Protein AF-A0A9J6D666-F1 (afdb_monomer_lite)

Foldseek 3Di:
DVVVVVVVVCVVPVDPPQFWLFDDDQLVFFQKDKDDQPHAFWAQLAPFHTDNTWIAGLAAGHTHHPVCRVVCRPPAGTDAQADQDLFDFFRKDFARQDPQAAAPQPRHGPRPDPTRAWIAGLQQRHIHGPVCPVVDDRTDCSHPCNQAAQDNHQWDWDWDDDVPDITITTPAGHDRPDPDHAHEAEEEACPADPSCRVVVLSNVSSYYNNSSRHHCVVGPLLSNCSVLLRPAPHHYHYHYYHDPVSVVSNVVVCVVLLLPLCVLCVVLQLLLQLLLVLLVVQVVCVVVVHDSDADPVNSVVSSVVSNVPCDPVNSVVSNVVSNRHDDPDDDPPPVPPPVVVSQVSVVVVCVVVVHDPPCGVVCVSCVCVVPDPDDPQDPVNVVPVVVDPPPDPDDDDPPPDPPDDPDPDQDLVNVVVVLVVQVVVLVPDPPRDPVSVVVSVVVVVVSVVVVVPPDPDDPVVVVVPVPDDDPPPDDDDDDDDDDD

Structure (mmCIF, N/CA/C/O backbone):
data_AF-A0A9J6D666-F1
#
_entry.id   AF-A0A9J6D666-F1
#
loop_
_atom_site.group_PDB
_atom_site.id
_atom_site.type_symbol
_atom_site.label_atom_id
_atom_site.label_alt_id
_atom_site.label_comp_id
_atom_site.label_asym_id
_atom_site.label_entity_id
_atom_site.label_seq_id
_atom_site.pdbx_PDB_ins_code
_atom_site.Cartn_x
_atom_site.Cartn_y
_atom_site.Cartn_z
_atom_site.occupancy
_atom_site.B_iso_or_equiv
_atom_site.auth_seq_id
_atom_site.auth_comp_id
_atom_site.auth_asym_id
_atom_site.auth_atom_id
_atom_site.pdbx_PDB_model_num
ATOM 1 N N . MET A 1 1 ? -20.880 33.549 20.322 1.00 52.31 1 MET A N 1
ATOM 2 C CA . MET A 1 1 ? -21.675 32.388 19.856 1.00 52.31 1 MET A CA 1
ATOM 3 C C . MET A 1 1 ? -21.554 32.138 18.355 1.00 52.31 1 MET A C 1
ATOM 5 O O . MET A 1 1 ? -21.081 31.073 17.996 1.00 52.31 1 MET A O 1
ATOM 9 N N . LEU A 1 2 ? -21.891 33.095 17.477 1.00 50.69 2 LEU A N 1
ATOM 10 C CA . LEU A 1 2 ? -21.861 32.882 16.018 1.00 50.69 2 LEU A CA 1
ATOM 11 C C . LEU A 1 2 ? -20.471 32.490 15.475 1.00 50.69 2 LEU A C 1
ATOM 13 O O . LEU A 1 2 ? -20.361 31.551 14.704 1.00 50.69 2 LEU A O 1
ATOM 17 N N . LEU A 1 3 ? -19.400 33.142 15.944 1.00 49.34 3 LEU A N 1
ATOM 18 C CA . LEU A 1 3 ? -18.016 32.809 15.567 1.00 49.34 3 LEU A CA 1
ATOM 19 C C . LEU A 1 3 ? -17.560 31.433 16.077 1.00 49.34 3 LEU A C 1
ATOM 21 O O . LEU A 1 3 ? -16.769 30.775 15.416 1.00 49.34 3 LEU A O 1
ATOM 25 N N . PHE A 1 4 ? -18.087 30.977 17.217 1.00 52.25 4 PHE A N 1
ATOM 26 C CA . PHE A 1 4 ? -17.795 29.652 17.773 1.00 52.25 4 PHE A CA 1
ATOM 27 C C . PHE A 1 4 ? -18.523 28.557 16.986 1.00 52.25 4 PHE A C 1
ATOM 29 O O . PHE A 1 4 ? -17.939 27.528 16.676 1.00 52.25 4 PHE A O 1
ATOM 36 N N . ILE A 1 5 ? -19.764 28.823 16.568 1.00 58.75 5 ILE A N 1
ATOM 37 C CA . ILE A 1 5 ? -20.536 27.948 15.678 1.00 58.75 5 ILE A CA 1
ATOM 38 C C . ILE A 1 5 ? -19.900 27.908 14.283 1.00 58.75 5 ILE A C 1
ATOM 40 O O . ILE A 1 5 ? -19.732 26.830 13.735 1.00 58.75 5 ILE A O 1
ATOM 44 N N . ILE A 1 6 ? -19.458 29.044 13.733 1.00 59.25 6 ILE A N 1
ATOM 45 C CA . ILE A 1 6 ? -18.719 29.098 12.460 1.00 59.25 6 ILE A CA 1
ATOM 46 C C . ILE A 1 6 ? -17.375 28.373 12.579 1.00 59.25 6 ILE A C 1
ATOM 48 O O . ILE A 1 6 ? -16.996 27.677 11.648 1.00 59.25 6 ILE A O 1
ATOM 52 N N . PHE A 1 7 ? -16.672 28.479 13.710 1.00 51.56 7 PHE A N 1
ATOM 53 C CA . PHE A 1 7 ? -15.434 27.740 13.966 1.00 51.56 7 PHE A CA 1
ATOM 54 C C . PHE A 1 7 ? -15.672 26.229 14.090 1.00 51.56 7 PHE A C 1
ATOM 56 O O . PHE A 1 7 ? -14.914 25.450 13.519 1.00 51.56 7 PHE A O 1
ATOM 63 N N . LEU A 1 8 ? -16.740 25.804 14.770 1.00 40.25 8 LEU A N 1
ATOM 64 C CA . LEU A 1 8 ? -17.144 24.398 14.870 1.00 40.25 8 LEU A CA 1
ATOM 65 C C . LEU A 1 8 ? -17.582 23.843 13.514 1.00 40.25 8 LEU A C 1
ATOM 67 O O . LEU A 1 8 ? -17.102 22.791 13.115 1.00 40.25 8 LEU A O 1
ATOM 71 N N . ILE A 1 9 ? -18.401 24.578 12.759 1.00 46.12 9 ILE A N 1
ATOM 72 C CA . ILE A 1 9 ? -18.782 24.252 11.378 1.00 46.12 9 ILE A CA 1
ATOM 73 C C . ILE A 1 9 ? -17.522 24.181 10.507 1.00 46.12 9 ILE A C 1
ATOM 75 O O . ILE A 1 9 ? -17.294 23.179 9.844 1.00 46.12 9 ILE A O 1
ATOM 79 N N . TRP A 1 10 ? -16.634 25.174 10.559 1.00 47.00 10 TRP A N 1
ATOM 80 C CA . TRP A 1 10 ? -15.374 25.170 9.812 1.00 47.00 10 TRP A CA 1
ATOM 81 C C . TRP A 1 10 ? -14.480 23.986 10.186 1.00 47.00 10 TRP A C 1
ATOM 83 O O . TRP A 1 10 ? -13.872 23.393 9.304 1.00 47.00 10 TRP A O 1
ATOM 93 N N . ARG A 1 11 ? -14.440 23.587 11.461 1.00 41.28 11 ARG A N 1
ATOM 94 C CA . ARG A 1 11 ? -13.701 22.415 11.944 1.00 41.28 11 ARG A CA 1
ATOM 95 C C . ARG A 1 11 ? -14.361 21.093 11.522 1.00 41.28 11 ARG A C 1
ATOM 97 O O . ARG A 1 11 ? -13.637 20.163 11.188 1.00 41.28 11 ARG A O 1
ATOM 104 N N . CYS A 1 12 ? -15.691 21.028 11.461 1.00 41.50 12 CYS A N 1
ATOM 105 C CA . CYS A 1 12 ? -16.450 19.884 10.941 1.00 41.50 12 CYS A CA 1
ATOM 106 C C . CYS A 1 12 ? -16.374 19.768 9.406 1.00 41.50 12 CYS A C 1
ATOM 108 O O . CYS A 1 12 ? -16.461 18.667 8.872 1.00 41.50 12 CYS A O 1
ATOM 110 N N . PHE A 1 13 ? -16.180 20.883 8.691 1.00 41.28 13 PHE A N 1
ATOM 111 C CA . PHE A 1 13 ? -16.066 20.940 7.226 1.00 41.28 13 PHE A CA 1
ATOM 112 C C . PHE A 1 13 ? -14.627 21.074 6.713 1.00 41.28 13 PHE A C 1
ATOM 114 O O . PHE A 1 13 ? -14.417 21.106 5.494 1.00 41.28 13 PHE A O 1
ATOM 121 N N . LYS A 1 14 ? -13.620 21.135 7.596 1.00 37.28 14 LYS A N 1
ATOM 122 C CA . LYS A 1 14 ? -12.214 21.096 7.194 1.00 37.28 14 LYS A CA 1
ATOM 123 C C . LYS A 1 14 ? -11.949 19.696 6.657 1.00 37.28 14 LYS A C 1
ATOM 125 O O . LYS A 1 14 ? -11.658 18.774 7.412 1.00 37.28 14 LYS A O 1
ATOM 130 N N . LYS A 1 15 ? -12.096 19.536 5.336 1.00 45.00 15 LYS A N 1
ATOM 131 C CA . LYS A 1 15 ? -11.643 18.333 4.637 1.00 45.00 15 LYS A CA 1
ATOM 132 C C . LYS A 1 15 ? -10.216 18.048 5.112 1.00 45.00 15 LYS A C 1
ATOM 134 O O . LYS A 1 15 ? -9.451 19.015 5.247 1.00 45.00 15 LYS A O 1
ATOM 139 N N . PRO A 1 16 ? -9.866 16.780 5.392 1.00 52.22 16 PRO A N 1
ATOM 140 C CA . PRO A 1 16 ? -8.489 16.444 5.715 1.00 52.22 16 PRO A CA 1
ATOM 141 C C . PRO A 1 16 ? -7.581 17.072 4.648 1.00 52.22 16 PRO A C 1
ATOM 143 O O . PRO A 1 16 ? -7.996 17.152 3.482 1.00 52.22 16 PRO A O 1
ATOM 146 N N . PRO A 1 17 ? -6.410 17.614 5.029 1.00 56.50 17 PRO A N 1
ATOM 147 C CA . PRO A 1 17 ? -5.466 18.131 4.050 1.00 56.50 17 PRO A CA 1
ATOM 148 C C . PRO A 1 17 ? -5.250 17.044 2.994 1.00 56.50 17 PRO A C 1
ATOM 150 O O . PRO A 1 17 ? -4.833 15.942 3.324 1.00 56.50 17 PRO A O 1
ATOM 153 N N . ILE A 1 18 ? -5.628 17.331 1.746 1.00 66.25 18 ILE A N 1
ATOM 154 C CA . ILE A 1 18 ? -5.439 16.389 0.644 1.00 66.25 18 ILE A CA 1
ATOM 155 C C . ILE A 1 18 ? -3.948 16.416 0.351 1.00 66.25 18 ILE A C 1
ATOM 157 O O . ILE A 1 18 ? -3.446 17.397 -0.208 1.00 66.25 18 ILE A O 1
ATOM 161 N N . TYR A 1 19 ? -3.242 15.379 0.783 1.00 81.94 19 TYR A N 1
ATOM 162 C CA . TYR A 1 19 ? -1.838 15.225 0.451 1.00 81.94 19 TYR A CA 1
ATOM 163 C C . TYR A 1 19 ? -1.728 14.818 -1.012 1.00 81.94 19 TYR A C 1
ATOM 165 O O . TYR A 1 19 ? -2.539 14.066 -1.543 1.00 81.94 19 TYR A O 1
ATOM 173 N N . GLU A 1 20 ? -0.750 15.373 -1.711 1.00 85.75 20 GLU A N 1
ATOM 174 C CA . GLU A 1 20 ? -0.543 15.031 -3.110 1.00 85.75 20 GLU A CA 1
ATOM 175 C C . GLU A 1 20 ? 0.386 13.825 -3.207 1.00 85.75 20 GLU A C 1
ATOM 177 O O . GLU A 1 20 ? 1.371 13.745 -2.473 1.00 85.75 20 GLU A O 1
ATOM 182 N N . ILE A 1 21 ? 0.100 12.919 -4.145 1.00 89.06 21 ILE A N 1
ATOM 183 C CA . ILE A 1 21 ? 0.998 11.823 -4.526 1.00 89.06 21 ILE A CA 1
ATOM 184 C C . ILE A 1 21 ? 1.607 12.181 -5.879 1.00 89.06 21 ILE A C 1
ATOM 186 O O . ILE A 1 21 ? 0.925 12.035 -6.903 1.00 89.06 21 ILE A O 1
ATOM 190 N N . PRO A 1 22 ? 2.847 12.693 -5.930 1.00 86.56 22 PRO A N 1
ATOM 191 C CA . PRO A 1 22 ? 3.463 13.066 -7.190 1.00 86.56 22 PRO A CA 1
ATOM 192 C C . PRO A 1 22 ? 3.653 11.849 -8.085 1.00 86.56 22 PRO A C 1
ATOM 194 O O . PRO A 1 22 ? 4.186 10.818 -7.680 1.00 86.56 22 PRO A O 1
ATOM 197 N N . ALA A 1 23 ? 3.224 11.987 -9.330 1.00 88.19 23 ALA A N 1
ATOM 198 C CA . ALA A 1 23 ? 3.489 11.026 -10.379 1.00 88.19 23 ALA A CA 1
ATOM 199 C C . ALA A 1 23 ? 4.666 11.536 -11.210 1.00 88.19 23 ALA A C 1
ATOM 201 O O . ALA A 1 23 ? 4.681 12.690 -11.648 1.00 88.19 23 ALA A O 1
ATOM 202 N N . TRP A 1 24 ? 5.659 10.673 -11.432 1.00 85.12 24 TRP A N 1
ATOM 203 C CA . TRP A 1 24 ? 6.778 11.009 -12.306 1.00 85.12 24 TRP A CA 1
ATOM 204 C C . TRP A 1 24 ? 6.275 11.323 -13.716 1.00 85.12 24 TRP A C 1
ATOM 206 O O . TRP A 1 24 ? 5.463 10.596 -14.278 1.00 85.12 24 TRP A O 1
ATOM 216 N N . ASP A 1 25 ? 6.760 12.402 -14.311 1.00 83.44 25 ASP A N 1
ATOM 217 C CA . ASP A 1 25 ? 6.386 12.733 -15.677 1.00 83.44 25 ASP A CA 1
ATOM 218 C C . ASP A 1 25 ? 7.272 11.954 -16.651 1.00 83.44 25 ASP A C 1
ATOM 220 O O . ASP A 1 25 ? 8.414 12.332 -16.902 1.00 83.44 25 ASP A O 1
ATOM 224 N N . ILE A 1 26 ? 6.736 10.861 -17.200 1.00 83.94 26 ILE A N 1
ATOM 225 C CA . ILE A 1 26 ? 7.448 10.002 -18.160 1.00 83.94 26 ILE A CA 1
ATOM 226 C C . ILE A 1 26 ? 7.877 10.746 -19.431 1.00 83.94 26 ILE A C 1
ATOM 228 O O . ILE A 1 26 ? 8.772 10.276 -20.125 1.00 83.94 26 ILE A O 1
ATOM 232 N N . THR A 1 27 ? 7.280 11.904 -19.741 1.00 82.31 27 THR A N 1
ATOM 233 C CA . THR A 1 27 ? 7.698 12.724 -20.891 1.00 82.31 27 THR A CA 1
ATOM 234 C C . THR A 1 27 ? 9.042 13.412 -20.658 1.00 82.31 27 THR A C 1
ATOM 236 O O . THR A 1 27 ? 9.685 13.840 -21.613 1.00 82.31 27 THR A O 1
ATOM 239 N N . LYS A 1 28 ? 9.497 13.483 -19.400 1.00 84.81 28 LYS A N 1
ATOM 240 C CA . LYS A 1 28 ? 10.817 14.003 -19.023 1.00 84.81 28 LYS A CA 1
ATOM 241 C C . LYS A 1 28 ? 11.936 12.968 -19.164 1.00 84.81 28 LYS A C 1
ATOM 243 O O . LYS A 1 28 ? 13.079 13.303 -18.876 1.00 84.81 28 LYS A O 1
ATOM 248 N N . GLY A 1 29 ? 11.615 11.747 -19.595 1.00 90.31 29 GLY A N 1
ATOM 249 C CA . GLY A 1 29 ? 12.569 10.658 -19.785 1.00 90.31 29 GLY A CA 1
ATOM 250 C C . GLY A 1 29 ? 12.469 9.557 -18.731 1.00 90.31 29 GLY A C 1
ATOM 251 O O . GLY A 1 29 ? 11.551 9.509 -17.895 1.00 90.31 29 GLY A O 1
ATOM 252 N N . HIS A 1 30 ? 13.425 8.638 -18.804 1.00 93.31 30 HIS A N 1
ATOM 253 C CA . HIS A 1 30 ? 13.561 7.495 -17.910 1.00 93.31 30 HIS A CA 1
ATOM 254 C C . HIS A 1 30 ? 14.158 7.910 -16.562 1.00 93.31 30 HIS A C 1
ATOM 256 O O . HIS A 1 30 ? 14.872 8.903 -16.431 1.00 93.31 30 HIS A O 1
ATOM 262 N N . ARG A 1 31 ? 13.868 7.117 -15.526 1.00 91.38 31 ARG A N 1
ATOM 263 C CA . ARG A 1 31 ? 14.510 7.250 -14.212 1.00 91.38 31 ARG A CA 1
ATOM 264 C C . ARG A 1 31 ? 15.797 6.433 -14.203 1.00 91.38 31 ARG A C 1
ATOM 266 O O . ARG A 1 31 ? 15.724 5.233 -13.956 1.00 91.38 31 ARG A O 1
ATOM 273 N N . TRP A 1 32 ? 16.912 7.073 -14.533 1.00 92.69 32 TRP A N 1
ATOM 274 C CA . TRP A 1 32 ? 18.229 6.445 -14.624 1.00 92.69 32 TRP A CA 1
ATOM 275 C C . TRP A 1 32 ? 18.885 6.261 -13.253 1.00 92.69 32 TRP A C 1
ATOM 277 O O . TRP A 1 32 ? 18.928 7.205 -12.467 1.00 92.69 32 TRP A O 1
ATOM 287 N N . SER A 1 33 ? 19.448 5.075 -13.038 1.00 88.50 33 SER A N 1
ATOM 288 C CA . SER A 1 33 ? 20.242 4.689 -11.869 1.00 88.50 33 SER A CA 1
ATOM 289 C C . SER A 1 33 ? 21.529 4.014 -12.333 1.00 88.50 33 SER A C 1
ATOM 291 O O . SER A 1 33 ? 21.555 3.390 -13.399 1.00 88.50 33 SER A O 1
ATOM 293 N N . VAL A 1 34 ? 22.606 4.156 -11.560 1.00 86.00 34 VAL A N 1
ATOM 294 C CA . VAL A 1 34 ? 23.906 3.558 -11.897 1.00 86.00 34 VAL A CA 1
ATOM 295 C C . VAL A 1 34 ? 23.845 2.050 -11.682 1.00 86.00 34 VAL A C 1
ATOM 297 O O . VAL A 1 34 ? 23.274 1.567 -10.704 1.00 86.00 34 VAL A O 1
ATOM 300 N N . THR A 1 35 ? 24.400 1.300 -12.626 1.00 68.88 35 THR A N 1
ATOM 301 C CA . THR A 1 35 ? 24.469 -0.158 -12.547 1.00 68.88 35 THR A CA 1
ATOM 302 C C . THR A 1 35 ? 25.682 -0.544 -11.711 1.00 68.88 35 THR A C 1
ATOM 304 O O . THR A 1 35 ? 26.790 -0.132 -12.030 1.00 68.88 35 THR A O 1
ATOM 307 N N . ASP A 1 36 ? 25.501 -1.344 -10.660 1.00 64.44 36 ASP A N 1
ATOM 308 C CA . ASP A 1 36 ? 26.650 -1.880 -9.930 1.00 64.44 36 ASP A CA 1
ATOM 309 C C . ASP A 1 36 ? 27.376 -2.919 -10.804 1.00 64.44 36 ASP A C 1
ATOM 311 O O . ASP A 1 36 ? 26.738 -3.845 -11.326 1.00 64.44 36 ASP A O 1
ATOM 315 N N . ILE A 1 37 ? 28.695 -2.758 -10.948 1.00 51.47 37 ILE A N 1
ATOM 316 C CA . ILE A 1 37 ? 29.603 -3.503 -11.841 1.00 51.47 37 ILE A CA 1
ATOM 317 C C . ILE A 1 37 ? 29.489 -5.021 -11.618 1.00 51.47 37 ILE A C 1
ATOM 319 O O . ILE A 1 37 ? 29.635 -5.811 -12.551 1.00 51.47 37 ILE A O 1
ATOM 323 N N . LEU A 1 38 ? 29.188 -5.447 -10.387 1.00 48.34 38 LEU A N 1
ATOM 324 C CA . LEU A 1 38 ? 29.068 -6.860 -10.004 1.00 48.34 38 LEU A CA 1
ATOM 325 C C . LEU A 1 38 ? 27.674 -7.456 -10.256 1.00 48.34 38 LEU A C 1
ATOM 327 O O . LEU A 1 38 ? 27.507 -8.675 -10.228 1.00 48.34 38 LEU A O 1
ATOM 331 N N . SER A 1 39 ? 26.661 -6.617 -10.482 1.00 56.41 39 SER A N 1
ATOM 332 C CA . SER A 1 39 ? 25.254 -7.029 -10.423 1.00 56.41 39 SER A CA 1
ATOM 333 C C . SER A 1 39 ? 24.632 -7.341 -11.787 1.00 56.41 39 SER A C 1
ATOM 335 O O . SER A 1 39 ? 23.682 -8.128 -11.857 1.00 56.41 39 SER A O 1
ATOM 337 N N . ARG A 1 40 ? 25.123 -6.728 -12.876 1.00 60.75 40 ARG A N 1
ATOM 338 C CA . ARG A 1 40 ? 24.534 -6.865 -14.219 1.00 60.75 40 ARG A CA 1
ATOM 339 C C . ARG A 1 40 ? 25.569 -6.677 -15.327 1.00 60.75 40 ARG A C 1
ATOM 341 O O . ARG A 1 40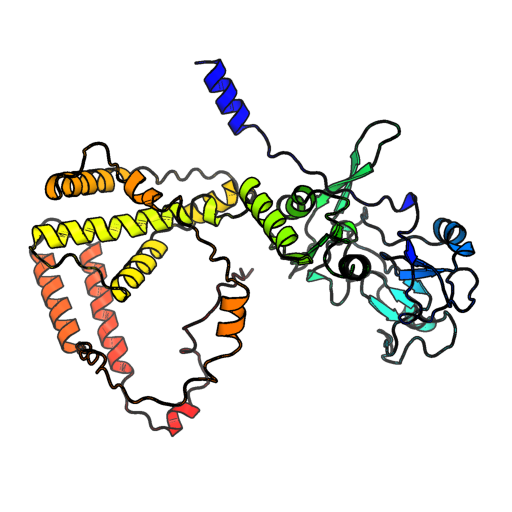 ? 25.882 -5.554 -15.700 1.00 60.75 40 ARG A O 1
ATOM 348 N N . THR A 1 41 ? 25.999 -7.775 -15.940 1.00 68.06 41 THR A N 1
ATOM 349 C CA . THR A 1 41 ? 26.523 -7.732 -17.308 1.00 68.06 41 THR A CA 1
ATOM 350 C C . THR A 1 41 ? 25.334 -7.691 -18.266 1.00 68.06 41 THR A C 1
ATOM 352 O O . THR A 1 41 ? 24.415 -8.509 -18.188 1.00 68.06 41 THR A O 1
ATOM 355 N N . GLY A 1 42 ? 25.289 -6.690 -19.135 1.00 81.38 42 GLY A N 1
ATOM 356 C CA . GLY A 1 42 ? 24.180 -6.499 -20.065 1.00 81.38 42 GLY A CA 1
ATOM 357 C C . GLY A 1 42 ? 24.618 -5.702 -21.278 1.00 81.38 42 GLY A C 1
ATOM 358 O O . GLY A 1 42 ? 25.730 -5.197 -21.318 1.00 81.38 42 GLY A O 1
ATOM 359 N N . TYR A 1 43 ? 23.753 -5.586 -22.273 1.00 89.31 43 TYR A N 1
ATOM 360 C CA . TYR A 1 43 ? 24.027 -4.830 -23.489 1.00 89.31 43 TYR A CA 1
ATOM 361 C C . TYR A 1 43 ? 23.250 -3.518 -23.495 1.00 89.31 43 TYR A C 1
ATOM 363 O O . TYR A 1 43 ? 22.114 -3.439 -23.013 1.00 89.31 43 TYR A O 1
ATOM 371 N N . CYS A 1 44 ? 23.853 -2.482 -24.061 1.00 91.81 44 CYS A N 1
ATOM 372 C CA . CYS A 1 44 ? 23.219 -1.192 -24.248 1.00 91.81 44 CYS A CA 1
ATOM 373 C C . CYS A 1 44 ? 22.054 -1.314 -25.228 1.00 91.81 44 CYS A C 1
ATOM 375 O O . CYS A 1 44 ? 22.212 -1.749 -26.362 1.00 91.81 44 CYS A O 1
ATOM 377 N N . SER A 1 45 ? 20.875 -0.860 -24.809 1.00 92.06 45 SER A N 1
ATOM 378 C CA . SER A 1 45 ? 19.636 -0.931 -25.595 1.00 92.06 45 SER A CA 1
ATOM 379 C C . SER A 1 45 ? 19.664 -0.023 -26.833 1.00 92.06 45 SER A C 1
ATOM 381 O O . SER A 1 45 ? 18.767 -0.100 -27.664 1.00 92.06 45 SER A O 1
ATOM 383 N N . VAL A 1 46 ? 20.666 0.860 -26.938 1.00 93.50 46 VAL A N 1
ATOM 384 C CA . VAL A 1 46 ? 20.849 1.803 -28.051 1.00 93.50 46 VAL A CA 1
ATOM 385 C C . VAL A 1 46 ? 21.931 1.324 -29.018 1.00 93.50 46 VAL A C 1
ATOM 387 O O . VAL A 1 46 ? 21.659 1.199 -30.205 1.00 93.50 46 VAL A O 1
ATOM 390 N N . CYS A 1 47 ? 23.158 1.104 -28.532 1.00 91.94 47 CYS A N 1
ATOM 391 C CA . CYS A 1 47 ? 24.313 0.781 -29.379 1.00 91.94 47 CYS A CA 1
ATOM 392 C C . CYS A 1 47 ? 24.647 -0.719 -29.425 1.00 91.94 47 CYS A C 1
ATOM 394 O O . CYS A 1 47 ? 25.561 -1.103 -30.142 1.00 91.94 47 CYS A O 1
ATOM 396 N N . GLU A 1 48 ? 23.937 -1.545 -28.650 1.00 90.62 48 GLU A N 1
ATOM 397 C CA . GLU A 1 48 ? 24.112 -3.001 -28.546 1.00 90.62 48 GLU A CA 1
ATOM 398 C C . GLU A 1 48 ? 25.510 -3.460 -28.085 1.00 90.62 48 GLU A C 1
ATOM 400 O O . GLU A 1 48 ? 25.821 -4.647 -28.140 1.00 90.62 48 GLU A O 1
ATOM 405 N N . ASN A 1 49 ? 26.337 -2.551 -27.557 1.00 89.50 49 ASN A N 1
ATOM 406 C CA . ASN A 1 49 ? 27.620 -2.889 -26.942 1.00 89.50 49 ASN A CA 1
ATOM 407 C C . ASN A 1 49 ? 27.439 -3.441 -25.525 1.00 89.50 49 ASN A C 1
ATOM 409 O O . ASN A 1 49 ? 26.475 -3.108 -24.835 1.00 89.50 49 ASN A O 1
ATOM 413 N N . LEU A 1 50 ? 28.388 -4.267 -25.083 1.00 88.19 50 LEU A N 1
ATOM 414 C CA . LEU A 1 50 ? 28.432 -4.773 -23.713 1.00 88.19 50 LEU A CA 1
ATOM 415 C C . LEU A 1 50 ? 28.694 -3.619 -22.730 1.00 88.19 50 LEU A C 1
ATOM 417 O O . LEU A 1 50 ? 29.700 -2.921 -22.842 1.00 88.19 50 LEU A O 1
ATOM 421 N N . ILE A 1 51 ? 27.806 -3.460 -21.753 1.00 86.00 51 ILE A N 1
ATOM 422 C CA . ILE A 1 51 ? 27.920 -2.509 -20.649 1.00 86.00 51 ILE A CA 1
ATOM 423 C C . ILE A 1 51 ? 28.789 -3.139 -19.562 1.00 86.00 51 ILE A C 1
ATOM 425 O O . ILE A 1 51 ? 28.456 -4.194 -19.019 1.00 86.00 51 ILE A O 1
ATOM 429 N N . VAL A 1 52 ? 29.884 -2.454 -19.237 1.00 79.31 52 VAL A N 1
ATOM 430 C CA . VAL A 1 52 ? 30.711 -2.728 -18.049 1.00 79.31 52 VAL A CA 1
ATOM 431 C C . VAL A 1 52 ? 30.342 -1.769 -16.917 1.00 79.31 52 VAL A C 1
ATOM 433 O O . VAL A 1 52 ? 30.218 -2.186 -15.772 1.00 79.31 52 VAL A O 1
ATOM 436 N N . ASP A 1 53 ? 30.123 -0.501 -17.263 1.00 85.25 53 ASP A N 1
ATOM 437 C CA . ASP A 1 53 ? 29.626 0.553 -16.382 1.00 85.25 53 ASP A CA 1
ATOM 438 C C . ASP A 1 53 ? 28.628 1.408 -17.170 1.00 85.25 53 ASP A C 1
ATOM 440 O O . ASP A 1 53 ? 28.880 1.792 -18.318 1.00 85.25 53 ASP A O 1
ATOM 444 N N . GLY A 1 54 ? 27.456 1.646 -16.594 1.00 88.81 54 GLY A N 1
ATOM 445 C CA . GLY A 1 54 ? 26.360 2.281 -17.307 1.00 88.81 54 GLY A CA 1
ATOM 446 C C . GLY A 1 54 ? 25.121 2.491 -16.458 1.00 88.81 54 GLY A C 1
ATOM 447 O O . GLY A 1 54 ? 25.094 2.282 -15.245 1.00 88.81 54 GLY A O 1
ATOM 448 N N . LEU A 1 55 ? 24.052 2.908 -17.121 1.00 91.69 55 LEU A N 1
ATOM 449 C CA . LEU A 1 55 ? 22.804 3.306 -16.490 1.00 91.69 55 LEU A CA 1
ATOM 450 C C . LEU A 1 55 ? 21.706 2.298 -16.809 1.00 91.69 55 LEU A C 1
ATOM 452 O O . LEU A 1 55 ? 21.604 1.802 -17.932 1.00 91.69 55 LEU A O 1
ATOM 456 N N . PHE A 1 56 ? 20.818 2.056 -15.856 1.00 91.94 56 PHE A N 1
ATOM 457 C CA . PHE A 1 56 ? 19.574 1.344 -16.111 1.00 91.94 56 PHE A CA 1
ATOM 458 C C . PHE A 1 56 ? 18.381 2.155 -15.626 1.00 91.94 56 PHE A C 1
ATOM 460 O O . PHE A 1 56 ? 18.493 2.976 -14.718 1.00 91.94 56 PHE A O 1
ATOM 467 N N . CYS A 1 57 ? 17.222 1.947 -16.245 1.00 93.38 57 CYS A N 1
ATOM 468 C CA . CYS A 1 57 ? 16.001 2.573 -15.769 1.00 93.38 57 CYS A CA 1
ATOM 469 C C . CYS A 1 57 ? 15.347 1.741 -14.659 1.00 93.38 57 CYS A C 1
ATOM 471 O O . CYS A 1 57 ? 14.948 0.604 -14.909 1.00 93.38 57 CYS A O 1
ATOM 473 N N . ASP A 1 58 ? 15.119 2.332 -13.485 1.00 91.62 58 ASP A N 1
ATOM 474 C CA . ASP A 1 58 ? 14.414 1.691 -12.358 1.00 91.62 58 ASP A CA 1
ATOM 475 C C . ASP A 1 58 ? 12.992 1.222 -12.704 1.00 91.62 58 ASP A C 1
ATOM 477 O O . ASP A 1 58 ? 12.460 0.299 -12.095 1.00 91.62 58 ASP A O 1
ATOM 481 N N . CYS A 1 59 ? 12.333 1.888 -13.654 1.00 93.62 59 CYS A N 1
ATOM 482 C CA . CYS A 1 59 ? 10.924 1.649 -13.950 1.00 93.62 59 CYS A CA 1
ATOM 483 C C . CYS A 1 59 ? 10.733 0.541 -14.996 1.00 93.62 59 CYS A C 1
ATOM 485 O O . CYS A 1 59 ? 9.988 -0.408 -14.767 1.00 93.62 59 CYS A O 1
ATOM 487 N N . CYS A 1 60 ? 11.359 0.663 -16.171 1.00 93.38 60 CYS A N 1
ATOM 488 C CA . CYS A 1 60 ? 11.192 -0.301 -17.269 1.00 93.38 60 CYS A CA 1
ATOM 489 C C . CYS A 1 60 ? 12.336 -1.327 -17.348 1.00 93.38 60 CYS A C 1
ATOM 491 O O . CYS A 1 60 ? 12.133 -2.435 -17.848 1.00 93.38 60 CYS A O 1
ATOM 493 N N . GLY A 1 61 ? 13.519 -0.996 -16.822 1.00 91.19 61 GLY A N 1
ATOM 494 C CA . GLY A 1 61 ? 14.685 -1.874 -16.820 1.00 91.19 61 GLY A CA 1
ATOM 495 C C . GLY A 1 61 ? 15.466 -1.921 -18.133 1.00 91.19 61 GLY A C 1
ATOM 496 O O . GLY A 1 61 ? 16.159 -2.913 -18.345 1.00 91.19 61 GLY A O 1
ATOM 497 N N . ILE A 1 62 ? 15.346 -0.910 -19.009 1.00 92.56 62 ILE A N 1
ATOM 498 C CA . ILE A 1 62 ? 16.297 -0.726 -20.120 1.00 92.56 62 ILE A CA 1
ATOM 499 C C . ILE A 1 62 ? 17.677 -0.376 -19.557 1.00 92.56 62 ILE A C 1
ATOM 501 O O . ILE A 1 62 ? 17.756 0.328 -18.550 1.00 92.56 62 ILE A O 1
ATOM 505 N N . CYS A 1 63 ? 18.741 -0.833 -20.214 1.00 92.06 63 CYS A N 1
ATOM 506 C CA . CYS A 1 63 ? 20.126 -0.531 -19.841 1.00 92.06 63 CYS A CA 1
ATOM 507 C C . CYS A 1 63 ? 20.816 0.217 -20.981 1.00 92.06 63 CYS A C 1
ATOM 509 O O . CYS A 1 63 ? 20.584 -0.112 -22.147 1.00 92.06 63 CYS A O 1
ATOM 511 N N . VAL A 1 64 ? 21.646 1.206 -20.665 1.00 93.06 64 VAL A N 1
ATOM 512 C CA . VAL A 1 64 ? 22.355 2.048 -21.635 1.00 93.06 64 VAL A CA 1
ATOM 513 C C . VAL A 1 64 ? 23.737 2.440 -21.125 1.00 93.06 64 VAL A C 1
ATOM 515 O O . VAL A 1 64 ? 23.939 2.608 -19.926 1.00 93.06 64 VAL A O 1
ATOM 518 N N . ASP A 1 65 ? 24.667 2.680 -22.043 1.00 92.06 65 ASP A N 1
ATOM 519 C CA . ASP A 1 65 ? 25.908 3.386 -21.713 1.00 92.06 65 ASP A CA 1
ATOM 520 C C . ASP A 1 65 ? 25.615 4.840 -21.317 1.00 92.06 65 ASP A C 1
ATOM 522 O O . ASP A 1 65 ? 24.637 5.438 -21.783 1.00 92.06 65 ASP A O 1
ATOM 526 N N . HIS A 1 66 ? 26.513 5.461 -20.546 1.00 90.69 66 HIS A N 1
ATOM 527 C CA . HIS A 1 66 ? 26.385 6.864 -20.126 1.00 90.69 66 HIS A CA 1
ATOM 528 C C . HIS A 1 66 ? 26.133 7.835 -21.292 1.00 90.69 66 HIS A C 1
ATOM 530 O O . HIS A 1 66 ? 25.307 8.737 -21.174 1.00 90.69 66 HIS A O 1
ATOM 536 N N . GLY A 1 67 ? 26.791 7.635 -22.440 1.00 92.56 67 GLY A N 1
ATOM 537 C CA . GLY A 1 67 ? 26.601 8.475 -23.630 1.00 92.56 67 GLY A CA 1
ATOM 538 C C . GLY A 1 67 ? 25.279 8.244 -24.377 1.00 92.56 67 GLY A C 1
ATOM 539 O O . GLY A 1 67 ? 24.892 9.059 -25.213 1.00 92.56 67 GLY A O 1
ATOM 540 N N . CYS A 1 68 ? 24.569 7.152 -24.085 1.00 94.56 68 CYS A N 1
ATOM 541 C CA . CYS A 1 68 ? 23.361 6.741 -24.799 1.00 94.56 68 CYS A CA 1
ATOM 542 C C . CYS A 1 68 ? 22.054 7.137 -24.089 1.00 94.56 68 CYS A C 1
ATOM 544 O O . CYS A 1 68 ? 20.988 7.014 -24.696 1.00 94.56 68 CYS A O 1
ATOM 546 N N . CYS A 1 69 ? 22.098 7.646 -22.850 1.00 93.50 69 CYS A N 1
ATOM 547 C CA . CYS A 1 69 ? 20.898 7.953 -22.054 1.00 93.50 69 CYS A CA 1
ATOM 548 C C . CYS A 1 69 ? 19.940 8.930 -22.752 1.00 93.50 69 CYS A C 1
ATOM 550 O O . CYS A 1 69 ? 18.760 8.629 -22.918 1.00 93.50 69 CYS A O 1
ATOM 552 N N . GLY A 1 70 ? 20.458 10.039 -23.287 1.00 94.25 70 GLY A N 1
ATOM 553 C CA . GLY A 1 70 ? 19.632 11.029 -23.978 1.00 94.25 70 GLY A CA 1
ATOM 554 C C . GLY A 1 70 ? 19.033 10.510 -25.289 1.00 94.25 70 GLY A C 1
ATOM 555 O O . GLY A 1 70 ? 17.961 10.954 -25.693 1.00 94.25 70 GLY A O 1
ATOM 556 N N . VAL A 1 71 ? 19.703 9.569 -25.968 1.00 95.19 71 VAL A N 1
ATOM 557 C CA . VAL A 1 71 ? 19.140 8.891 -27.151 1.00 95.19 71 VAL A CA 1
ATOM 558 C C . VAL A 1 71 ? 18.008 7.963 -26.723 1.00 95.19 71 VAL A C 1
ATOM 560 O O . VAL A 1 71 ? 16.955 7.943 -27.362 1.00 95.19 71 VAL A O 1
ATOM 563 N N . ALA A 1 72 ? 18.191 7.245 -25.616 1.00 94.25 72 ALA A N 1
ATOM 564 C CA . ALA A 1 72 ? 17.180 6.342 -25.100 1.00 94.25 72 ALA A CA 1
ATOM 565 C C . ALA A 1 72 ? 15.918 7.062 -24.608 1.00 94.25 72 ALA A C 1
ATOM 567 O O . ALA A 1 72 ? 14.819 6.598 -24.907 1.00 94.25 72 ALA A O 1
ATOM 568 N N . ASP A 1 73 ? 16.056 8.223 -23.959 1.00 94.75 73 ASP A N 1
ATOM 569 C CA . ASP A 1 73 ? 14.925 9.066 -23.539 1.00 94.75 73 ASP A CA 1
ATOM 570 C C . ASP A 1 73 ? 14.033 9.513 -24.708 1.00 94.75 73 ASP A C 1
ATOM 572 O O . ASP A 1 73 ? 12.838 9.735 -24.520 1.00 94.75 73 ASP A O 1
ATOM 576 N N . ARG A 1 74 ? 14.587 9.623 -25.923 1.00 93.69 74 ARG A N 1
ATOM 577 C CA . ARG A 1 74 ? 13.832 10.000 -27.131 1.00 93.69 74 ARG A CA 1
ATOM 578 C C . ARG A 1 74 ? 13.233 8.809 -27.872 1.00 93.69 74 ARG A C 1
ATOM 580 O O . ARG A 1 74 ? 12.161 8.941 -28.455 1.00 93.69 74 ARG A O 1
ATOM 587 N N . ASN A 1 75 ? 13.934 7.677 -27.880 1.00 93.62 75 ASN A N 1
ATOM 588 C CA . ASN A 1 75 ? 13.610 6.553 -28.760 1.00 93.62 75 ASN A CA 1
ATOM 589 C C . ASN A 1 75 ? 12.838 5.426 -28.063 1.00 93.62 75 ASN A C 1
ATOM 591 O O . ASN A 1 75 ? 12.153 4.658 -28.736 1.00 93.62 75 ASN A O 1
ATOM 595 N N . PHE A 1 76 ? 12.923 5.318 -26.735 1.00 93.19 76 PHE A N 1
ATOM 596 C CA . PHE A 1 76 ? 12.238 4.283 -25.965 1.00 93.19 76 PHE A CA 1
ATOM 597 C C . PHE A 1 76 ? 11.238 4.906 -24.999 1.00 93.19 76 PHE A C 1
ATOM 599 O O . PHE A 1 76 ? 11.582 5.774 -24.201 1.00 93.19 76 PHE A O 1
ATOM 606 N N . ALA A 1 77 ? 10.000 4.417 -25.017 1.00 92.50 77 ALA A N 1
ATOM 607 C CA . ALA A 1 77 ? 9.012 4.788 -24.013 1.00 92.50 77 ALA A CA 1
ATOM 608 C C . ALA A 1 77 ? 9.334 4.121 -22.665 1.00 92.50 77 ALA A C 1
ATOM 610 O O . ALA A 1 77 ? 9.771 2.973 -22.618 1.00 92.50 77 ALA A O 1
ATOM 611 N N . CYS A 1 78 ? 9.083 4.823 -21.559 1.00 94.19 78 CYS A N 1
ATOM 612 C CA . CYS A 1 78 ? 9.191 4.253 -20.215 1.00 94.19 78 CYS A CA 1
ATOM 613 C C . CYS A 1 78 ? 7.874 3.589 -19.763 1.00 94.19 78 CYS A C 1
ATOM 615 O O . CYS A 1 78 ? 6.832 3.692 -20.417 1.00 94.19 78 CYS A O 1
ATOM 617 N N . LYS A 1 79 ? 7.914 2.931 -18.599 1.00 93.31 79 LYS A N 1
ATOM 618 C CA . LYS A 1 79 ? 6.770 2.292 -17.937 1.00 93.31 79 LYS A CA 1
ATOM 619 C C . LYS A 1 79 ? 5.712 3.337 -17.554 1.00 93.31 79 LYS A C 1
ATOM 621 O O . LYS A 1 79 ? 5.956 4.220 -16.736 1.00 93.31 79 LYS A O 1
ATOM 626 N N . THR A 1 80 ? 4.530 3.235 -18.156 1.00 92.12 80 THR A N 1
ATOM 627 C CA . THR A 1 80 ? 3.455 4.233 -18.046 1.00 92.12 80 THR A CA 1
ATOM 628 C C . THR A 1 80 ? 2.746 4.219 -16.686 1.00 92.12 80 THR A C 1
ATOM 630 O O . THR A 1 80 ? 2.349 3.169 -16.205 1.00 92.12 80 THR A O 1
ATOM 633 N N . LEU A 1 81 ? 2.489 5.379 -16.075 1.00 92.50 81 LEU A N 1
ATOM 634 C CA . LEU A 1 81 ? 1.791 5.426 -14.776 1.00 92.50 81 LEU A CA 1
ATOM 635 C C . LEU A 1 81 ? 0.261 5.395 -14.880 1.00 92.50 81 LEU A C 1
ATOM 637 O O . LEU A 1 81 ? -0.400 4.938 -13.951 1.00 92.50 81 LEU A O 1
ATOM 641 N N . SER A 1 82 ? -0.298 5.914 -15.976 1.00 93.81 82 SER A N 1
ATOM 642 C CA . SER A 1 82 ? -1.739 6.079 -16.184 1.00 93.81 82 SER A CA 1
ATOM 643 C C . SER A 1 82 ? -2.120 5.811 -17.641 1.00 93.81 82 SER A C 1
ATOM 645 O O . SER A 1 82 ? -1.394 6.213 -18.548 1.00 93.81 82 SER A O 1
ATOM 647 N N . SER A 1 83 ? -3.245 5.132 -17.864 1.00 92.31 83 SER A N 1
ATOM 648 C CA . SER A 1 83 ? -3.808 4.848 -19.191 1.00 92.31 83 SER A CA 1
ATOM 649 C C . SER A 1 83 ? -5.290 5.228 -19.222 1.00 92.31 83 SER A C 1
ATOM 651 O O . SER A 1 83 ? -5.973 5.149 -18.201 1.00 92.31 83 SER A O 1
ATOM 653 N N . SER A 1 84 ? -5.784 5.652 -20.387 1.00 85.62 84 SER A N 1
ATOM 654 C CA . SER A 1 84 ? -7.179 6.074 -20.574 1.00 85.62 84 SER A CA 1
ATOM 655 C C . SER A 1 84 ? -8.148 4.925 -20.881 1.00 85.62 84 SER A C 1
ATOM 657 O O . SER A 1 84 ? -9.348 5.127 -20.731 1.00 85.62 84 SER A O 1
ATOM 659 N N . GLY A 1 85 ? -7.655 3.761 -21.319 1.00 86.44 85 GLY A N 1
ATOM 660 C CA . GLY A 1 85 ? -8.485 2.577 -21.600 1.00 86.44 85 GLY A CA 1
ATOM 661 C C . GLY A 1 85 ? -8.752 1.720 -20.360 1.00 86.44 85 GLY A C 1
ATOM 662 O O . GLY A 1 85 ? -8.292 2.068 -19.280 1.00 86.44 85 GLY A O 1
ATOM 663 N N . ASP A 1 86 ? -9.432 0.581 -20.535 1.00 87.06 86 ASP A N 1
ATOM 664 C CA . ASP A 1 86 ? -9.741 -0.389 -19.460 1.00 87.06 86 ASP A CA 1
ATOM 665 C C . ASP A 1 86 ? -8.736 -1.553 -19.374 1.00 87.06 86 ASP A C 1
ATOM 667 O O . ASP A 1 86 ? -8.828 -2.426 -18.511 1.00 87.06 86 ASP A O 1
ATOM 671 N N . SER A 1 87 ? -7.760 -1.579 -20.281 1.00 91.19 87 SER A N 1
ATOM 672 C CA . SER A 1 87 ? -6.706 -2.587 -20.345 1.00 91.19 87 SER A CA 1
ATOM 673 C C . SER A 1 87 ? -5.358 -1.950 -20.685 1.00 91.19 87 SER A C 1
ATOM 675 O O . SER A 1 87 ? -5.261 -0.759 -21.002 1.00 91.19 87 SER A O 1
ATOM 677 N N . ILE A 1 88 ? -4.292 -2.745 -20.592 1.00 94.44 88 ILE A N 1
ATOM 678 C CA . ILE A 1 88 ? -2.961 -2.368 -21.071 1.00 94.44 88 ILE A CA 1
ATOM 679 C C . ILE A 1 88 ? -2.380 -3.469 -21.953 1.00 94.44 88 ILE A C 1
ATOM 681 O O . ILE A 1 88 ? -2.595 -4.658 -21.711 1.00 94.44 88 ILE A O 1
ATOM 685 N N . SER A 1 89 ? -1.596 -3.072 -22.949 1.00 94.75 89 SER A N 1
ATOM 686 C CA . SER A 1 89 ? -0.756 -3.994 -23.704 1.00 94.75 89 SER A CA 1
ATOM 687 C C . SER A 1 89 ? 0.507 -4.349 -22.919 1.00 94.75 89 SER A C 1
ATOM 689 O O . SER A 1 89 ? 0.895 -3.686 -21.949 1.00 94.75 89 SER A O 1
ATOM 691 N N . HIS A 1 90 ? 1.182 -5.411 -23.348 1.00 95.81 90 HIS A N 1
ATOM 692 C CA . HIS A 1 90 ? 2.525 -5.700 -22.861 1.00 95.81 90 HIS A CA 1
ATOM 693 C C . HIS A 1 90 ? 3.493 -4.562 -23.224 1.00 95.81 90 HIS A C 1
ATOM 695 O O . HIS A 1 90 ? 3.515 -4.087 -24.358 1.00 95.81 90 HIS A O 1
ATOM 701 N N . HIS A 1 91 ? 4.321 -4.148 -22.262 1.00 95.31 91 HIS A N 1
ATOM 702 C CA . HIS A 1 91 ? 5.403 -3.190 -22.487 1.00 95.31 91 HIS A CA 1
ATOM 703 C C . HIS A 1 91 ? 6.726 -3.952 -22.535 1.00 95.31 91 HIS A C 1
ATOM 705 O O . HIS A 1 91 ? 7.305 -4.279 -21.495 1.00 95.31 91 HIS A O 1
ATOM 711 N N . TRP A 1 92 ? 7.146 -4.301 -23.749 1.00 94.94 92 TRP A N 1
ATOM 712 C CA . TRP A 1 92 ? 8.304 -5.149 -24.002 1.00 94.94 92 TRP A CA 1
ATOM 713 C C . TRP A 1 92 ? 9.615 -4.366 -23.957 1.00 94.94 92 TRP A C 1
ATOM 715 O O . TRP A 1 92 ? 9.769 -3.349 -24.625 1.00 94.94 92 TRP A O 1
ATOM 725 N N . VAL A 1 93 ? 10.576 -4.898 -23.210 1.00 92.88 93 VAL A N 1
ATOM 726 C CA . VAL A 1 93 ? 11.973 -4.465 -23.182 1.00 92.88 93 VAL A CA 1
ATOM 727 C C . VAL A 1 93 ? 12.826 -5.570 -23.792 1.00 92.88 93 VAL A C 1
ATOM 729 O O . VAL A 1 93 ? 12.678 -6.734 -23.419 1.00 92.88 93 VAL A O 1
ATOM 732 N N . LYS A 1 94 ? 13.675 -5.210 -24.756 1.00 91.00 94 LYS A N 1
ATOM 733 C CA . LYS A 1 94 ? 14.534 -6.142 -25.496 1.00 91.00 94 LYS A CA 1
ATOM 734 C C . LYS A 1 94 ? 15.804 -6.455 -24.694 1.00 91.00 94 LYS A C 1
ATOM 736 O O . LYS A 1 94 ? 16.454 -5.549 -24.182 1.00 91.00 94 LYS A O 1
ATOM 741 N N . GLY A 1 95 ? 16.152 -7.733 -24.641 1.00 85.69 95 GLY A N 1
ATOM 742 C CA . GLY A 1 95 ? 17.323 -8.329 -24.012 1.00 85.69 95 GLY A CA 1
ATOM 743 C C . GLY A 1 95 ? 17.449 -8.087 -22.509 1.00 85.69 95 GLY A C 1
ATOM 744 O O . GLY A 1 95 ? 16.471 -7.783 -21.823 1.00 85.69 95 GLY A O 1
ATOM 745 N N . ASN A 1 96 ? 18.668 -8.290 -21.993 1.00 84.12 96 ASN A N 1
ATOM 746 C CA . ASN A 1 96 ? 19.020 -8.158 -20.571 1.00 84.12 96 ASN A CA 1
ATOM 747 C C . ASN A 1 96 ? 18.035 -8.888 -19.637 1.00 84.12 96 ASN A C 1
ATOM 749 O O . ASN A 1 96 ? 17.660 -8.407 -18.560 1.00 84.12 96 ASN A O 1
ATOM 753 N N . THR A 1 97 ? 17.565 -10.052 -20.092 1.00 83.94 97 THR A N 1
ATOM 754 C CA . THR A 1 97 ? 16.702 -10.934 -19.314 1.00 83.94 97 THR A CA 1
ATOM 755 C C . THR A 1 97 ? 17.507 -11.549 -18.181 1.00 83.94 97 THR A C 1
ATOM 757 O O . THR A 1 97 ? 18.682 -11.863 -18.351 1.00 83.94 97 THR A O 1
ATOM 760 N N . SER A 1 98 ? 16.876 -11.753 -17.027 1.00 81.19 98 SER A N 1
ATOM 761 C CA . SER A 1 98 ? 17.551 -12.375 -15.889 1.00 81.19 98 SER A CA 1
ATOM 762 C C . SER A 1 98 ? 18.063 -13.776 -16.255 1.00 81.19 98 SER A C 1
ATOM 764 O O . SER A 1 98 ? 17.379 -14.482 -17.009 1.00 81.19 98 SER A O 1
ATOM 766 N N . PRO A 1 99 ? 19.209 -14.214 -15.706 1.00 78.31 99 PRO A N 1
ATOM 767 C CA . PRO A 1 99 ? 19.693 -15.577 -15.897 1.00 78.31 99 PRO A CA 1
ATOM 768 C C . PRO A 1 99 ? 18.607 -16.603 -15.556 1.00 78.31 99 PRO A C 1
ATOM 770 O O . PRO A 1 99 ? 17.813 -16.394 -14.637 1.00 78.31 99 PRO A O 1
ATOM 773 N N . ASN A 1 100 ? 18.557 -17.708 -16.300 1.00 83.31 100 ASN A N 1
ATOM 774 C CA . ASN A 1 100 ? 17.569 -18.785 -16.133 1.00 83.31 100 ASN A CA 1
ATOM 775 C C . ASN A 1 100 ? 16.096 -18.383 -16.355 1.00 83.31 100 ASN A C 1
ATOM 777 O O . ASN A 1 100 ? 15.189 -19.135 -15.983 1.00 83.31 100 ASN A O 1
ATOM 781 N N . SER A 1 101 ? 15.828 -17.233 -16.983 1.00 88.88 101 SER A N 1
ATOM 782 C CA . SER A 1 101 ? 14.466 -16.874 -17.396 1.00 88.88 101 SER A CA 1
ATOM 783 C C . SER A 1 101 ? 13.935 -17.870 -18.429 1.00 88.88 101 SER A C 1
ATOM 785 O O . SER A 1 101 ? 14.664 -18.301 -19.320 1.00 88.88 101 SER A O 1
ATOM 787 N N . ARG A 1 102 ? 12.652 -18.235 -18.333 1.00 94.19 102 ARG A N 1
ATOM 788 C CA . ARG A 1 102 ? 11.993 -19.166 -19.262 1.00 94.19 102 ARG A CA 1
ATOM 789 C C . ARG A 1 102 ? 10.936 -18.454 -20.085 1.00 94.19 102 ARG A C 1
ATOM 791 O O . ARG A 1 102 ? 10.183 -17.627 -19.571 1.00 94.19 102 ARG A O 1
ATOM 798 N N . CYS A 1 103 ? 10.848 -18.806 -21.359 1.00 95.12 103 CYS A N 1
ATOM 799 C CA . CYS A 1 103 ? 9.824 -18.300 -22.250 1.00 95.12 103 CYS A CA 1
ATOM 800 C C . CYS A 1 103 ? 8.434 -18.705 -21.752 1.00 95.12 103 CYS A C 1
ATOM 802 O O . CYS A 1 103 ? 8.153 -19.890 -21.578 1.00 95.12 103 CYS A O 1
ATOM 804 N N . ALA A 1 104 ? 7.537 -17.734 -21.601 1.00 95.44 104 ALA A N 1
ATOM 805 C CA . ALA A 1 104 ? 6.161 -17.983 -21.182 1.00 95.44 104 ALA A CA 1
ATOM 806 C C . ALA A 1 104 ? 5.315 -18.762 -22.205 1.00 95.44 104 ALA A C 1
ATOM 808 O O . ALA A 1 104 ? 4.231 -19.220 -21.862 1.00 95.44 104 ALA A O 1
ATOM 809 N N . VAL A 1 105 ? 5.788 -18.891 -23.449 1.00 95.81 105 VAL A N 1
ATOM 810 C CA . VAL A 1 105 ? 5.073 -19.581 -24.532 1.00 95.81 105 VAL A CA 1
ATOM 811 C C . VAL A 1 105 ? 5.584 -21.010 -24.719 1.00 95.81 105 VAL A C 1
ATOM 813 O O . VAL A 1 105 ? 4.783 -21.935 -24.769 1.00 95.81 105 VAL A O 1
ATOM 816 N N . CYS A 1 106 ? 6.903 -21.214 -24.827 1.00 95.12 106 CYS A N 1
ATOM 817 C CA . CYS A 1 106 ? 7.486 -22.530 -25.131 1.00 95.12 106 CYS A CA 1
ATOM 818 C C . CYS A 1 106 ? 8.199 -23.207 -23.945 1.00 95.12 106 CYS A C 1
ATOM 820 O O . CYS A 1 106 ? 8.614 -24.357 -24.066 1.00 95.12 106 CYS A O 1
ATOM 822 N N . GLY A 1 107 ? 8.395 -22.506 -22.821 1.00 93.62 107 GLY A N 1
ATOM 823 C CA . GLY A 1 107 ? 9.058 -23.024 -21.614 1.00 93.62 107 GLY A CA 1
ATOM 824 C C . GLY A 1 107 ? 10.590 -23.145 -21.684 1.00 93.62 107 GLY A C 1
ATOM 825 O O . GLY A 1 107 ? 11.229 -23.437 -20.666 1.00 93.62 107 GLY A O 1
ATOM 826 N N . GLN A 1 108 ? 11.189 -22.904 -22.854 1.00 93.62 108 GLN A N 1
ATOM 827 C CA . GLN A 1 108 ? 12.641 -22.949 -23.059 1.00 93.62 108 GLN A CA 1
ATOM 828 C C . GLN A 1 108 ? 13.338 -21.711 -22.486 1.00 93.62 108 GLN A C 1
ATOM 830 O O . GLN A 1 108 ? 12.701 -20.680 -22.266 1.00 93.62 108 GLN A O 1
ATOM 835 N N . LEU A 1 109 ? 14.642 -21.815 -22.226 1.00 91.62 109 LEU A N 1
ATOM 836 C CA . LEU A 1 109 ? 15.434 -20.722 -21.660 1.00 91.62 109 LEU A CA 1
ATOM 837 C C . LEU A 1 109 ? 15.509 -19.522 -22.616 1.00 91.62 109 LEU A C 1
ATOM 839 O O . LEU A 1 109 ? 15.651 -19.688 -23.828 1.00 91.62 109 LEU A O 1
ATOM 843 N N . CYS A 1 110 ? 15.411 -18.324 -22.046 1.00 88.81 110 CYS A N 1
ATOM 844 C CA . CYS A 1 110 ? 15.638 -17.048 -22.715 1.00 88.81 110 CYS A CA 1
ATOM 845 C C . CYS A 1 110 ? 17.016 -16.479 -22.343 1.00 88.81 110 CYS A C 1
ATOM 847 O O . CYS A 1 110 ? 17.555 -16.804 -21.284 1.00 88.81 110 CYS A O 1
ATOM 849 N N . GLY A 1 111 ? 17.558 -15.604 -23.189 1.00 80.31 111 GLY A N 1
ATOM 850 C CA . GLY A 1 111 ? 18.807 -14.878 -22.943 1.00 80.31 111 GLY A CA 1
ATOM 851 C C . GLY A 1 111 ? 20.065 -15.742 -23.040 1.00 80.31 111 GLY A C 1
ATOM 852 O O . GLY A 1 111 ? 21.059 -15.437 -22.391 1.00 80.31 111 GLY A O 1
ATOM 853 N N . LEU A 1 112 ? 20.010 -16.841 -23.801 1.00 76.38 112 LEU A N 1
ATOM 854 C CA . LEU A 1 112 ? 21.172 -17.706 -24.052 1.00 76.38 112 LEU A CA 1
ATOM 855 C C . LEU A 1 112 ? 22.149 -17.098 -25.064 1.00 76.38 112 LEU A C 1
ATOM 857 O O . LEU A 1 112 ? 23.335 -17.417 -25.051 1.00 76.38 112 LEU A O 1
ATOM 861 N N . GLU A 1 113 ? 21.650 -16.250 -25.958 1.00 70.50 113 GLU A N 1
ATOM 862 C CA . GLU A 1 113 ? 22.481 -15.542 -26.921 1.00 70.50 113 GLU A CA 1
ATOM 863 C C . GLU A 1 113 ? 23.180 -14.368 -26.231 1.00 70.50 113 GLU A C 1
ATOM 865 O O . GLU A 1 113 ? 22.565 -13.627 -25.464 1.00 70.50 113 GLU A O 1
ATOM 870 N N . ALA A 1 114 ? 24.463 -14.171 -26.537 1.00 66.75 114 ALA A N 1
ATOM 871 C CA . ALA A 1 114 ? 25.258 -13.027 -26.091 1.00 66.75 114 ALA A CA 1
ATOM 872 C C . ALA A 1 114 ? 24.867 -11.747 -26.866 1.00 66.75 114 ALA A C 1
ATOM 874 O O . ALA A 1 114 ? 25.700 -11.114 -27.514 1.00 66.75 114 ALA A O 1
ATOM 875 N N . ALA A 1 115 ? 23.569 -11.432 -26.882 1.00 68.56 115 ALA A N 1
ATOM 876 C CA . ALA A 1 115 ? 22.962 -10.339 -27.630 1.00 68.56 115 ALA A CA 1
ATOM 877 C C . ALA A 1 115 ? 21.583 -9.956 -27.060 1.00 68.56 115 ALA A C 1
ATOM 879 O O . ALA A 1 115 ? 20.952 -10.693 -26.298 1.00 68.56 115 ALA A O 1
ATOM 880 N N . LEU A 1 116 ? 21.070 -8.796 -27.479 1.00 76.00 116 LEU A N 1
ATOM 881 C CA . LEU A 1 116 ? 19.690 -8.389 -27.215 1.00 76.00 116 LEU A CA 1
ATOM 882 C C . LEU A 1 116 ? 18.741 -9.104 -28.189 1.00 76.00 116 LEU A C 1
ATOM 884 O O . LEU A 1 116 ? 18.441 -8.557 -29.250 1.00 76.00 116 LEU A O 1
ATOM 888 N N . SER A 1 117 ? 18.254 -10.301 -27.856 1.00 81.12 117 SER A N 1
ATOM 889 C CA . SER A 1 117 ? 17.317 -11.043 -28.722 1.00 81.12 117 SER A CA 1
ATOM 890 C C . SER A 1 117 ? 15.948 -11.301 -28.095 1.00 81.12 117 SER A C 1
ATOM 892 O O . SER A 1 117 ? 14.930 -11.098 -28.752 1.00 81.12 117 SER A O 1
ATOM 894 N N . ASP A 1 118 ? 15.877 -11.688 -26.827 1.00 90.94 118 ASP A N 1
ATOM 895 C CA . ASP A 1 118 ? 14.597 -12.000 -26.177 1.00 90.94 118 ASP A CA 1
ATOM 896 C C . ASP A 1 118 ? 13.924 -10.776 -25.557 1.00 90.94 118 ASP A C 1
ATOM 898 O O . ASP A 1 118 ? 14.540 -9.733 -25.398 1.00 90.94 118 ASP A O 1
ATOM 902 N N . PHE A 1 119 ? 12.646 -10.874 -25.197 1.00 93.44 119 PHE A N 1
ATOM 903 C CA . PHE A 1 119 ? 11.881 -9.758 -24.639 1.00 93.44 119 PHE A CA 1
ATOM 904 C C . PHE A 1 119 ? 11.401 -10.052 -23.223 1.00 93.44 119 PHE A C 1
ATOM 906 O O . PHE A 1 119 ? 10.986 -11.169 -22.918 1.00 93.44 119 PHE A O 1
ATOM 913 N N . ARG A 1 120 ? 11.370 -9.025 -22.370 1.00 94.06 120 ARG A N 1
ATOM 914 C CA . ARG A 1 120 ? 10.749 -9.039 -21.037 1.00 94.06 120 ARG A CA 1
ATOM 915 C C . ARG A 1 120 ? 9.670 -7.968 -20.952 1.00 94.06 120 ARG A C 1
ATOM 917 O O . ARG A 1 120 ? 9.930 -6.809 -21.253 1.00 94.06 120 ARG A O 1
ATOM 924 N N . CYS A 1 121 ? 8.471 -8.317 -20.494 1.00 95.56 121 CYS A N 1
ATOM 925 C CA . CYS A 1 121 ? 7.441 -7.316 -20.212 1.00 95.56 121 CYS A CA 1
ATOM 926 C C . CYS A 1 121 ? 7.677 -6.681 -18.832 1.00 95.56 121 CYS A C 1
ATOM 928 O O . CYS A 1 121 ? 7.708 -7.402 -17.836 1.00 95.56 121 CYS A O 1
ATOM 930 N N . CYS A 1 122 ? 7.777 -5.350 -18.738 1.00 94.94 122 CYS A N 1
ATOM 931 C CA . CYS A 1 122 ? 8.019 -4.654 -17.458 1.00 94.94 122 CYS A CA 1
ATOM 932 C C . CYS A 1 122 ? 6.798 -4.602 -16.513 1.00 94.94 122 CYS A C 1
ATOM 934 O O . CYS A 1 122 ? 6.906 -4.135 -15.380 1.00 94.94 122 CYS A O 1
ATOM 936 N N . TRP A 1 123 ? 5.635 -5.084 -16.960 1.00 96.06 123 TRP A N 1
ATOM 937 C CA . TRP A 1 123 ? 4.440 -5.231 -16.126 1.00 96.06 123 TRP A CA 1
ATOM 938 C C . TRP A 1 123 ? 4.313 -6.649 -15.581 1.00 96.06 123 TRP A C 1
ATOM 940 O O . TRP A 1 123 ? 4.507 -6.872 -14.392 1.00 96.06 123 TRP A O 1
ATOM 950 N N . CYS A 1 124 ? 4.042 -7.628 -16.449 1.00 95.69 124 CYS A N 1
ATOM 951 C CA . CYS A 1 124 ? 3.818 -9.009 -16.017 1.00 95.69 124 CYS A CA 1
ATOM 952 C C . CYS A 1 124 ? 5.100 -9.796 -15.719 1.00 95.69 124 CYS A C 1
ATOM 954 O O . CYS A 1 124 ? 5.011 -10.933 -15.254 1.00 95.69 124 CYS A O 1
ATOM 956 N N . GLN A 1 125 ? 6.276 -9.218 -15.991 1.00 94.56 125 GLN A N 1
ATOM 957 C CA . GLN A 1 125 ? 7.599 -9.821 -15.786 1.00 94.56 125 GLN A CA 1
ATOM 958 C C . GLN A 1 125 ? 7.851 -11.103 -16.597 1.00 94.56 125 GLN A C 1
ATOM 960 O O . GLN A 1 125 ? 8.850 -11.784 -16.376 1.00 94.56 125 GLN A O 1
ATOM 965 N N . ARG A 1 126 ? 6.971 -11.449 -17.547 1.00 94.62 126 ARG A N 1
ATOM 966 C CA . ARG A 1 126 ? 7.171 -12.606 -18.426 1.00 94.62 126 ARG A CA 1
ATOM 967 C C . ARG A 1 126 ? 8.250 -12.314 -19.457 1.00 94.62 126 ARG A C 1
ATOM 969 O O . ARG A 1 126 ? 8.283 -11.224 -20.031 1.00 94.62 126 ARG A O 1
ATOM 976 N N . THR A 1 127 ? 9.072 -13.322 -19.715 1.00 95.31 127 THR A N 1
ATOM 977 C CA . THR A 1 127 ? 10.040 -13.345 -20.809 1.00 95.31 127 THR A CA 1
ATOM 978 C C . THR A 1 127 ? 9.509 -14.158 -21.981 1.00 95.31 127 THR A C 1
ATOM 980 O O . THR A 1 127 ? 8.824 -15.164 -21.779 1.00 95.31 127 THR A O 1
ATOM 983 N N . VAL A 1 128 ? 9.800 -13.732 -23.206 1.00 95.00 128 VAL A N 1
ATOM 984 C CA . VAL A 1 128 ? 9.401 -14.411 -24.444 1.00 95.00 128 VAL A CA 1
ATOM 985 C C . VAL A 1 128 ? 10.509 -14.297 -25.485 1.00 95.00 128 VAL A C 1
ATOM 987 O O . VAL A 1 128 ? 11.159 -13.259 -25.583 1.00 95.00 128 VAL A O 1
ATOM 990 N N . HIS A 1 129 ? 10.703 -15.339 -26.296 1.00 94.19 129 HIS A N 1
ATOM 991 C CA . HIS A 1 129 ? 11.580 -15.240 -27.463 1.00 94.19 129 HIS A CA 1
ATOM 992 C C . HIS A 1 129 ? 10.986 -14.306 -28.511 1.00 94.19 129 HIS A C 1
ATOM 994 O O . HIS A 1 129 ? 9.758 -14.194 -28.598 1.00 94.19 129 HIS A O 1
ATOM 1000 N N . THR A 1 130 ? 11.828 -13.728 -29.374 1.00 91.38 130 THR A N 1
ATOM 1001 C CA . THR A 1 130 ? 11.380 -12.886 -30.503 1.00 91.38 130 THR A CA 1
ATOM 1002 C C . THR A 1 130 ? 10.238 -13.541 -31.290 1.00 91.38 130 THR A C 1
ATOM 1004 O O . THR A 1 130 ? 9.169 -12.949 -31.431 1.00 91.38 130 THR A O 1
ATOM 1007 N N . GLY A 1 131 ? 10.404 -14.801 -31.712 1.00 91.56 131 GLY A N 1
ATOM 1008 C CA . GLY A 1 131 ? 9.386 -15.544 -32.470 1.00 91.56 131 GLY A CA 1
ATOM 1009 C C . GLY A 1 131 ? 8.176 -16.029 -31.655 1.00 91.56 131 GLY A C 1
ATOM 1010 O O . GLY A 1 131 ? 7.226 -16.572 -32.218 1.00 91.56 131 GLY A O 1
ATOM 1011 N N . CYS A 1 132 ? 8.197 -15.862 -30.332 1.00 94.06 132 CYS A N 1
ATOM 1012 C CA . CYS A 1 132 ? 7.096 -16.228 -29.441 1.00 94.06 132 CYS A CA 1
ATOM 1013 C C . CYS A 1 132 ? 6.226 -15.031 -29.033 1.00 94.06 132 CYS A C 1
ATOM 1015 O O . CYS A 1 132 ? 5.121 -15.247 -28.546 1.00 94.06 132 CYS A O 1
ATOM 1017 N N . THR A 1 133 ? 6.687 -13.793 -29.238 1.00 91.38 133 THR A N 1
ATOM 1018 C CA . THR A 1 133 ? 5.972 -12.562 -28.843 1.00 91.38 133 THR A CA 1
ATOM 1019 C C . THR A 1 133 ? 4.521 -12.529 -29.335 1.00 91.38 133 THR A C 1
ATOM 1021 O O . THR A 1 133 ? 3.614 -12.347 -28.528 1.00 91.38 133 THR A O 1
ATOM 1024 N N . GLY A 1 134 ? 4.286 -12.799 -30.624 1.00 91.38 134 GLY A N 1
ATOM 1025 C CA . GLY A 1 134 ? 2.948 -12.794 -31.235 1.00 91.38 134 GLY A CA 1
ATOM 1026 C C . GLY A 1 134 ? 2.046 -13.979 -30.868 1.00 91.38 134 GLY A C 1
ATOM 1027 O O . GLY A 1 134 ? 0.900 -14.021 -31.296 1.00 91.38 134 GLY A O 1
ATOM 1028 N N . LYS A 1 135 ? 2.546 -14.959 -30.102 1.00 94.06 135 LYS A N 1
ATOM 1029 C CA . LYS A 1 135 ? 1.750 -16.100 -29.610 1.00 94.06 135 LYS A CA 1
ATOM 1030 C C . LYS A 1 135 ? 1.172 -15.853 -28.215 1.00 94.06 135 LYS A C 1
ATOM 1032 O O . LYS A 1 135 ? 0.364 -16.651 -27.745 1.00 94.06 135 LYS A O 1
ATOM 1037 N N . LEU A 1 136 ? 1.619 -14.799 -27.532 1.00 93.38 136 LEU A N 1
ATOM 1038 C CA . LEU A 1 136 ? 1.072 -14.389 -26.245 1.00 93.38 136 LEU A CA 1
ATOM 1039 C C . LEU A 1 136 ? -0.163 -13.505 -26.464 1.00 93.38 136 LEU A C 1
ATOM 1041 O O . LEU A 1 136 ? -0.280 -12.844 -27.492 1.00 93.38 136 LEU A O 1
ATOM 1045 N N . ALA A 1 137 ? -1.072 -13.478 -25.489 1.00 93.12 137 ALA A N 1
ATOM 1046 C CA . ALA A 1 137 ? -2.199 -12.552 -25.505 1.00 93.12 137 ALA A CA 1
ATOM 1047 C C . ALA A 1 137 ? -1.720 -11.096 -25.663 1.00 93.12 137 ALA A C 1
ATOM 1049 O O . ALA A 1 137 ? -0.731 -10.691 -25.053 1.00 93.12 137 ALA A O 1
ATOM 1050 N N . GLU A 1 138 ? -2.436 -10.301 -26.460 1.00 91.75 138 GLU A N 1
ATOM 1051 C CA . GLU A 1 138 ? -2.082 -8.893 -26.693 1.00 91.75 138 GLU A CA 1
ATOM 1052 C C . GLU A 1 138 ? -2.247 -8.036 -25.427 1.00 91.75 138 GLU A C 1
ATOM 1054 O O . GLU A 1 138 ? -1.469 -7.110 -25.171 1.00 91.75 138 GLU A O 1
ATOM 1059 N N . VAL A 1 139 ? -3.250 -8.375 -24.611 1.00 95.25 139 VAL A N 1
ATOM 1060 C CA . VAL A 1 139 ? -3.551 -7.706 -23.345 1.00 95.25 139 VAL A CA 1
ATOM 1061 C C . VAL A 1 139 ? -2.720 -8.310 -22.217 1.00 95.25 139 VAL A C 1
ATOM 1063 O O . VAL A 1 139 ? -2.764 -9.512 -21.957 1.00 95.25 139 VAL A O 1
ATOM 1066 N N . CYS A 1 140 ? -2.006 -7.446 -21.499 1.00 95.94 140 CYS A N 1
ATOM 1067 C CA . CYS A 1 140 ? -1.206 -7.820 -20.345 1.00 95.94 140 CYS A CA 1
ATOM 1068 C C . CYS A 1 140 ? -2.091 -8.019 -19.109 1.00 95.94 140 CYS A C 1
ATOM 1070 O O . CYS A 1 140 ? -2.784 -7.109 -18.660 1.00 95.94 140 CYS A O 1
ATOM 1072 N N . ASP A 1 141 ? -1.992 -9.195 -18.499 1.00 95.25 141 ASP A N 1
ATOM 1073 C CA . ASP A 1 141 ? -2.697 -9.581 -17.270 1.00 95.25 141 ASP A CA 1
ATOM 1074 C C . ASP A 1 141 ? -1.949 -9.197 -15.975 1.00 95.25 141 ASP A C 1
ATOM 1076 O O . ASP A 1 141 ? -2.343 -9.628 -14.894 1.00 95.25 141 ASP A O 1
ATOM 1080 N N . LEU A 1 142 ? -0.845 -8.439 -16.071 1.00 95.69 142 LEU A N 1
ATOM 1081 C CA . LEU A 1 142 ? 0.051 -8.059 -14.960 1.00 95.69 142 LEU A CA 1
ATOM 1082 C C . LEU A 1 142 ? 0.764 -9.232 -14.255 1.00 95.69 142 LEU A C 1
ATOM 1084 O O . LEU A 1 142 ? 1.541 -9.017 -13.321 1.00 95.69 142 LEU A O 1
ATOM 1088 N N . GLY A 1 143 ? 0.587 -10.463 -14.737 1.00 94.69 143 GLY A N 1
ATOM 1089 C CA . GLY A 1 143 ? 1.306 -11.650 -14.286 1.00 94.69 143 GLY A CA 1
ATOM 1090 C C . GLY A 1 143 ? 1.159 -11.955 -12.793 1.00 94.69 143 GLY A C 1
ATOM 1091 O O . GLY A 1 143 ? 0.148 -11.663 -12.158 1.00 94.69 143 GLY A O 1
ATOM 1092 N N . ARG A 1 144 ? 2.204 -12.558 -12.213 1.00 93.69 144 ARG A N 1
ATOM 1093 C CA . ARG A 1 144 ? 2.203 -13.055 -10.821 1.00 93.69 144 ARG A CA 1
ATOM 1094 C C . ARG A 1 144 ? 1.971 -11.978 -9.755 1.00 93.69 144 ARG A C 1
ATOM 1096 O O . ARG A 1 144 ? 1.552 -12.295 -8.652 1.00 93.69 144 ARG A O 1
ATOM 1103 N N . HIS A 1 145 ? 2.245 -10.716 -10.086 1.00 94.56 145 HIS A N 1
ATOM 1104 C CA . HIS A 1 145 ? 2.155 -9.586 -9.157 1.00 94.56 145 HIS A CA 1
ATOM 1105 C C . HIS A 1 145 ? 0.847 -8.800 -9.302 1.00 94.56 145 HIS A C 1
ATOM 1107 O O . HIS A 1 145 ? 0.662 -7.793 -8.621 1.00 94.56 145 HIS A O 1
ATOM 1113 N N . ARG A 1 146 ? -0.082 -9.263 -10.152 1.00 95.25 146 ARG A N 1
ATOM 1114 C CA . ARG A 1 146 ? -1.361 -8.606 -10.477 1.00 95.25 146 ARG A CA 1
ATOM 1115 C C . ARG A 1 146 ? -2.154 -8.126 -9.258 1.00 95.25 146 ARG A C 1
ATOM 1117 O O . ARG A 1 146 ? -2.745 -7.051 -9.310 1.00 95.25 146 ARG A O 1
ATOM 1124 N N . ALA A 1 147 ? -2.175 -8.904 -8.176 1.00 94.31 147 ALA A N 1
ATOM 1125 C CA . ALA A 1 147 ? -2.914 -8.551 -6.965 1.00 94.31 147 ALA A CA 1
ATOM 1126 C C . ALA A 1 147 ? -2.330 -7.321 -6.244 1.00 94.31 147 ALA A C 1
ATOM 1128 O O . ALA A 1 147 ? -3.079 -6.590 -5.606 1.00 94.31 147 ALA A O 1
ATOM 1129 N N . CYS A 1 148 ? -1.018 -7.086 -6.357 1.00 95.75 148 CYS A N 1
ATOM 1130 C CA . CYS A 1 148 ? -0.293 -6.014 -5.667 1.00 95.75 148 CYS A CA 1
ATOM 1131 C C . CYS A 1 148 ? -0.176 -4.727 -6.498 1.00 95.75 148 CYS A C 1
ATOM 1133 O O . CYS A 1 148 ? 0.064 -3.652 -5.948 1.00 95.75 148 CYS A O 1
ATOM 1135 N N . VAL A 1 149 ? -0.281 -4.829 -7.823 1.00 96.38 149 VAL A N 1
ATOM 1136 C CA . VAL A 1 149 ? -0.105 -3.703 -8.749 1.00 96.38 149 VAL A CA 1
ATOM 1137 C C . VAL A 1 149 ? -1.386 -2.871 -8.804 1.00 96.38 149 VAL A C 1
ATOM 1139 O O . VAL A 1 149 ? -2.480 -3.419 -8.923 1.00 96.38 149 VAL A O 1
ATOM 1142 N N . VAL A 1 150 ? -1.252 -1.544 -8.769 1.00 96.44 150 VAL A N 1
ATOM 1143 C CA . VAL A 1 150 ? -2.298 -0.600 -9.185 1.00 96.44 150 VAL A CA 1
ATOM 1144 C C . VAL A 1 150 ? -2.144 -0.402 -10.697 1.00 96.44 150 VAL A C 1
ATOM 1146 O O . VAL A 1 150 ? -1.199 0.268 -11.131 1.00 96.44 150 VAL A O 1
ATOM 1149 N N . PRO A 1 151 ? -3.019 -0.993 -11.529 1.00 95.94 151 PRO A N 1
ATOM 1150 C CA . PRO A 1 151 ? -2.856 -0.942 -12.977 1.00 95.94 151 PRO A CA 1
ATOM 1151 C C . PRO A 1 151 ? -2.854 0.502 -13.506 1.00 95.94 151 PRO A C 1
ATOM 1153 O O . PRO A 1 151 ? -3.553 1.351 -12.949 1.00 95.94 151 PRO A O 1
ATOM 1156 N N . PRO A 1 152 ? -2.154 0.816 -14.611 1.00 95.50 152 PRO A N 1
ATOM 1157 C CA . PRO A 1 152 ? -2.172 2.166 -15.180 1.00 95.50 152 PRO A CA 1
ATOM 1158 C C . PRO A 1 152 ? -3.583 2.661 -15.523 1.00 95.50 152 PRO A C 1
ATOM 1160 O O . PRO A 1 152 ? -3.909 3.824 -15.300 1.00 95.50 152 PRO A O 1
ATOM 1163 N N . TYR A 1 153 ? -4.456 1.778 -16.009 1.00 95.12 153 TYR A N 1
ATOM 1164 C CA . TYR A 1 153 ? -5.851 2.122 -16.299 1.00 95.12 153 TYR A CA 1
ATOM 1165 C C . TYR A 1 153 ? -6.695 2.421 -15.050 1.00 95.12 153 TYR A C 1
ATOM 1167 O O . TYR A 1 153 ? -7.764 3.019 -15.163 1.00 95.12 153 TYR A O 1
ATOM 1175 N N . CYS A 1 154 ? -6.216 2.075 -13.854 1.00 95.12 154 CYS A N 1
ATOM 1176 C CA . CYS A 1 154 ? -6.852 2.423 -12.585 1.00 95.12 154 CYS A CA 1
ATOM 1177 C C . CYS A 1 154 ? -6.442 3.814 -12.086 1.00 95.12 154 CYS A C 1
ATOM 1179 O O . CYS A 1 154 ? -7.147 4.396 -11.269 1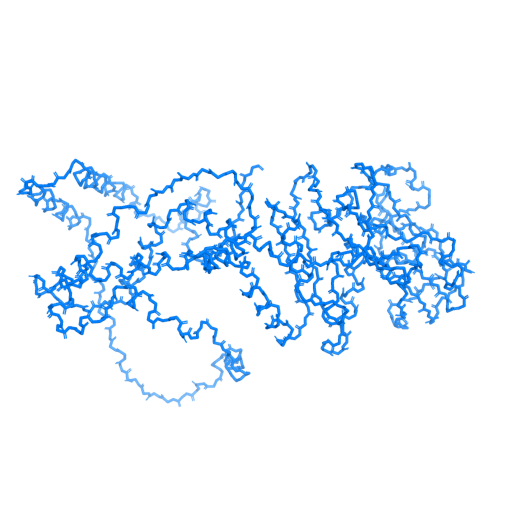.00 95.12 154 CYS A O 1
ATOM 1181 N N . VAL A 1 155 ? -5.333 4.380 -12.571 1.00 95.38 155 VAL A N 1
ATOM 1182 C CA . VAL A 1 155 ? -4.801 5.667 -12.102 1.00 95.38 155 VAL A CA 1
ATOM 1183 C C . VAL A 1 155 ? -5.331 6.800 -12.977 1.00 95.38 155 VAL A C 1
ATOM 1185 O O . VAL A 1 155 ? -5.270 6.730 -14.208 1.00 95.38 155 VAL A O 1
ATOM 1188 N N . ARG A 1 156 ? -5.821 7.885 -12.370 1.00 94.00 156 ARG A N 1
ATOM 1189 C CA . ARG A 1 156 ? -6.092 9.157 -13.062 1.00 94.00 156 ARG A CA 1
ATOM 1190 C C . ARG A 1 156 ? -5.141 10.227 -12.548 1.00 94.00 156 ARG A C 1
ATOM 1192 O O . ARG A 1 156 ? -5.054 10.446 -11.343 1.00 94.00 156 ARG A O 1
ATOM 1199 N N . LEU A 1 157 ? -4.445 10.904 -13.457 1.00 93.88 157 LEU A N 1
ATOM 1200 C CA . LEU A 1 157 ? -3.501 11.971 -13.119 1.00 93.88 157 LEU A CA 1
ATOM 1201 C C . LEU A 1 157 ? -4.131 13.356 -13.291 1.00 93.88 157 LEU A C 1
ATOM 1203 O O . LEU A 1 157 ? -5.058 13.549 -14.081 1.00 93.88 157 LEU A O 1
ATOM 1207 N N . ARG A 1 158 ? -3.604 14.339 -12.565 1.00 92.62 158 ARG A N 1
ATOM 1208 C CA . ARG A 1 158 ? -3.919 15.762 -12.728 1.00 92.62 158 ARG A CA 1
ATOM 1209 C C . ARG A 1 158 ? -2.629 16.570 -12.689 1.00 92.62 158 ARG A C 1
ATOM 1211 O O . ARG A 1 158 ? -1.766 16.310 -11.861 1.00 92.62 158 ARG A O 1
ATOM 1218 N N . MET A 1 159 ? -2.517 17.568 -13.560 1.00 91.12 159 MET A N 1
ATOM 1219 C CA . MET A 1 159 ? -1.436 18.549 -13.492 1.00 91.12 159 MET A CA 1
ATOM 1220 C C . MET A 1 159 ? -1.785 19.627 -12.466 1.00 91.12 159 MET A C 1
ATOM 1222 O O . MET A 1 159 ? -2.872 20.204 -12.517 1.00 91.12 159 MET A O 1
ATOM 1226 N N . VAL A 1 160 ? -0.868 19.887 -11.544 1.00 88.81 160 VAL A N 1
ATOM 1227 C CA . VAL A 1 160 ? -0.997 20.892 -10.480 1.00 88.81 160 VAL A CA 1
ATOM 1228 C C . VAL A 1 160 ? 0.217 21.821 -10.492 1.00 88.81 160 VAL A C 1
ATOM 1230 O O . VAL A 1 160 ? 1.181 21.581 -11.219 1.00 88.81 160 VAL A O 1
ATOM 1233 N N . GLY A 1 161 ? 0.159 22.902 -9.716 1.00 85.69 161 GLY A N 1
ATOM 1234 C CA . GLY A 1 161 ? 1.228 23.898 -9.629 1.00 85.69 161 GLY A CA 1
ATOM 1235 C C . GLY A 1 161 ? 1.120 25.026 -10.659 1.00 85.69 161 GLY A C 1
ATOM 1236 O O . GLY A 1 161 ? 0.268 25.032 -11.551 1.00 85.69 161 GLY A O 1
ATOM 1237 N N . TRP A 1 162 ? 1.987 26.028 -10.511 1.00 85.12 162 TRP A N 1
ATOM 1238 C CA . TRP A 1 162 ? 1.973 27.235 -11.343 1.00 85.12 162 TRP A CA 1
ATOM 1239 C C . TRP A 1 162 ? 2.986 27.157 -12.494 1.00 85.12 162 TRP A C 1
ATOM 1241 O O . TRP A 1 162 ? 3.767 26.210 -12.605 1.00 85.12 162 TRP A O 1
ATOM 1251 N N . LYS A 1 163 ? 2.965 28.134 -13.410 1.00 80.62 163 LYS A N 1
ATOM 1252 C CA . LYS A 1 163 ? 3.814 28.126 -14.616 1.00 80.62 163 LYS A CA 1
ATOM 1253 C C . LYS A 1 163 ? 5.303 28.048 -14.220 1.00 80.62 163 LYS A C 1
ATOM 1255 O O . LYS A 1 163 ? 5.783 28.892 -13.479 1.00 80.62 163 LYS A O 1
ATOM 1260 N N . GLY A 1 164 ? 6.006 27.014 -14.695 1.00 76.88 164 GLY A N 1
ATOM 1261 C CA . GLY A 1 164 ? 7.413 26.734 -14.360 1.00 76.88 164 GLY A CA 1
ATOM 1262 C C . GLY A 1 164 ? 7.634 25.749 -13.200 1.00 76.88 164 GLY A C 1
ATOM 1263 O O . GLY A 1 164 ? 8.720 25.195 -13.088 1.00 76.88 164 GLY A O 1
ATOM 1264 N N . ARG A 1 165 ? 6.611 25.464 -12.383 1.00 81.62 165 ARG A N 1
ATOM 1265 C CA . ARG A 1 165 ? 6.643 24.452 -11.307 1.00 81.62 165 ARG A CA 1
ATOM 1266 C C . ARG A 1 165 ? 5.404 23.559 -11.355 1.00 81.62 165 ARG A C 1
ATOM 1268 O O . ARG A 1 165 ? 4.738 23.355 -10.346 1.00 81.62 165 ARG A O 1
ATOM 1275 N N . ARG A 1 166 ? 5.049 23.093 -12.555 1.00 87.12 166 ARG A N 1
ATOM 1276 C CA . ARG A 1 166 ? 3.953 22.134 -12.712 1.00 87.12 166 ARG A CA 1
ATOM 1277 C C . ARG A 1 166 ? 4.466 20.716 -12.513 1.00 87.12 166 ARG A C 1
ATOM 1279 O O . ARG A 1 166 ? 5.512 20.360 -13.062 1.00 87.12 166 ARG A O 1
ATOM 1286 N N . HIS A 1 167 ? 3.696 19.905 -11.806 1.00 88.19 167 HIS A N 1
ATOM 1287 C CA . HIS A 1 167 ? 3.940 18.474 -11.643 1.00 88.19 167 HIS A CA 1
ATOM 1288 C C . HIS A 1 167 ? 2.637 17.688 -11.779 1.00 88.19 167 HIS A C 1
ATOM 1290 O O . HIS A 1 167 ? 1.539 18.237 -11.657 1.00 88.19 167 HIS A O 1
ATOM 1296 N N . LEU A 1 168 ? 2.763 16.405 -12.111 1.00 91.62 168 LEU A N 1
ATOM 1297 C CA . LEU A 1 168 ? 1.635 15.483 -12.157 1.00 91.62 168 LEU A CA 1
ATOM 1298 C C . LEU A 1 168 ? 1.415 14.901 -10.765 1.00 91.62 168 LEU A C 1
ATOM 1300 O O . LEU A 1 168 ? 2.373 14.580 -10.065 1.00 91.62 168 LEU A O 1
ATOM 1304 N N . VAL A 1 169 ? 0.154 14.739 -10.385 1.00 92.50 169 VAL A N 1
ATOM 1305 C CA . VAL A 1 169 ? -0.250 14.069 -9.146 1.00 92.50 169 VAL A CA 1
ATOM 1306 C C . VAL A 1 169 ? -1.342 13.053 -9.427 1.00 92.50 169 VAL A C 1
ATOM 1308 O O . VAL A 1 169 ? -2.136 13.226 -10.361 1.00 92.50 169 VAL A O 1
ATOM 1311 N N . VAL A 1 170 ? -1.404 12.002 -8.616 1.00 93.75 170 VAL A N 1
ATOM 1312 C CA . VAL A 1 170 ? -2.523 11.059 -8.632 1.00 93.75 170 VAL A CA 1
ATOM 1313 C C . VAL A 1 170 ? -3.767 11.774 -8.112 1.00 93.75 170 VAL A C 1
ATOM 1315 O O . VAL A 1 170 ? -3.791 12.284 -6.998 1.00 93.75 170 VAL A O 1
ATOM 1318 N N . ARG A 1 171 ? -4.803 11.847 -8.948 1.00 91.94 171 ARG A N 1
ATOM 1319 C CA . ARG A 1 171 ? -6.091 12.467 -8.619 1.00 91.94 171 ARG A CA 1
ATOM 1320 C C . ARG A 1 171 ? -7.051 11.468 -7.989 1.00 91.94 171 ARG A C 1
ATOM 1322 O O . ARG A 1 171 ? -7.778 11.821 -7.069 1.00 91.94 171 ARG A O 1
ATOM 1329 N N . SER A 1 172 ? -7.137 10.278 -8.570 1.00 91.19 172 SER A N 1
ATOM 1330 C CA . SER A 1 172 ? -8.052 9.227 -8.134 1.00 91.19 172 SER A CA 1
ATOM 1331 C C . SER A 1 172 ? -7.560 7.867 -8.606 1.00 91.19 172 SER A C 1
ATOM 1333 O O . SER A 1 172 ? -6.857 7.769 -9.620 1.00 91.19 172 SER A O 1
ATOM 1335 N N . VAL A 1 173 ? -7.963 6.829 -7.877 1.00 93.44 173 VAL A N 1
ATOM 1336 C CA . VAL A 1 173 ? -7.692 5.433 -8.209 1.00 93.44 173 VAL A CA 1
ATOM 1337 C C . VAL A 1 173 ? -9.024 4.700 -8.284 1.00 93.44 173 VAL A C 1
ATOM 1339 O O . VAL A 1 173 ? -9.768 4.667 -7.310 1.00 93.44 173 VAL A O 1
ATOM 1342 N N . ASN A 1 174 ? -9.331 4.135 -9.447 1.00 92.12 174 ASN A N 1
ATOM 1343 C CA . ASN A 1 174 ? -10.523 3.320 -9.646 1.00 92.12 174 ASN A CA 1
ATOM 1344 C C . ASN A 1 174 ? -10.125 1.845 -9.524 1.00 92.12 174 ASN A C 1
ATOM 1346 O O . ASN A 1 174 ? -9.276 1.413 -10.305 1.00 92.12 174 ASN A O 1
ATOM 1350 N N . PRO A 1 175 ? -10.694 1.074 -8.583 1.00 91.62 175 PRO A N 1
ATOM 1351 C CA . PRO A 1 175 ? -10.381 -0.343 -8.437 1.00 91.62 175 PRO A CA 1
ATOM 1352 C C . PRO A 1 175 ? -10.595 -1.126 -9.744 1.00 91.62 175 PRO A C 1
ATOM 1354 O O . PRO A 1 175 ? -11.522 -0.816 -10.498 1.00 91.62 175 PRO A O 1
ATOM 1357 N N . PRO A 1 176 ? -9.748 -2.124 -10.049 1.00 92.25 176 PRO A N 1
ATOM 1358 C CA . PRO A 1 176 ? -9.967 -3.005 -11.184 1.00 92.25 176 PRO A CA 1
ATOM 1359 C C . PRO A 1 176 ? -11.160 -3.940 -10.934 1.00 92.25 176 PRO A C 1
ATOM 1361 O O . PRO A 1 176 ? -11.537 -4.203 -9.798 1.00 92.25 176 PRO A O 1
ATOM 1364 N N . SER A 1 177 ? -11.713 -4.515 -12.002 1.00 90.12 177 SER A N 1
ATOM 1365 C CA . SER A 1 177 ? -12.858 -5.439 -11.935 1.00 90.12 177 SER A CA 1
ATOM 1366 C C . SER A 1 177 ? -12.524 -6.851 -11.436 1.00 90.12 177 SER A C 1
ATOM 1368 O O . SER A 1 177 ? -13.411 -7.695 -11.346 1.00 90.12 177 SER A O 1
ATOM 1370 N N . TYR A 1 178 ? -11.253 -7.146 -11.154 1.00 90.31 178 TYR A N 1
ATOM 1371 C CA . TYR A 1 178 ? -10.805 -8.484 -10.780 1.00 90.31 178 TYR A CA 1
ATOM 1372 C C . TYR A 1 178 ? -10.556 -8.624 -9.277 1.00 90.31 178 TYR A C 1
ATOM 1374 O O . TYR A 1 178 ? -10.132 -7.680 -8.617 1.00 90.31 178 TYR A O 1
ATOM 1382 N N . SER A 1 179 ? -10.727 -9.846 -8.771 1.00 88.19 179 SER A N 1
ATOM 1383 C CA . SER A 1 179 ? -10.451 -10.242 -7.387 1.00 88.19 179 SER A CA 1
ATOM 1384 C C . SER A 1 179 ? -9.578 -11.513 -7.370 1.00 88.19 179 SER A C 1
ATOM 1386 O O . SER A 1 179 ? -9.720 -12.337 -8.279 1.00 88.19 179 SER A O 1
ATOM 1388 N N . PRO A 1 180 ? -8.656 -11.691 -6.400 1.00 90.19 180 PRO A N 1
ATOM 1389 C CA . PRO A 1 180 ? -8.317 -10.759 -5.323 1.00 90.19 180 PRO A CA 1
ATOM 1390 C C . PRO A 1 180 ? -7.438 -9.592 -5.800 1.00 90.19 180 PRO A C 1
ATOM 1392 O O . PRO A 1 180 ? -6.511 -9.766 -6.597 1.00 90.19 180 PRO A O 1
ATOM 1395 N N . TRP A 1 181 ? -7.697 -8.398 -5.263 1.00 93.19 181 TRP A N 1
ATOM 1396 C CA . TRP A 1 181 ? -6.857 -7.212 -5.439 1.00 93.19 181 TRP A CA 1
ATOM 1397 C C . TRP A 1 181 ? -6.536 -6.602 -4.073 1.00 93.19 181 TRP A C 1
ATOM 1399 O O . TRP A 1 181 ? -7.428 -6.189 -3.338 1.00 93.19 181 TRP A O 1
ATOM 1409 N N . SER A 1 182 ? -5.249 -6.579 -3.728 1.00 92.19 182 SER A N 1
ATOM 1410 C CA . SER A 1 182 ? -4.729 -5.998 -2.489 1.00 92.19 182 SER A CA 1
ATOM 1411 C C . SER A 1 182 ? -3.432 -5.250 -2.808 1.00 92.19 182 SER A C 1
ATOM 1413 O O . SER A 1 182 ? -2.341 -5.842 -2.744 1.00 92.19 182 SER A O 1
ATOM 1415 N N . PRO A 1 183 ? -3.550 -3.970 -3.209 1.00 94.88 183 PRO A N 1
ATOM 1416 C CA . PRO A 1 183 ? -2.427 -3.124 -3.587 1.00 94.88 183 PRO A CA 1
ATOM 1417 C C . PRO A 1 183 ? -1.327 -3.097 -2.542 1.00 94.88 183 PRO A C 1
ATOM 1419 O O . PRO A 1 183 ? -1.596 -3.038 -1.344 1.00 94.88 183 PRO A O 1
ATOM 1422 N N . LEU A 1 184 ? -0.087 -3.105 -3.022 1.00 95.88 184 LEU A N 1
ATOM 1423 C CA . LEU A 1 184 ? 1.094 -2.909 -2.199 1.00 95.88 184 LEU A CA 1
ATOM 1424 C C . LEU A 1 184 ? 1.648 -1.504 -2.433 1.00 95.88 184 LEU A C 1
ATOM 1426 O O . LEU A 1 184 ? 1.979 -1.157 -3.566 1.00 95.88 184 LEU A O 1
ATOM 1430 N N . ILE A 1 185 ? 1.773 -0.715 -1.376 1.00 95.12 185 ILE A N 1
ATOM 1431 C CA . ILE A 1 185 ? 2.462 0.574 -1.382 1.00 95.12 185 ILE A CA 1
ATOM 1432 C C . ILE A 1 185 ? 3.797 0.382 -0.680 1.00 95.12 185 ILE A C 1
ATOM 1434 O O . ILE A 1 185 ? 3.864 -0.192 0.406 1.00 95.12 185 ILE A O 1
ATOM 1438 N N . VAL A 1 186 ? 4.868 0.825 -1.324 1.00 94.81 186 VAL A N 1
ATOM 1439 C CA . VAL A 1 186 ? 6.226 0.686 -0.806 1.00 94.81 186 VAL A CA 1
ATOM 1440 C C . VAL A 1 186 ? 6.715 2.060 -0.424 1.00 94.81 186 VAL A C 1
ATOM 1442 O O . VAL A 1 186 ? 6.738 2.969 -1.250 1.00 94.81 186 VAL A O 1
ATOM 1445 N N . VAL A 1 187 ? 7.106 2.195 0.830 1.00 93.81 187 VAL A N 1
ATOM 1446 C CA . VAL A 1 187 ? 7.623 3.423 1.407 1.00 93.81 187 VAL A CA 1
ATOM 1447 C C . VAL A 1 187 ? 9.028 3.123 1.879 1.00 93.81 187 VAL A C 1
ATOM 1449 O O . VAL A 1 187 ? 9.227 2.206 2.668 1.00 93.81 187 VAL A O 1
ATOM 1452 N N . ALA A 1 188 ? 10.018 3.856 1.394 1.00 92.06 188 ALA A N 1
ATOM 1453 C CA . ALA A 1 188 ? 11.381 3.671 1.866 1.00 92.06 188 ALA A CA 1
ATOM 1454 C C . ALA A 1 188 ? 12.111 4.998 1.949 1.00 92.06 188 ALA A C 1
ATOM 1456 O O . ALA A 1 188 ? 11.817 5.926 1.201 1.00 92.06 188 ALA A O 1
ATOM 1457 N N . ASN A 1 189 ? 13.087 5.083 2.842 1.00 88.56 189 ASN A N 1
ATOM 1458 C CA . ASN A 1 189 ? 14.020 6.198 2.870 1.00 88.56 189 ASN A CA 1
ATOM 1459 C C . ASN A 1 189 ? 15.323 5.763 2.197 1.00 88.56 189 ASN A C 1
ATOM 1461 O O . ASN A 1 189 ? 16.050 4.940 2.755 1.00 88.56 189 ASN A O 1
ATOM 1465 N N . ARG A 1 190 ? 15.649 6.326 1.024 1.00 84.50 190 ARG A N 1
ATOM 1466 C CA . ARG A 1 190 ? 16.868 5.940 0.282 1.00 84.50 190 ARG A CA 1
ATOM 1467 C C . ARG A 1 190 ? 18.174 6.128 1.067 1.00 84.50 190 ARG A C 1
ATOM 1469 O O . ARG A 1 190 ? 19.165 5.505 0.723 1.00 84.50 190 ARG A O 1
ATOM 1476 N N . ARG A 1 191 ? 18.182 6.977 2.105 1.00 79.25 191 ARG A N 1
ATOM 1477 C CA . ARG A 1 191 ? 19.370 7.267 2.935 1.00 79.25 191 ARG A CA 1
ATOM 1478 C C . ARG A 1 191 ? 19.453 6.446 4.226 1.00 79.25 191 ARG A C 1
ATOM 1480 O O . ARG A 1 191 ? 20.359 6.675 5.019 1.00 79.25 191 ARG A O 1
ATOM 1487 N N . SER A 1 192 ? 18.494 5.562 4.500 1.00 70.44 192 SER A N 1
ATOM 1488 C CA . SER A 1 192 ? 18.529 4.717 5.700 1.00 70.44 192 SER A CA 1
ATOM 1489 C C . SER A 1 192 ? 19.352 3.443 5.471 1.00 70.44 192 SER A C 1
ATOM 1491 O O . SER A 1 192 ? 19.270 2.837 4.405 1.00 70.44 192 SER A O 1
ATOM 1493 N N . GLY A 1 193 ? 20.110 3.020 6.492 1.00 66.25 193 GLY A N 1
ATOM 1494 C CA . GLY A 1 193 ? 21.002 1.852 6.428 1.00 66.25 193 GLY A CA 1
ATOM 1495 C C . GLY A 1 193 ? 22.275 2.105 5.608 1.00 66.25 193 GLY A C 1
ATOM 1496 O O . GLY A 1 193 ? 22.688 3.250 5.440 1.00 66.25 193 GLY A O 1
ATOM 1497 N N . ASN A 1 194 ? 22.873 1.043 5.055 1.00 68.38 194 ASN A N 1
ATOM 1498 C CA . ASN A 1 194 ? 24.033 1.105 4.149 1.00 68.38 194 ASN A CA 1
ATOM 1499 C C . ASN A 1 194 ? 23.648 1.541 2.710 1.00 68.38 194 ASN A C 1
ATOM 1501 O O . ASN A 1 194 ? 24.233 1.067 1.744 1.00 68.38 194 ASN A O 1
ATOM 1505 N N . ASN A 1 195 ? 22.660 2.436 2.556 1.00 68.25 195 ASN A N 1
ATOM 1506 C CA . ASN A 1 195 ? 22.024 2.842 1.284 1.00 68.25 195 ASN A CA 1
ATOM 1507 C C . ASN A 1 195 ? 21.212 1.750 0.549 1.00 68.25 195 ASN A C 1
ATOM 1509 O O . ASN A 1 195 ? 20.817 1.938 -0.602 1.00 68.25 195 ASN A O 1
ATOM 1513 N N . ASP A 1 196 ? 20.847 0.654 1.221 1.00 78.06 196 ASP A N 1
ATOM 1514 C CA . ASP A 1 196 ? 20.008 -0.408 0.634 1.00 78.06 196 ASP A CA 1
ATOM 1515 C C . ASP A 1 196 ? 18.603 0.070 0.222 1.00 78.06 196 ASP A C 1
ATOM 1517 O O . ASP A 1 196 ? 17.944 -0.539 -0.627 1.00 78.06 196 ASP A O 1
ATOM 1521 N N . GLY A 1 197 ? 18.134 1.188 0.789 1.00 83.44 197 GLY A N 1
ATOM 1522 C CA . GLY A 1 197 ? 16.839 1.778 0.456 1.00 83.44 197 GLY A CA 1
ATOM 1523 C C . GLY A 1 197 ? 16.699 2.125 -1.029 1.00 83.44 197 GLY A C 1
ATOM 1524 O O . GLY A 1 197 ? 15.617 1.960 -1.595 1.00 83.44 197 GLY A O 1
ATOM 1525 N N . GLU A 1 198 ? 17.780 2.541 -1.693 1.00 85.56 198 GLU A N 1
ATOM 1526 C CA . GLU A 1 198 ? 17.766 2.817 -3.133 1.00 85.56 198 GLU A CA 1
ATOM 1527 C C . GLU A 1 198 ? 17.520 1.543 -3.955 1.00 85.56 198 GLU A C 1
ATOM 1529 O O . GLU A 1 198 ? 16.668 1.537 -4.849 1.00 85.56 198 GLU A O 1
ATOM 1534 N N . HIS A 1 199 ? 18.177 0.436 -3.597 1.00 86.38 199 HIS A N 1
ATOM 1535 C CA . HIS A 1 199 ? 17.976 -0.860 -4.246 1.00 86.38 199 HIS A CA 1
ATOM 1536 C C . HIS A 1 199 ? 16.543 -1.374 -4.070 1.00 86.38 199 HIS A C 1
ATOM 1538 O O . HIS A 1 199 ? 15.938 -1.857 -5.033 1.00 86.38 199 HIS A O 1
ATOM 1544 N N . VAL A 1 200 ? 15.965 -1.219 -2.874 1.00 89.50 200 VAL A N 1
ATOM 1545 C CA . VAL A 1 200 ? 14.564 -1.578 -2.595 1.00 89.50 200 VAL A CA 1
ATOM 1546 C C . VAL A 1 200 ? 13.611 -0.756 -3.467 1.00 89.50 200 VAL A C 1
ATOM 1548 O O . VAL A 1 200 ? 12.756 -1.320 -4.158 1.00 89.50 200 VAL A O 1
ATOM 1551 N N . LEU A 1 201 ? 13.771 0.570 -3.487 1.00 91.50 201 LEU A N 1
ATOM 1552 C CA . LEU A 1 201 ? 12.941 1.466 -4.296 1.00 91.50 201 LEU A CA 1
ATOM 1553 C C . LEU A 1 201 ? 13.040 1.125 -5.790 1.00 91.50 201 LEU A C 1
ATOM 1555 O O . LEU A 1 201 ? 12.014 1.032 -6.471 1.00 91.50 201 LEU A O 1
ATOM 1559 N N . SER A 1 202 ? 14.255 0.910 -6.297 1.00 90.75 202 SER A N 1
ATOM 1560 C CA . SER A 1 202 ? 14.509 0.535 -7.690 1.00 90.75 202 SER A CA 1
ATOM 1561 C C . SER A 1 202 ? 13.826 -0.790 -8.053 1.00 90.75 202 SER A C 1
ATOM 1563 O O . SER A 1 202 ? 13.051 -0.855 -9.013 1.00 90.75 202 SER A O 1
ATOM 1565 N N . ALA A 1 203 ? 14.005 -1.832 -7.234 1.00 91.12 203 ALA A N 1
ATOM 1566 C CA . ALA A 1 203 ? 13.405 -3.145 -7.466 1.00 91.12 203 ALA A CA 1
ATOM 1567 C C . ALA A 1 203 ? 11.868 -3.085 -7.518 1.00 91.12 203 ALA A C 1
ATOM 1569 O O . ALA A 1 203 ? 11.246 -3.647 -8.428 1.00 91.12 203 ALA A O 1
ATOM 1570 N N . PHE A 1 204 ? 11.240 -2.368 -6.581 1.00 94.88 204 PHE A N 1
ATOM 1571 C CA . PHE A 1 204 ? 9.783 -2.250 -6.547 1.00 94.88 204 PHE A CA 1
ATOM 1572 C C . PHE A 1 204 ? 9.219 -1.370 -7.665 1.00 94.88 204 PHE A C 1
ATOM 1574 O O . PHE A 1 204 ? 8.132 -1.682 -8.151 1.00 94.88 204 PHE A O 1
ATOM 1581 N N . ARG A 1 205 ? 9.930 -0.341 -8.152 1.00 94.69 205 ARG A N 1
ATOM 1582 C CA . ARG A 1 205 ? 9.508 0.435 -9.344 1.00 94.69 205 ARG A CA 1
ATOM 1583 C C . ARG A 1 205 ? 9.480 -0.432 -10.605 1.00 94.69 205 ARG A C 1
ATOM 1585 O O . ARG A 1 205 ? 8.579 -0.288 -11.440 1.00 94.69 205 ARG A O 1
ATOM 1592 N N . GLY A 1 206 ? 10.403 -1.388 -10.701 1.00 93.19 206 GLY A N 1
ATOM 1593 C CA . GLY A 1 206 ? 10.438 -2.375 -11.778 1.00 93.19 206 GLY A CA 1
ATOM 1594 C C . GLY A 1 206 ? 9.226 -3.311 -11.777 1.00 93.19 206 GLY A C 1
ATOM 1595 O O . GLY A 1 206 ? 8.755 -3.717 -12.841 1.00 93.19 206 GLY A O 1
ATOM 1596 N N . ILE A 1 207 ? 8.656 -3.600 -10.603 1.00 94.62 207 ILE A N 1
ATOM 1597 C CA . ILE A 1 207 ? 7.527 -4.527 -10.429 1.00 94.62 207 ILE A CA 1
ATOM 1598 C C . ILE A 1 207 ? 6.180 -3.790 -10.427 1.00 94.62 207 ILE A C 1
ATOM 1600 O O . ILE A 1 207 ? 5.319 -4.065 -11.262 1.00 94.62 207 ILE A O 1
ATOM 1604 N N . LEU A 1 208 ? 6.006 -2.830 -9.524 1.00 96.62 208 LEU A N 1
ATOM 1605 C CA . LEU A 1 208 ? 4.757 -2.113 -9.266 1.00 96.62 208 LEU A CA 1
ATOM 1606 C C . LEU A 1 208 ? 4.560 -0.931 -10.220 1.00 96.62 208 LEU A C 1
ATOM 1608 O O . LEU A 1 208 ? 5.433 -0.599 -11.024 1.00 96.62 208 LEU A O 1
ATOM 1612 N N . ASN A 1 209 ? 3.402 -0.276 -10.149 1.00 95.81 209 ASN A N 1
ATOM 1613 C CA . ASN A 1 209 ? 3.258 1.041 -10.759 1.00 95.81 209 ASN A CA 1
ATOM 1614 C C . ASN A 1 209 ? 4.208 2.010 -10.033 1.00 95.81 209 ASN A C 1
ATOM 1616 O O . ASN A 1 209 ? 4.155 2.057 -8.804 1.00 95.81 209 ASN A O 1
ATOM 1620 N N . PRO A 1 210 ? 5.063 2.786 -10.729 1.00 94.31 210 PRO A N 1
ATOM 1621 C CA . PRO A 1 210 ? 6.055 3.620 -10.052 1.00 94.31 210 PRO A CA 1
ATOM 1622 C C . PRO A 1 210 ? 5.464 4.634 -9.058 1.00 94.31 210 PRO A C 1
ATOM 1624 O O . PRO A 1 210 ? 6.166 5.045 -8.142 1.00 94.31 210 PRO A O 1
ATOM 1627 N N . ALA A 1 211 ? 4.182 5.002 -9.188 1.00 93.69 211 ALA A N 1
ATOM 1628 C CA . ALA A 1 211 ? 3.488 5.852 -8.216 1.00 93.69 211 ALA A CA 1
ATOM 1629 C C . ALA A 1 211 ? 3.270 5.169 -6.847 1.00 93.69 211 ALA A C 1
ATOM 1631 O O . ALA A 1 211 ? 3.140 5.858 -5.839 1.00 93.69 211 ALA A O 1
ATOM 1632 N N . GLN A 1 212 ? 3.233 3.831 -6.796 1.00 95.12 212 GLN A N 1
ATOM 1633 C CA . GLN A 1 212 ? 3.097 3.050 -5.556 1.00 95.12 212 GLN A CA 1
ATOM 1634 C C . GLN A 1 212 ? 4.387 3.026 -4.723 1.00 95.12 212 GLN A C 1
ATOM 1636 O O . GLN A 1 212 ? 4.373 2.503 -3.613 1.00 95.12 212 GLN A O 1
ATOM 1641 N N . VAL A 1 213 ? 5.504 3.526 -5.265 1.00 94.75 213 VAL A N 1
ATOM 1642 C CA . VAL A 1 213 ? 6.827 3.453 -4.637 1.00 94.75 213 VAL A CA 1
ATOM 1643 C C . VAL A 1 213 ? 7.277 4.851 -4.229 1.00 94.75 213 VAL A C 1
ATOM 1645 O O . VAL A 1 213 ? 7.740 5.642 -5.056 1.00 94.75 213 VAL A O 1
ATOM 1648 N N . VAL A 1 214 ? 7.129 5.143 -2.943 1.00 93.38 214 VAL A N 1
ATOM 1649 C CA . VAL A 1 214 ? 7.354 6.452 -2.336 1.00 93.38 214 VAL A CA 1
ATOM 1650 C C . VAL A 1 214 ? 8.715 6.484 -1.653 1.00 93.38 214 VAL A C 1
ATOM 1652 O O . VAL A 1 214 ? 8.999 5.691 -0.758 1.00 93.38 214 VAL A O 1
ATOM 1655 N N . ASP A 1 215 ? 9.550 7.426 -2.083 1.00 92.25 215 ASP A N 1
ATOM 1656 C CA . ASP A 1 215 ? 10.814 7.738 -1.422 1.00 92.25 215 ASP A CA 1
ATOM 1657 C C . ASP A 1 215 ? 10.583 8.850 -0.395 1.00 92.25 215 ASP A C 1
ATOM 1659 O O . ASP A 1 215 ? 10.229 9.973 -0.761 1.00 92.25 215 ASP A O 1
ATOM 1663 N N . LEU A 1 216 ? 10.793 8.540 0.882 1.00 91.19 216 LEU A N 1
ATOM 1664 C CA . LEU A 1 216 ? 10.624 9.474 1.997 1.00 91.19 216 LEU A CA 1
ATOM 1665 C C . LEU A 1 216 ? 11.647 10.613 2.003 1.00 91.19 216 LEU A C 1
ATOM 1667 O O . LEU A 1 216 ? 11.496 11.589 2.734 1.00 91.19 216 LEU A O 1
ATOM 1671 N N . ASN A 1 217 ? 12.706 10.496 1.205 1.00 88.56 217 ASN A N 1
ATOM 1672 C CA . ASN A 1 217 ? 13.648 11.586 1.010 1.00 88.56 217 ASN A CA 1
ATOM 1673 C C . ASN A 1 217 ? 13.083 12.680 0.095 1.00 88.56 217 ASN A C 1
ATOM 1675 O O . ASN A 1 217 ? 13.427 13.848 0.251 1.00 88.56 217 ASN A O 1
ATOM 1679 N N . ASP A 1 218 ? 12.235 12.287 -0.859 1.00 86.75 218 ASP A N 1
ATOM 1680 C CA . ASP A 1 218 ? 11.612 13.191 -1.826 1.00 86.75 218 ASP A CA 1
ATOM 1681 C C . ASP A 1 218 ? 10.223 13.652 -1.361 1.00 86.75 218 ASP A C 1
ATOM 1683 O O . ASP A 1 218 ? 9.789 14.753 -1.709 1.00 86.75 218 ASP A O 1
ATOM 1687 N N . LEU A 1 219 ? 9.510 12.810 -0.606 1.00 88.50 219 LEU A N 1
ATOM 1688 C CA . LEU A 1 219 ? 8.111 13.011 -0.242 1.00 88.50 219 LEU A CA 1
ATOM 1689 C C . LEU A 1 219 ? 7.871 12.811 1.255 1.00 88.50 219 LEU A C 1
ATOM 1691 O O . LEU A 1 219 ? 8.436 11.900 1.853 1.00 88.50 219 LEU A O 1
ATOM 1695 N N . PRO A 1 220 ? 6.981 13.608 1.863 1.00 89.06 220 PRO A N 1
ATOM 1696 C CA . PRO A 1 220 ? 6.586 13.387 3.241 1.00 89.06 220 PRO A CA 1
ATOM 1697 C C . PRO A 1 220 ? 5.717 12.115 3.350 1.00 89.06 220 PRO A C 1
ATOM 1699 O O . PRO A 1 220 ? 4.999 11.764 2.406 1.00 89.06 220 PRO A O 1
ATOM 1702 N N . PRO A 1 221 ? 5.744 11.408 4.488 1.00 89.62 221 PRO A N 1
ATOM 1703 C CA . PRO A 1 221 ? 5.009 10.156 4.680 1.00 89.62 221 PRO A CA 1
ATOM 1704 C C . PRO A 1 221 ? 3.487 10.296 4.558 1.00 89.62 221 PRO A C 1
ATOM 1706 O O . PRO A 1 221 ? 2.804 9.346 4.182 1.00 89.62 221 PRO A O 1
ATOM 1709 N N . GLU A 1 222 ? 2.946 11.489 4.786 1.00 89.56 222 GLU A N 1
ATOM 1710 C CA . GLU A 1 222 ? 1.543 11.817 4.552 1.00 89.56 222 GLU A CA 1
ATOM 1711 C C . GLU A 1 222 ? 1.133 11.566 3.095 1.00 89.56 222 GLU A C 1
ATOM 1713 O O . GLU A 1 222 ? 0.060 11.025 2.836 1.00 89.56 222 GLU A O 1
ATOM 1718 N N . SER A 1 223 ? 2.012 11.888 2.139 1.00 88.75 223 SER A N 1
ATOM 1719 C CA . SER A 1 223 ? 1.792 11.599 0.719 1.00 88.75 223 SER A CA 1
ATOM 1720 C C . SER A 1 223 ? 1.749 10.096 0.440 1.00 88.75 223 SER A C 1
ATOM 1722 O O . SER A 1 223 ? 1.016 9.663 -0.444 1.00 88.75 223 SER A O 1
ATOM 1724 N N . ALA A 1 224 ? 2.506 9.281 1.180 1.00 89.19 224 ALA A N 1
ATOM 1725 C CA . ALA A 1 224 ? 2.434 7.828 1.046 1.00 89.19 224 ALA A CA 1
ATOM 1726 C C . ALA A 1 224 ? 1.117 7.268 1.598 1.00 89.19 224 ALA A C 1
ATOM 1728 O O . ALA A 1 224 ? 0.503 6.397 0.985 1.00 89.19 224 ALA A O 1
ATOM 1729 N N . LEU A 1 225 ? 0.671 7.787 2.740 1.00 90.31 225 LEU A N 1
ATOM 1730 C CA . LEU A 1 225 ? -0.539 7.328 3.421 1.00 90.31 225 LEU A CA 1
ATOM 1731 C C . LEU A 1 225 ? -1.829 7.790 2.733 1.00 90.31 225 LEU A C 1
ATOM 1733 O O . LEU A 1 225 ? -2.874 7.167 2.917 1.00 90.31 225 LEU A O 1
ATOM 1737 N N . GLU A 1 226 ? -1.760 8.795 1.858 1.00 89.44 226 GLU A N 1
ATOM 1738 C CA . GLU A 1 226 ? -2.894 9.195 1.018 1.00 89.44 226 GLU A CA 1
ATOM 1739 C C . GLU A 1 226 ? -3.398 8.060 0.110 1.00 89.44 226 GLU A C 1
ATOM 1741 O O . GLU A 1 226 ? -4.579 8.021 -0.242 1.00 89.44 226 GLU A O 1
ATOM 1746 N N . TRP A 1 227 ? -2.557 7.070 -0.213 1.00 89.81 227 TRP A N 1
ATOM 1747 C CA . TRP A 1 227 ? -3.001 5.867 -0.920 1.00 89.81 227 TRP A CA 1
ATOM 1748 C C . TRP A 1 227 ? -4.168 5.155 -0.211 1.00 89.81 227 TRP A C 1
ATOM 1750 O O . TRP A 1 227 ? -5.047 4.629 -0.896 1.00 89.81 227 TRP A O 1
ATOM 1760 N N . CYS A 1 228 ? -4.235 5.197 1.126 1.00 86.81 228 CYS A N 1
ATOM 1761 C CA . CYS A 1 228 ? -5.350 4.645 1.905 1.00 86.81 228 CYS A CA 1
ATOM 1762 C C . CYS A 1 228 ? -6.671 5.382 1.639 1.00 86.81 228 CYS A C 1
ATOM 1764 O O . CYS A 1 228 ? -7.729 4.758 1.581 1.00 86.81 228 CYS A O 1
ATOM 1766 N N . HIS A 1 229 ? -6.622 6.699 1.420 1.00 84.75 229 HIS A N 1
ATOM 1767 C CA . HIS A 1 229 ? -7.801 7.493 1.067 1.00 84.75 229 HIS A CA 1
ATOM 1768 C C . HIS A 1 229 ? -8.189 7.360 -0.408 1.00 84.75 229 HIS A C 1
ATOM 1770 O O . HIS A 1 229 ? -9.365 7.520 -0.743 1.00 84.75 229 HIS A O 1
ATOM 1776 N N . LEU A 1 230 ? -7.227 7.087 -1.296 1.00 87.88 230 LEU A N 1
ATOM 1777 C CA . LEU A 1 230 ? -7.483 6.888 -2.726 1.00 87.88 230 LEU A CA 1
ATOM 1778 C C . LEU A 1 230 ? -8.064 5.503 -3.032 1.00 87.88 230 LEU A C 1
ATOM 1780 O O . LEU A 1 230 ? -8.897 5.388 -3.929 1.00 87.88 230 LEU A O 1
ATOM 1784 N N . ILE A 1 231 ? -7.648 4.467 -2.299 1.00 87.38 231 ILE A N 1
ATOM 1785 C CA . ILE A 1 231 ? -8.077 3.074 -2.491 1.00 87.38 231 ILE A CA 1
ATOM 1786 C C . ILE A 1 231 ? -9.132 2.701 -1.435 1.00 87.38 231 ILE A C 1
ATOM 1788 O O . ILE A 1 231 ? -8.939 1.826 -0.594 1.00 87.38 231 ILE A O 1
ATOM 1792 N N . LYS A 1 232 ? -10.274 3.394 -1.456 1.00 79.38 232 LYS A N 1
ATOM 1793 C CA . LYS A 1 232 ? -11.343 3.166 -0.469 1.00 79.38 232 LYS A CA 1
ATOM 1794 C C . LYS A 1 232 ? -11.979 1.785 -0.617 1.00 79.38 232 LYS A C 1
ATOM 1796 O O . LYS A 1 232 ? -12.141 1.275 -1.729 1.00 79.38 232 LYS A O 1
ATOM 1801 N N . GLY A 1 233 ? -12.384 1.205 0.512 1.00 77.56 233 GLY A N 1
ATOM 1802 C CA . GLY A 1 233 ? -13.121 -0.063 0.552 1.00 77.56 233 GLY A CA 1
ATOM 1803 C C . GLY A 1 233 ? -12.313 -1.303 0.152 1.00 77.56 233 GLY A C 1
ATOM 1804 O O . GLY A 1 233 ? -12.906 -2.356 -0.043 1.00 77.56 233 GLY A O 1
ATOM 1805 N N . HIS A 1 234 ? -10.988 -1.195 0.023 1.00 83.88 234 HIS A N 1
ATOM 1806 C CA . HIS A 1 234 ? -10.105 -2.320 -0.287 1.00 83.88 234 HIS A CA 1
ATOM 1807 C C . HIS A 1 234 ? -8.939 -2.367 0.700 1.00 83.88 234 HIS A C 1
ATOM 1809 O O . HIS A 1 234 ? -8.456 -1.335 1.166 1.00 83.88 234 HIS A O 1
ATOM 1815 N N . THR A 1 235 ? -8.447 -3.570 0.991 1.00 83.81 235 THR A N 1
ATOM 1816 C CA . THR A 1 235 ? -7.280 -3.747 1.857 1.00 83.81 235 THR A CA 1
ATOM 1817 C C . THR A 1 235 ? -6.002 -3.350 1.121 1.00 83.81 235 THR A C 1
ATOM 1819 O O . THR A 1 235 ? -5.514 -4.070 0.242 1.00 83.81 235 THR A O 1
ATOM 1822 N N . CYS A 1 236 ? -5.439 -2.212 1.518 1.00 85.25 236 CYS A N 1
ATOM 1823 C CA . CYS A 1 236 ? -4.120 -1.752 1.104 1.00 85.25 236 CYS A CA 1
ATOM 1824 C C . CYS A 1 236 ? -3.046 -2.315 2.046 1.00 85.25 236 CYS A C 1
ATOM 1826 O O . CYS A 1 236 ? -3.214 -2.294 3.265 1.00 85.25 236 CYS A O 1
ATOM 1828 N N . ARG A 1 237 ? -1.938 -2.810 1.492 1.00 91.19 237 ARG A N 1
ATOM 1829 C CA . ARG A 1 237 ? -0.755 -3.220 2.259 1.00 91.19 237 ARG A CA 1
ATOM 1830 C C . ARG A 1 237 ? 0.333 -2.180 2.077 1.00 91.19 237 ARG A C 1
ATOM 1832 O O . ARG A 1 237 ? 0.618 -1.783 0.951 1.00 91.19 237 ARG A O 1
ATOM 1839 N N . ILE A 1 238 ? 0.964 -1.780 3.172 1.00 91.12 238 ILE A N 1
ATOM 1840 C CA . ILE A 1 238 ? 2.080 -0.838 3.153 1.00 91.12 238 ILE A CA 1
ATOM 1841 C C . ILE A 1 238 ? 3.313 -1.565 3.677 1.00 91.12 238 ILE A C 1
ATOM 1843 O O . ILE A 1 238 ? 3.278 -2.136 4.763 1.00 91.12 238 ILE A O 1
ATOM 1847 N N . ILE A 1 239 ? 4.391 -1.556 2.897 1.00 92.12 239 ILE A N 1
ATOM 1848 C CA . ILE A 1 239 ? 5.720 -1.971 3.352 1.00 92.12 239 ILE A CA 1
ATOM 1849 C C . ILE A 1 239 ? 6.531 -0.708 3.599 1.00 92.12 239 ILE A C 1
ATOM 1851 O O . ILE A 1 239 ? 6.645 0.133 2.708 1.00 92.12 239 ILE A O 1
ATOM 1855 N N . VAL A 1 240 ? 7.110 -0.605 4.793 1.00 91.12 240 VAL A N 1
ATOM 1856 C CA . VAL A 1 240 ? 8.042 0.461 5.163 1.00 91.12 240 VAL A CA 1
ATOM 1857 C C . VAL A 1 240 ? 9.440 -0.142 5.252 1.00 91.12 240 VAL A C 1
ATOM 1859 O O . VAL A 1 240 ? 9.680 -1.016 6.078 1.00 91.12 240 VAL A O 1
ATOM 1862 N N . ALA A 1 241 ? 10.353 0.301 4.392 1.00 86.94 241 ALA A N 1
ATOM 1863 C CA . ALA A 1 241 ? 11.757 -0.094 4.414 1.00 86.94 241 ALA A CA 1
ATOM 1864 C C . ALA A 1 241 ? 12.615 1.065 4.945 1.00 86.94 241 ALA A C 1
ATOM 1866 O O . ALA A 1 241 ? 12.838 2.072 4.269 1.00 86.94 241 ALA A O 1
ATOM 1867 N N . GLY A 1 242 ? 13.087 0.926 6.178 1.00 84.56 242 GLY A N 1
ATOM 1868 C CA . GLY A 1 242 ? 13.942 1.893 6.859 1.00 84.56 242 GLY A CA 1
ATOM 1869 C C . GLY A 1 242 ? 14.263 1.417 8.274 1.00 84.56 242 GLY A C 1
ATOM 1870 O O . GLY A 1 242 ? 13.696 0.429 8.729 1.00 84.56 242 GLY A O 1
ATOM 1871 N N . GLY A 1 243 ? 15.176 2.110 8.956 1.00 83.06 243 GLY A N 1
ATOM 1872 C CA . GLY A 1 243 ? 15.448 1.846 10.374 1.00 83.06 243 GLY A CA 1
ATOM 1873 C C . GLY A 1 243 ? 14.333 2.367 11.286 1.00 83.06 243 GLY A C 1
ATOM 1874 O O . GLY A 1 243 ? 13.398 3.026 10.819 1.00 83.06 243 GLY A O 1
ATOM 1875 N N . ASP A 1 244 ? 14.479 2.156 12.592 1.00 83.50 244 ASP A N 1
ATOM 1876 C CA . ASP A 1 244 ? 13.447 2.456 13.597 1.00 83.50 244 ASP A CA 1
ATOM 1877 C C . ASP A 1 244 ? 12.955 3.905 13.551 1.00 83.50 244 ASP A C 1
ATOM 1879 O O . ASP A 1 244 ? 11.756 4.158 13.614 1.00 83.50 244 ASP A O 1
ATOM 1883 N N . GLY A 1 245 ? 13.849 4.871 13.313 1.00 85.44 245 GLY A N 1
ATOM 1884 C CA . GLY A 1 245 ? 13.458 6.277 13.167 1.00 85.44 245 GLY A CA 1
ATOM 1885 C C . GLY A 1 245 ? 12.511 6.536 11.985 1.00 85.44 245 GLY A C 1
ATOM 1886 O O . GLY A 1 245 ? 11.617 7.373 12.079 1.00 85.44 245 GLY A O 1
ATOM 1887 N N . THR A 1 246 ? 12.660 5.796 10.879 1.00 85.75 246 THR A N 1
ATOM 1888 C CA . THR A 1 246 ? 11.740 5.891 9.730 1.00 85.75 246 THR A CA 1
ATOM 1889 C C . THR A 1 246 ? 10.397 5.256 10.064 1.00 85.75 246 THR A C 1
ATOM 1891 O O . THR A 1 246 ? 9.354 5.825 9.750 1.00 85.75 246 THR A O 1
ATOM 1894 N N . ILE A 1 247 ? 10.418 4.103 10.732 1.00 86.69 247 ILE A N 1
ATOM 1895 C CA . ILE A 1 247 ? 9.213 3.390 11.159 1.00 86.69 247 ILE A CA 1
ATOM 1896 C C . ILE A 1 247 ? 8.411 4.249 12.150 1.00 86.69 247 ILE A C 1
ATOM 1898 O O . ILE A 1 247 ? 7.220 4.476 11.938 1.00 86.69 247 ILE A O 1
ATOM 1902 N N . ASN A 1 248 ? 9.070 4.818 13.162 1.00 86.81 248 ASN A N 1
ATOM 1903 C CA . ASN A 1 248 ? 8.447 5.707 14.141 1.00 86.81 248 ASN A CA 1
ATOM 1904 C C . ASN A 1 248 ? 7.860 6.970 13.487 1.00 86.81 248 ASN A C 1
ATOM 1906 O O . ASN A 1 248 ? 6.770 7.421 13.844 1.00 86.81 248 ASN A O 1
ATOM 1910 N N . TRP A 1 249 ? 8.539 7.519 12.473 1.00 88.06 249 TRP A N 1
ATOM 1911 C CA . TRP A 1 249 ? 8.011 8.654 11.716 1.00 88.06 249 TRP A CA 1
ATOM 1912 C C . TRP A 1 249 ? 6.700 8.304 10.999 1.00 88.06 249 TRP A C 1
ATOM 1914 O O . TRP A 1 249 ? 5.751 9.088 11.061 1.00 88.06 249 TRP A O 1
ATOM 1924 N N . ILE A 1 250 ? 6.610 7.119 10.380 1.00 89.50 250 ILE A N 1
ATOM 1925 C CA . ILE A 1 250 ? 5.360 6.632 9.776 1.00 89.50 250 ILE A CA 1
ATOM 1926 C C . ILE A 1 250 ? 4.263 6.462 10.829 1.00 89.50 250 ILE A C 1
ATOM 1928 O O . ILE A 1 250 ? 3.160 6.959 10.604 1.00 89.50 250 ILE A O 1
ATOM 1932 N N . PHE A 1 251 ? 4.543 5.820 11.968 1.00 86.25 251 PHE A N 1
ATOM 1933 C CA . PHE A 1 251 ? 3.549 5.636 13.035 1.00 86.25 251 PHE A CA 1
ATOM 1934 C C . PHE A 1 251 ? 3.011 6.968 13.560 1.00 86.25 251 PHE A C 1
ATOM 1936 O O . PHE A 1 251 ? 1.802 7.186 13.552 1.00 86.25 251 PHE A O 1
ATOM 1943 N N . THR A 1 252 ? 3.901 7.922 13.847 1.00 86.31 252 THR A N 1
ATOM 1944 C CA . THR A 1 252 ? 3.521 9.283 14.262 1.00 86.31 252 THR A CA 1
ATOM 1945 C C . THR A 1 252 ? 2.562 9.936 13.259 1.00 86.31 252 THR A C 1
ATOM 1947 O O . THR A 1 252 ? 1.635 10.666 13.622 1.00 86.31 252 THR A O 1
ATOM 1950 N N . VAL A 1 253 ? 2.779 9.700 11.963 1.00 87.56 253 VAL A N 1
ATOM 1951 C CA . VAL A 1 253 ? 1.919 10.246 10.912 1.00 87.56 253 VAL A CA 1
ATOM 1952 C C . VAL A 1 253 ? 0.588 9.502 10.833 1.00 87.56 253 VAL A C 1
ATOM 1954 O O . VAL A 1 253 ? -0.434 10.164 10.670 1.00 87.56 253 VAL A O 1
ATOM 1957 N N . ILE A 1 254 ? 0.571 8.174 10.966 1.00 85.12 254 ILE A N 1
ATOM 1958 C CA . ILE A 1 254 ? -0.659 7.366 11.031 1.00 85.12 254 ILE A CA 1
ATOM 1959 C C . ILE A 1 254 ? -1.567 7.872 12.157 1.00 85.12 254 ILE A C 1
ATOM 1961 O O . ILE A 1 254 ? -2.753 8.119 11.911 1.00 85.12 254 ILE A O 1
ATOM 1965 N N . ASP A 1 255 ? -0.998 8.112 13.337 1.00 81.50 255 ASP A N 1
ATOM 1966 C CA . ASP A 1 255 ? -1.721 8.602 14.514 1.00 81.50 255 ASP A CA 1
ATOM 1967 C C . ASP A 1 255 ? -2.277 10.005 14.272 1.00 81.50 255 ASP A C 1
ATOM 1969 O O . ASP A 1 255 ? -3.464 10.280 14.478 1.00 81.50 255 ASP A O 1
ATOM 1973 N N . ARG A 1 256 ? -1.444 10.900 13.731 1.00 82.94 256 ARG A N 1
ATOM 1974 C CA . ARG A 1 256 ? -1.851 12.272 13.405 1.00 82.94 256 ARG A CA 1
ATOM 1975 C C . ARG A 1 256 ? -2.928 12.323 12.321 1.00 82.94 256 ARG A C 1
ATOM 1977 O O . ARG A 1 256 ? -3.806 13.186 12.378 1.00 82.94 256 ARG A O 1
ATOM 1984 N N . LEU A 1 257 ? -2.858 11.432 11.332 1.00 79.88 257 LEU A N 1
ATOM 1985 C CA . LEU A 1 257 ? -3.865 11.291 10.279 1.00 79.88 257 LEU A CA 1
ATOM 1986 C C . LEU A 1 257 ? -5.099 10.510 10.741 1.00 79.88 257 LEU A C 1
ATOM 1988 O O . LEU A 1 257 ? -6.070 10.450 9.989 1.00 79.88 257 LEU A O 1
ATOM 1992 N N . LYS A 1 258 ? -5.095 9.964 11.966 1.00 79.19 258 LYS A N 1
ATOM 1993 C CA . LYS A 1 258 ? -6.214 9.215 12.550 1.00 79.19 258 LYS A CA 1
ATOM 1994 C C . LYS A 1 258 ? -6.657 8.033 11.684 1.00 79.19 258 LYS A C 1
ATOM 1996 O O . LYS A 1 258 ? -7.841 7.710 11.610 1.00 79.19 258 LYS A O 1
ATOM 2001 N N . LEU A 1 259 ? -5.690 7.390 11.027 1.00 77.06 259 LEU A N 1
ATOM 2002 C CA . LEU A 1 259 ? -5.947 6.286 10.101 1.00 77.06 259 LEU A CA 1
ATOM 2003 C C . LEU A 1 259 ? -6.245 4.969 10.816 1.00 77.06 259 LEU A C 1
ATOM 2005 O O . LEU A 1 259 ? -6.851 4.097 10.204 1.00 77.06 259 LEU A O 1
ATOM 2009 N N . GLN A 1 260 ? -5.837 4.819 12.079 1.00 79.38 260 GLN A N 1
ATOM 2010 C CA . GLN A 1 260 ? -6.084 3.622 12.877 1.00 79.38 260 GLN A CA 1
ATOM 2011 C C . GLN A 1 260 ? -7.526 3.631 13.416 1.00 79.38 260 GLN A C 1
ATOM 2013 O O . GLN A 1 260 ? -7.835 4.410 14.325 1.00 79.38 260 GLN A O 1
ATOM 2018 N N . PRO A 1 261 ? -8.442 2.783 12.899 1.00 75.69 261 PRO A N 1
ATOM 2019 C CA . PRO A 1 261 ? -9.844 2.809 13.314 1.00 75.69 261 PRO A CA 1
ATOM 2020 C C . PRO A 1 261 ? -10.030 2.395 14.772 1.00 75.69 261 PRO A C 1
ATOM 2022 O O . PRO A 1 261 ? -10.998 2.815 15.404 1.00 75.69 261 PRO A O 1
ATOM 2025 N N . LEU A 1 262 ? -9.107 1.594 15.316 1.00 79.25 262 LEU A N 1
ATOM 2026 C CA . LEU A 1 262 ? -9.158 1.168 16.712 1.00 79.25 262 LEU A CA 1
ATOM 2027 C C . LEU A 1 262 ? -9.121 2.368 17.674 1.00 79.25 262 LEU A C 1
ATOM 2029 O O . LEU A 1 262 ? -9.916 2.426 18.616 1.00 79.25 262 LEU A O 1
ATOM 2033 N N . ASP A 1 263 ? -8.312 3.377 17.350 1.00 77.94 263 ASP A N 1
ATOM 2034 C CA . ASP A 1 263 ? -8.166 4.613 18.127 1.00 77.94 263 ASP A CA 1
ATOM 2035 C C . ASP A 1 263 ? -9.298 5.622 17.871 1.00 77.94 263 ASP A C 1
ATOM 2037 O O . ASP A 1 263 ? -9.418 6.624 18.573 1.00 77.94 263 ASP A O 1
ATOM 2041 N N . GLN A 1 264 ? -10.175 5.372 16.888 1.00 79.44 264 GLN A N 1
ATOM 2042 C CA . GLN A 1 264 ? -11.325 6.243 16.592 1.00 79.44 264 GLN A CA 1
ATOM 2043 C C . GLN A 1 264 ? -12.559 5.969 17.468 1.00 79.44 264 GLN A C 1
ATOM 2045 O O . GLN A 1 264 ? -13.601 6.610 17.280 1.00 79.44 264 GLN A O 1
ATOM 2050 N N . GLY A 1 265 ? -12.448 5.044 18.424 1.00 81.69 265 GLY A N 1
ATOM 2051 C CA . GLY A 1 265 ? -13.491 4.766 19.412 1.00 81.69 265 GLY A CA 1
ATOM 2052 C C . GLY A 1 265 ? -13.672 3.293 19.764 1.00 81.69 265 GLY A C 1
ATOM 2053 O O . GLY A 1 265 ? -14.306 3.013 20.775 1.00 81.69 265 GLY A O 1
ATOM 2054 N N . VAL A 1 266 ? -13.096 2.352 19.003 1.00 83.44 266 VAL A N 1
ATOM 2055 C CA . VAL A 1 266 ? -13.211 0.916 19.320 1.00 83.44 266 VAL A CA 1
ATOM 2056 C C . VAL A 1 266 ? -12.531 0.620 20.652 1.00 83.44 266 VAL A C 1
ATOM 2058 O O . VAL A 1 266 ? -13.158 0.039 21.531 1.00 83.44 266 VAL A O 1
ATOM 2061 N N . ILE A 1 267 ? -11.290 1.077 20.849 1.00 85.56 267 ILE A N 1
ATOM 2062 C CA . ILE A 1 267 ? -10.564 0.873 22.112 1.00 85.56 267 ILE A CA 1
ATOM 2063 C C . ILE A 1 267 ? -11.302 1.543 23.271 1.00 85.56 267 ILE A C 1
ATOM 2065 O O . ILE A 1 267 ? -11.487 0.913 24.308 1.00 85.56 267 ILE A O 1
ATOM 2069 N N . ARG A 1 268 ? -11.780 2.783 23.094 1.00 86.44 268 ARG A N 1
ATOM 2070 C CA . ARG A 1 268 ? -12.572 3.479 24.123 1.00 86.44 268 ARG A CA 1
ATOM 2071 C C . ARG A 1 268 ? -13.846 2.705 24.471 1.00 86.44 268 ARG A C 1
ATOM 2073 O O . ARG A 1 268 ? -14.135 2.535 25.648 1.00 86.44 268 ARG A O 1
ATOM 2080 N N . SER A 1 269 ? -14.560 2.171 23.479 1.00 87.19 269 SER A N 1
ATOM 2081 C CA . SER A 1 269 ? -15.759 1.347 23.689 1.00 87.19 269 SER A CA 1
ATOM 2082 C C . SER A 1 269 ? -15.434 0.058 24.452 1.00 87.19 269 SER A C 1
ATOM 2084 O O . SER A 1 269 ? -16.109 -0.254 25.433 1.00 87.19 269 SER A O 1
ATOM 2086 N N . VAL A 1 270 ? -14.350 -0.642 24.092 1.00 88.50 270 VAL A N 1
ATOM 2087 C CA . VAL A 1 270 ? -13.869 -1.811 24.851 1.00 88.50 270 VAL A CA 1
ATOM 2088 C C . VAL A 1 270 ? -13.522 -1.424 26.285 1.00 88.50 270 VAL A C 1
ATOM 2090 O O . VAL A 1 270 ? -13.942 -2.119 27.205 1.00 88.50 270 VAL A O 1
ATOM 2093 N N . LYS A 1 271 ? -12.794 -0.319 26.498 1.00 87.81 271 LYS A N 1
ATOM 2094 C CA . LYS A 1 271 ? -12.426 0.173 27.835 1.00 87.81 271 LYS A CA 1
ATOM 2095 C C . LYS A 1 271 ? -13.659 0.510 28.667 1.00 87.81 271 LYS A C 1
ATOM 2097 O O . LYS A 1 271 ? -13.734 0.071 29.809 1.00 87.81 271 LYS A O 1
ATOM 2102 N N . ALA A 1 272 ? -14.641 1.207 28.102 1.00 87.19 272 ALA A N 1
ATOM 2103 C CA . ALA A 1 272 ? -15.883 1.550 28.788 1.00 87.19 272 ALA A CA 1
ATOM 2104 C C . ALA A 1 272 ? -16.658 0.293 29.222 1.00 87.19 272 ALA A C 1
ATOM 2106 O O . ALA A 1 272 ? -16.987 0.141 30.401 1.00 87.19 272 ALA A O 1
ATOM 2107 N N . HIS A 1 273 ? -16.872 -0.667 28.314 1.00 88.88 273 HIS A N 1
ATOM 2108 C CA . HIS A 1 273 ? -17.534 -1.931 28.656 1.00 88.88 273 HIS A CA 1
ATOM 2109 C C . HIS A 1 273 ? -16.711 -2.783 29.626 1.00 88.88 273 HIS A C 1
ATOM 2111 O O . HIS A 1 273 ? -17.281 -3.419 30.517 1.00 88.88 273 HIS A O 1
ATOM 2117 N N . TYR A 1 274 ? -15.384 -2.782 29.476 1.00 90.12 274 TYR A N 1
ATOM 2118 C CA . TYR A 1 274 ? -14.479 -3.462 30.389 1.00 90.12 274 TYR A CA 1
ATOM 2119 C C . TYR A 1 274 ? -14.628 -2.875 31.773 1.00 90.12 274 TYR A C 1
ATOM 2121 O O . TYR A 1 274 ? -14.890 -3.642 32.675 1.00 90.12 274 TYR A O 1
ATOM 2129 N N . ARG A 1 275 ? -14.548 -1.555 31.950 1.00 89.19 275 ARG A N 1
ATOM 2130 C CA . ARG A 1 275 ? -14.560 -0.893 33.261 1.00 89.19 275 ARG A CA 1
ATOM 2131 C C . ARG A 1 275 ? -15.936 -0.856 33.926 1.00 89.19 275 ARG A C 1
ATOM 2133 O O . ARG A 1 275 ? -16.010 -0.951 35.150 1.00 89.19 275 ARG A O 1
ATOM 2140 N N . LYS A 1 276 ? -17.024 -0.873 33.149 1.00 88.88 276 LYS A N 1
ATOM 2141 C CA . LYS A 1 276 ? -18.399 -1.069 33.650 1.00 88.88 276 LYS A CA 1
ATOM 2142 C C . LYS A 1 276 ? -18.551 -2.391 34.419 1.00 88.88 276 LYS A C 1
ATOM 2144 O O . LYS A 1 276 ? -19.207 -2.433 35.459 1.00 88.88 276 LYS A O 1
ATOM 2149 N N . ARG A 1 277 ? -17.919 -3.475 33.955 1.00 87.81 277 ARG A N 1
ATOM 2150 C CA . ARG A 1 277 ? -18.075 -4.827 34.531 1.00 87.81 277 ARG A CA 1
ATOM 2151 C C . ARG A 1 277 ? -17.442 -4.997 35.934 1.00 87.81 277 ARG A C 1
ATOM 2153 O O . ARG A 1 277 ? -18.131 -5.513 36.814 1.00 87.81 277 ARG A O 1
ATOM 2160 N N . PRO A 1 278 ? -16.192 -4.572 36.211 1.00 87.38 278 PRO A N 1
ATOM 2161 C CA . PRO A 1 278 ? -15.617 -4.514 37.546 1.00 87.38 278 PRO A CA 1
ATOM 2162 C C . PRO A 1 278 ? -16.423 -3.638 38.489 1.00 87.38 278 PRO A C 1
ATOM 2164 O O . PRO A 1 278 ? -16.614 -4.051 39.622 1.00 87.38 278 PRO A O 1
ATOM 2167 N N . VAL A 1 279 ? -16.943 -2.491 38.037 1.00 87.25 279 VAL A N 1
ATOM 2168 C CA . VAL A 1 279 ? -17.795 -1.612 38.858 1.00 87.25 279 VAL A CA 1
ATOM 2169 C C . VAL A 1 279 ? -19.066 -2.345 39.289 1.00 87.25 279 VAL A C 1
ATOM 2171 O O . VAL A 1 279 ? -19.360 -2.422 40.481 1.00 87.25 279 VAL A O 1
ATOM 2174 N N . GLN A 1 280 ? -19.768 -2.983 38.346 1.00 86.12 280 GLN A N 1
ATOM 2175 C CA . GLN A 1 280 ? -20.936 -3.823 38.639 1.00 86.12 280 GLN A CA 1
ATOM 2176 C C . GLN A 1 280 ? -20.607 -4.945 39.630 1.00 86.12 280 GLN A C 1
ATOM 2178 O O . GLN A 1 280 ? -21.316 -5.152 40.617 1.00 86.12 280 GLN A O 1
ATOM 2183 N N . ARG A 1 281 ? -19.508 -5.666 39.389 1.00 84.69 281 ARG A N 1
ATOM 2184 C CA . ARG A 1 281 ? -19.078 -6.782 40.237 1.00 84.69 281 ARG A CA 1
ATOM 2185 C C . ARG A 1 281 ? -18.656 -6.319 41.629 1.00 84.69 281 ARG A C 1
ATOM 2187 O O . ARG A 1 281 ? -19.016 -6.958 42.613 1.00 84.69 281 ARG A O 1
ATOM 2194 N N . LEU A 1 282 ? -17.944 -5.202 41.720 1.00 85.81 282 LEU A N 1
ATOM 2195 C CA . LEU A 1 282 ? -17.540 -4.573 42.971 1.00 85.81 282 LEU A CA 1
ATOM 2196 C C . LEU A 1 282 ? -18.769 -4.188 43.789 1.00 85.81 282 LEU A C 1
ATOM 2198 O O . LEU A 1 282 ? -18.826 -4.496 44.975 1.00 85.81 282 LEU A O 1
ATOM 2202 N N . LEU A 1 283 ? -19.783 -3.599 43.155 1.00 85.44 283 LEU A N 1
ATOM 2203 C CA . LEU A 1 283 ? -21.029 -3.232 43.818 1.00 85.44 283 LEU A CA 1
ATOM 2204 C C . LEU A 1 283 ? -21.757 -4.453 44.394 1.00 85.44 283 LEU A C 1
ATOM 2206 O O . LEU A 1 283 ? -22.179 -4.433 45.552 1.00 85.44 283 LEU A O 1
ATOM 2210 N N . ILE A 1 284 ? -21.866 -5.532 43.612 1.00 84.62 284 ILE A N 1
ATOM 2211 C CA . ILE A 1 284 ? -22.449 -6.805 44.060 1.00 84.62 284 ILE A CA 1
ATOM 2212 C C . ILE A 1 284 ? -21.653 -7.362 45.241 1.00 84.62 284 ILE A C 1
ATOM 2214 O O . ILE A 1 284 ? -22.239 -7.720 46.262 1.00 84.62 284 ILE A O 1
ATOM 2218 N N . ASN A 1 285 ? -20.326 -7.384 45.137 1.00 86.56 285 ASN A N 1
ATOM 2219 C CA . ASN A 1 285 ? -19.469 -7.929 46.181 1.00 86.56 285 ASN A CA 1
ATOM 2220 C C . ASN A 1 285 ? -19.532 -7.093 47.464 1.00 86.56 285 ASN A C 1
ATOM 2222 O O . ASN A 1 285 ? -19.622 -7.666 48.544 1.00 86.56 285 ASN A O 1
ATOM 2226 N N . LEU A 1 286 ? -19.591 -5.763 47.371 1.00 84.81 286 LEU A N 1
ATOM 2227 C CA . LEU A 1 286 ? -19.787 -4.885 48.527 1.00 84.81 286 LEU A CA 1
ATOM 2228 C C . LEU A 1 286 ? -21.155 -5.113 49.186 1.00 84.81 286 LEU A C 1
ATOM 2230 O O . LEU A 1 286 ? -21.232 -5.234 50.409 1.00 84.81 286 LEU A O 1
ATOM 2234 N N . ARG A 1 287 ? -22.232 -5.231 48.395 1.00 86.31 287 ARG A N 1
ATOM 2235 C CA . ARG A 1 287 ? -23.590 -5.508 48.905 1.00 86.31 287 ARG A CA 1
ATOM 2236 C C . ARG A 1 287 ? -23.686 -6.882 49.578 1.00 86.31 287 ARG A C 1
ATOM 2238 O O . ARG A 1 287 ? -24.364 -7.018 50.593 1.00 86.31 287 ARG A O 1
ATOM 2245 N N . LEU A 1 288 ? -23.002 -7.886 49.031 1.00 86.06 288 LEU A N 1
ATOM 2246 C CA . LEU A 1 288 ? -23.011 -9.268 49.522 1.00 86.06 288 LEU A CA 1
ATOM 2247 C C . LEU A 1 288 ? -21.868 -9.589 50.500 1.00 86.06 288 LEU A C 1
ATOM 2249 O O . LEU A 1 288 ? -21.785 -10.719 50.975 1.00 86.06 288 LEU A O 1
ATOM 2253 N N . LYS A 1 289 ? -21.005 -8.614 50.823 1.00 85.69 289 LYS A N 1
ATOM 2254 C CA . LYS A 1 289 ? -19.799 -8.775 51.660 1.00 85.69 289 LYS A CA 1
ATOM 2255 C C . LYS A 1 289 ? -18.853 -9.883 51.167 1.00 85.69 289 LYS A C 1
ATOM 2257 O O . LYS A 1 289 ? -18.276 -10.623 51.961 1.00 85.69 289 LYS A O 1
ATOM 2262 N N . LEU A 1 290 ? -18.707 -9.996 49.850 1.00 86.12 290 LEU A N 1
ATOM 2263 C CA . LEU A 1 290 ? -17.786 -10.910 49.175 1.00 86.12 290 LEU A CA 1
ATOM 2264 C C . LEU A 1 290 ? -16.421 -10.239 48.932 1.00 86.12 290 LEU A C 1
ATOM 2266 O O . LEU A 1 290 ? -16.346 -9.008 48.883 1.00 86.12 290 LEU A O 1
ATOM 2270 N N . PRO A 1 291 ? -15.339 -11.020 48.745 1.00 83.88 291 PRO A N 1
ATOM 2271 C CA . PRO A 1 291 ? -14.032 -10.475 48.389 1.00 83.88 291 PRO A CA 1
ATOM 2272 C C . PRO A 1 291 ? -14.085 -9.699 47.067 1.00 83.88 291 PRO A C 1
ATOM 2274 O O . PRO A 1 291 ? -14.759 -10.089 46.114 1.00 83.88 291 PRO A O 1
ATOM 2277 N N . THR A 1 292 ? -13.360 -8.586 47.007 1.00 83.62 292 THR A N 1
ATOM 2278 C CA . THR A 1 292 ? -13.362 -7.647 45.873 1.00 83.62 292 THR A CA 1
ATOM 2279 C C . THR A 1 292 ? -12.159 -7.809 44.944 1.00 83.62 292 THR A C 1
ATOM 2281 O O . THR A 1 292 ? -12.065 -7.099 43.945 1.00 83.62 292 THR A O 1
ATOM 2284 N N . SER A 1 293 ? -11.247 -8.740 45.242 1.00 83.69 293 SER A N 1
ATOM 2285 C CA . SER A 1 293 ? -10.089 -9.022 44.397 1.00 83.69 293 SER A CA 1
ATOM 2286 C C . SER A 1 293 ? -10.508 -9.665 43.075 1.00 83.69 293 SER A C 1
ATOM 2288 O O . SER A 1 293 ? -11.418 -10.493 43.014 1.00 83.69 293 SER A O 1
ATOM 2290 N N . ILE A 1 294 ? -9.821 -9.272 42.005 1.00 83.94 294 ILE A N 1
ATOM 2291 C CA . ILE A 1 294 ? -10.013 -9.809 40.658 1.00 83.94 294 ILE A CA 1
ATOM 2292 C C . ILE A 1 294 ? -8.739 -10.566 40.295 1.00 83.94 294 ILE A C 1
ATOM 2294 O O . ILE A 1 294 ? -7.650 -9.993 40.321 1.00 83.94 294 ILE A O 1
ATOM 2298 N N . SER A 1 295 ? -8.860 -11.854 39.976 1.00 86.69 295 SER A N 1
ATOM 2299 C CA . SER A 1 295 ? -7.725 -12.642 39.482 1.00 86.69 295 SER A CA 1
ATOM 2300 C C . SER A 1 295 ? -7.441 -12.347 38.005 1.00 86.69 295 SER A C 1
ATOM 2302 O O . SER A 1 295 ? -8.319 -11.888 37.275 1.00 86.69 295 SER A O 1
ATOM 2304 N N . VAL A 1 296 ? -6.235 -12.667 37.521 1.00 82.44 296 VAL A N 1
ATOM 2305 C CA . VAL A 1 296 ? -5.863 -12.477 36.102 1.00 82.44 296 VAL A CA 1
ATOM 2306 C C . VAL A 1 296 ? -6.815 -13.227 35.159 1.00 82.44 296 VAL A C 1
ATOM 2308 O O . VAL A 1 296 ? -7.251 -12.677 34.150 1.00 82.44 296 VAL A O 1
ATOM 2311 N N . ARG A 1 297 ? -7.214 -14.455 35.521 1.00 81.56 297 ARG A N 1
ATOM 2312 C CA . ARG A 1 297 ? -8.212 -15.241 34.774 1.00 81.56 297 ARG A CA 1
ATOM 2313 C C . ARG A 1 297 ? -9.554 -14.512 34.680 1.00 81.56 297 ARG A C 1
ATOM 2315 O O . ARG A 1 297 ? -10.114 -14.389 33.595 1.00 81.56 297 ARG A O 1
ATOM 2322 N N . GLN A 1 298 ? -10.042 -13.983 35.801 1.00 83.88 298 GLN A N 1
ATOM 2323 C CA . GLN A 1 298 ? -11.289 -13.217 35.823 1.00 83.88 298 GLN A CA 1
ATOM 2324 C C . GLN A 1 298 ? -11.172 -11.928 35.006 1.00 83.88 298 GLN A C 1
ATOM 2326 O O . GLN A 1 298 ? -12.110 -11.576 34.297 1.00 83.88 298 GLN A O 1
ATOM 2331 N N . ALA A 1 299 ? -10.030 -11.239 35.055 1.00 85.44 299 ALA A N 1
ATOM 2332 C CA . ALA A 1 299 ? -9.790 -10.062 34.227 1.00 85.44 299 ALA A CA 1
ATOM 2333 C C . ALA A 1 299 ? -9.885 -10.402 32.728 1.00 85.44 299 ALA A C 1
ATOM 2335 O O . ALA A 1 299 ? -10.566 -9.692 31.990 1.00 85.44 299 ALA A O 1
ATOM 2336 N N . ALA A 1 300 ? -9.300 -11.520 32.284 1.00 84.06 300 ALA A N 1
ATOM 2337 C CA . ALA A 1 300 ? -9.392 -11.974 30.894 1.00 84.06 300 ALA A CA 1
ATOM 2338 C C . ALA A 1 300 ? -10.841 -12.278 30.458 1.00 84.06 300 ALA A C 1
ATOM 2340 O O . ALA A 1 300 ? -11.268 -11.855 29.382 1.00 84.06 300 ALA A O 1
ATOM 2341 N N . GLU A 1 301 ? -11.627 -12.946 31.306 1.00 85.75 301 GLU A N 1
ATOM 2342 C CA . GLU A 1 301 ? -13.056 -13.205 31.060 1.00 85.75 301 GLU A CA 1
ATOM 2343 C C . GLU A 1 301 ? -13.868 -11.899 30.971 1.00 85.75 301 GLU A C 1
ATOM 2345 O O . GLU A 1 301 ? -14.758 -11.761 30.126 1.00 85.75 301 GLU A O 1
ATOM 2350 N N . ILE A 1 302 ? -13.541 -10.909 31.809 1.00 86.94 302 ILE A N 1
ATOM 2351 C CA . ILE A 1 302 ? -14.166 -9.582 31.782 1.00 86.94 302 ILE A CA 1
ATOM 2352 C C . ILE A 1 302 ? -13.837 -8.854 30.471 1.00 86.94 302 ILE A C 1
ATOM 2354 O O . ILE A 1 302 ? -14.749 -8.282 29.871 1.00 86.94 302 ILE A O 1
ATOM 2358 N N . VAL A 1 303 ? -12.584 -8.900 29.999 1.00 88.88 303 VAL A N 1
ATOM 2359 C CA . VAL A 1 303 ? -12.176 -8.314 28.706 1.00 88.88 303 VAL A CA 1
ATOM 2360 C C . VAL A 1 303 ? -12.911 -8.980 27.543 1.00 88.88 303 VAL A C 1
ATOM 2362 O O . VAL A 1 303 ? -13.460 -8.280 26.693 1.00 88.88 303 VAL A O 1
ATOM 2365 N N . ALA A 1 304 ? -12.983 -10.313 27.514 1.00 86.44 304 ALA A N 1
ATOM 2366 C CA . ALA A 1 304 ? -13.707 -11.037 26.467 1.00 86.44 304 ALA A CA 1
ATOM 2367 C C . ALA A 1 304 ? -15.190 -10.637 26.430 1.00 86.44 304 ALA A C 1
ATOM 2369 O O . ALA A 1 304 ? -15.742 -10.333 25.372 1.00 86.44 304 ALA A O 1
ATOM 2370 N N . GLY A 1 305 ? -15.818 -10.546 27.602 1.00 84.81 305 GLY A N 1
ATOM 2371 C CA . GLY A 1 305 ? -17.192 -10.085 27.710 1.00 84.81 305 GLY A CA 1
ATOM 2372 C C . GLY A 1 305 ? -17.392 -8.619 27.318 1.00 84.81 305 GLY A C 1
ATOM 2373 O O . GLY A 1 305 ? -18.440 -8.269 26.780 1.00 84.81 305 GLY A O 1
ATOM 2374 N N . ALA A 1 306 ? -16.411 -7.755 27.577 1.00 89.06 306 ALA A N 1
ATOM 2375 C CA . ALA A 1 306 ? -16.444 -6.367 27.132 1.00 89.06 306 ALA A CA 1
ATOM 2376 C C . ALA A 1 306 ? -16.399 -6.261 25.604 1.00 89.06 306 ALA A C 1
ATOM 2378 O O . ALA A 1 306 ? -17.147 -5.475 25.028 1.00 89.06 306 ALA A O 1
ATOM 2379 N N . TRP A 1 307 ? -15.578 -7.091 24.953 1.00 89.19 307 TRP A N 1
ATOM 2380 C CA . TRP A 1 307 ? -15.475 -7.141 23.495 1.00 89.19 307 TRP A CA 1
ATOM 2381 C C . TRP A 1 307 ? -16.798 -7.525 22.823 1.00 89.19 307 TRP A C 1
ATOM 2383 O O . TRP A 1 307 ? -17.178 -6.903 21.836 1.00 89.19 307 TRP A O 1
ATOM 2393 N N . TRP A 1 308 ? -17.540 -8.494 23.370 1.00 87.12 308 TRP A N 1
ATOM 2394 C CA . TRP A 1 308 ? -18.836 -8.903 22.806 1.00 87.12 308 TRP A CA 1
ATOM 2395 C C . TRP A 1 308 ? -19.914 -7.816 22.850 1.00 87.12 308 TRP A C 1
ATOM 2397 O O . TRP A 1 308 ? -20.869 -7.892 22.083 1.00 87.12 308 TRP A O 1
ATOM 2407 N N . ASN A 1 309 ? -19.752 -6.803 23.704 1.00 86.44 309 ASN A N 1
ATOM 2408 C CA . ASN A 1 309 ? -20.672 -5.670 23.776 1.00 86.44 309 ASN A CA 1
ATOM 2409 C C . ASN A 1 309 ? -20.317 -4.552 22.777 1.00 86.44 309 ASN A C 1
ATOM 2411 O O . ASN A 1 309 ? -21.111 -3.638 22.576 1.00 86.44 309 ASN A O 1
ATOM 2415 N N . VAL A 1 310 ? -19.157 -4.621 22.112 1.00 86.25 310 VAL A N 1
ATOM 2416 C CA . VAL A 1 310 ? -18.802 -3.671 21.052 1.00 86.25 310 VAL A CA 1
ATOM 2417 C C . VAL A 1 310 ? -19.588 -4.009 19.788 1.00 86.25 310 VAL A C 1
ATOM 2419 O O . VAL A 1 310 ? -19.345 -5.022 19.130 1.00 86.25 310 VAL A O 1
ATOM 2422 N N . THR A 1 311 ? -20.530 -3.143 19.421 1.00 87.38 311 THR A N 1
ATOM 2423 C CA . THR A 1 311 ? -21.416 -3.383 18.277 1.00 87.38 311 THR A CA 1
ATOM 2424 C C . THR A 1 311 ? -20.694 -3.230 16.934 1.00 87.38 311 THR A C 1
ATOM 2426 O O . THR A 1 311 ? -19.758 -2.439 16.771 1.00 87.38 311 THR A O 1
ATOM 2429 N N . ALA A 1 312 ? -21.174 -3.947 15.913 1.00 86.25 312 ALA A N 1
ATOM 2430 C CA . ALA A 1 312 ? -20.674 -3.791 14.546 1.00 86.25 312 ALA A CA 1
ATOM 2431 C C . ALA A 1 312 ? -20.869 -2.355 14.018 1.00 86.25 312 ALA A C 1
ATOM 2433 O O . ALA A 1 312 ? -20.034 -1.864 13.259 1.00 86.25 312 ALA A O 1
ATOM 2434 N N . ILE A 1 313 ? -21.933 -1.671 14.453 1.00 83.62 313 ILE A N 1
ATOM 2435 C CA . ILE A 1 313 ? -22.221 -0.268 14.122 1.00 83.62 313 ILE A CA 1
ATOM 2436 C C . ILE A 1 313 ? -21.140 0.650 14.705 1.00 83.62 313 ILE A C 1
ATOM 2438 O O . ILE A 1 313 ? -20.601 1.488 13.978 1.00 83.62 313 ILE A O 1
ATOM 2442 N N . ASN A 1 314 ? -20.737 0.450 15.966 1.00 81.56 314 ASN A N 1
ATOM 2443 C CA . ASN A 1 314 ? -19.644 1.209 16.583 1.00 81.56 314 ASN A CA 1
ATOM 2444 C C . ASN A 1 314 ? -18.342 1.053 15.796 1.00 81.56 314 ASN A C 1
ATOM 2446 O O . ASN A 1 314 ? -17.669 2.047 15.508 1.00 81.56 314 ASN A O 1
ATOM 2450 N N . ILE A 1 315 ? -18.017 -0.172 15.372 1.00 84.75 315 ILE A N 1
ATOM 2451 C CA . ILE A 1 315 ? -16.847 -0.436 14.529 1.00 84.75 315 ILE A CA 1
ATOM 2452 C C . ILE A 1 315 ? -16.980 0.319 13.200 1.00 84.75 315 ILE A C 1
ATOM 2454 O O . ILE A 1 315 ? -16.094 1.097 12.851 1.00 84.75 315 ILE A O 1
ATOM 2458 N N . GLN A 1 316 ? -18.095 0.183 12.482 1.00 81.69 316 GLN A N 1
ATOM 2459 C CA . GLN A 1 316 ? -18.306 0.889 11.211 1.00 81.69 316 GLN A CA 1
ATOM 2460 C C . GLN A 1 316 ? -18.197 2.416 11.357 1.00 81.69 316 GLN A C 1
ATOM 2462 O O . GLN A 1 316 ? -17.565 3.075 10.525 1.00 81.69 316 GLN A O 1
ATOM 2467 N N . ASN A 1 317 ? -18.738 2.984 12.436 1.00 80.56 317 ASN A N 1
ATOM 2468 C CA . ASN A 1 317 ? -18.632 4.406 12.754 1.00 80.56 317 ASN A CA 1
ATOM 2469 C C . ASN A 1 317 ? -17.170 4.834 12.968 1.00 80.56 317 ASN A C 1
ATOM 2471 O O . ASN A 1 317 ? -16.763 5.885 12.467 1.00 80.56 317 ASN A O 1
ATOM 2475 N N . CYS A 1 318 ? -16.358 4.017 13.644 1.00 81.75 318 CYS A N 1
ATOM 2476 C CA . CYS A 1 318 ? -14.926 4.271 13.835 1.00 81.75 318 CYS A CA 1
ATOM 2477 C C . CYS A 1 318 ? -14.150 4.241 12.507 1.00 81.75 318 CYS A C 1
ATOM 2479 O O . CYS A 1 318 ? -13.355 5.139 12.228 1.00 81.75 318 CYS A O 1
ATOM 2481 N N . TRP A 1 319 ? -14.437 3.271 11.636 1.00 81.75 319 TRP A N 1
ATOM 2482 C CA . TRP A 1 319 ? -13.841 3.188 10.295 1.00 81.75 319 TRP A CA 1
ATOM 2483 C C . TRP A 1 319 ? -14.266 4.352 9.384 1.00 81.75 319 TRP A C 1
ATOM 2485 O O . TRP A 1 319 ? -13.474 4.818 8.559 1.00 81.75 319 TRP A O 1
ATOM 2495 N N . ARG A 1 320 ? -15.490 4.871 9.557 1.00 78.81 320 ARG A N 1
ATOM 2496 C CA . ARG A 1 320 ? -15.968 6.089 8.883 1.00 78.81 320 ARG A CA 1
ATOM 2497 C C . ARG A 1 320 ? -15.219 7.327 9.376 1.00 78.81 320 ARG A C 1
ATOM 2499 O O . ARG A 1 320 ? -14.786 8.130 8.551 1.00 78.81 320 ARG A O 1
ATOM 2506 N N . LYS A 1 321 ? -15.031 7.467 10.695 1.00 79.06 321 LYS A N 1
ATOM 2507 C CA . LYS A 1 321 ? -14.237 8.553 11.304 1.00 79.06 321 LYS A CA 1
ATOM 2508 C C . LYS A 1 321 ? -12.786 8.546 10.803 1.00 79.06 321 LYS A C 1
ATOM 2510 O O . LYS A 1 321 ? -12.252 9.618 10.540 1.00 79.06 321 LYS A O 1
ATOM 2515 N N . ALA A 1 322 ? -12.203 7.362 10.586 1.00 78.31 322 ALA A N 1
ATOM 2516 C CA . ALA A 1 322 ? -10.870 7.188 9.992 1.00 78.31 322 ALA A CA 1
ATOM 2517 C C . ALA A 1 322 ? -10.807 7.477 8.474 1.00 78.31 322 ALA A C 1
ATOM 2519 O O . ALA A 1 322 ? -9.731 7.461 7.885 1.00 78.31 322 ALA A O 1
ATOM 2520 N N . GLY A 1 323 ? -11.944 7.708 7.803 1.00 74.56 323 GLY A N 1
ATOM 2521 C CA . GLY A 1 323 ? -11.991 8.045 6.374 1.00 74.56 323 GLY A CA 1
ATOM 2522 C C . GLY A 1 323 ? -11.755 6.878 5.403 1.00 74.56 323 GLY A C 1
ATOM 2523 O O . GLY A 1 323 ? -11.661 7.111 4.194 1.00 74.56 323 GLY A O 1
ATOM 2524 N N . LEU A 1 324 ? -11.699 5.635 5.899 1.00 73.69 324 LEU A N 1
ATOM 2525 C CA . LEU A 1 324 ? -11.358 4.435 5.115 1.00 73.69 324 LEU A CA 1
ATOM 2526 C C . LEU A 1 324 ? -12.554 3.806 4.380 1.00 73.69 324 LEU A C 1
ATOM 2528 O O . LEU A 1 324 ? -12.376 3.056 3.417 1.00 73.69 324 LEU A O 1
ATOM 2532 N N . VAL A 1 325 ? -13.783 4.125 4.802 1.00 72.75 325 VAL A N 1
ATOM 2533 C CA . VAL A 1 325 ? -15.020 3.601 4.204 1.00 72.75 325 VAL A CA 1
ATOM 2534 C C . VAL A 1 325 ? -15.996 4.742 3.914 1.00 72.75 325 VAL A C 1
ATOM 2536 O O . VAL A 1 325 ? -16.087 5.713 4.661 1.00 72.75 325 VAL A O 1
ATOM 2539 N N . SER A 1 326 ? -16.720 4.650 2.798 1.00 59.88 326 SER A N 1
ATOM 2540 C CA . SER A 1 326 ? -17.768 5.599 2.396 1.00 59.88 326 SER A CA 1
ATOM 2541 C C . SER A 1 326 ? -19.115 4.872 2.333 1.00 59.88 326 SER A C 1
ATOM 2543 O O . SER A 1 326 ? -19.557 4.490 1.257 1.00 59.88 326 SER A O 1
ATOM 2545 N N . ILE A 1 327 ? -19.731 4.628 3.493 1.00 56.78 327 ILE A N 1
ATOM 2546 C CA . ILE A 1 327 ? -21.090 4.063 3.601 1.00 56.78 327 ILE A CA 1
ATOM 2547 C C . ILE A 1 327 ? -22.084 5.231 3.745 1.00 56.78 327 ILE A C 1
ATOM 2549 O O . ILE A 1 327 ? -21.751 6.185 4.461 1.00 56.78 327 ILE A O 1
ATOM 2553 N N . PRO A 1 328 ? -23.264 5.199 3.089 1.00 51.28 328 PRO A N 1
ATOM 2554 C CA . PRO A 1 328 ? -24.332 6.171 3.312 1.00 51.28 328 PRO A CA 1
ATOM 2555 C C . PRO A 1 328 ? -24.671 6.348 4.798 1.00 51.28 328 PRO A C 1
ATOM 2557 O O . PRO A 1 328 ? -24.497 5.447 5.615 1.00 51.28 328 PRO A O 1
ATOM 2560 N N . HIS A 1 329 ? -25.114 7.554 5.139 1.00 44.41 329 HIS A N 1
ATOM 2561 C CA . HIS A 1 329 ? -25.348 8.009 6.504 1.00 44.41 329 HIS A CA 1
ATOM 2562 C C . HIS A 1 329 ? -26.679 7.450 7.037 1.00 44.41 329 HIS A C 1
ATOM 2564 O O . HIS A 1 329 ? -27.678 8.161 7.049 1.00 44.41 329 HIS A O 1
ATOM 2570 N N . GLU A 1 330 ? -26.716 6.189 7.461 1.00 42.16 330 GLU A N 1
ATOM 2571 C CA . GLU A 1 330 ? -27.807 5.704 8.315 1.00 42.16 330 GLU A CA 1
ATOM 2572 C C . GLU A 1 330 ? -27.488 6.119 9.755 1.00 42.16 330 GLU A C 1
ATOM 2574 O O . GLU A 1 330 ? -26.480 5.722 10.343 1.00 42.16 330 GLU A O 1
ATOM 2579 N N . VAL A 1 331 ? -28.277 7.070 10.258 1.00 42.25 331 VAL A N 1
ATOM 2580 C CA . VAL A 1 331 ? -28.197 7.567 11.632 1.00 42.25 331 VAL A CA 1
ATOM 2581 C C . VAL A 1 331 ? -28.941 6.571 12.506 1.00 42.25 331 VAL A C 1
ATOM 2583 O O . VAL A 1 331 ? -30.129 6.749 12.737 1.00 42.25 331 VAL A O 1
ATOM 2586 N N . ASP A 1 332 ? -28.246 5.553 12.998 1.00 41.28 332 ASP A N 1
ATOM 2587 C CA . ASP A 1 332 ? -28.732 4.794 14.148 1.00 41.28 332 ASP A CA 1
ATOM 2588 C C . ASP A 1 332 ? -28.040 5.336 15.395 1.00 41.28 332 ASP A C 1
ATOM 2590 O O . ASP A 1 332 ? -26.896 5.019 15.723 1.00 41.28 332 ASP A O 1
ATOM 2594 N N . SER A 1 333 ? -28.734 6.269 16.041 1.00 38.78 333 SER A N 1
ATOM 2595 C CA . SER A 1 333 ? -28.396 6.800 17.353 1.00 38.78 333 SER A CA 1
ATOM 2596 C C . SER A 1 333 ? -28.910 5.841 18.430 1.00 38.78 333 SER A C 1
ATOM 2598 O O . SER A 1 333 ? -30.004 6.035 18.956 1.00 38.78 333 SER A O 1
ATOM 2600 N N . GLU A 1 334 ? -28.125 4.820 18.766 1.00 42.56 334 GLU A N 1
ATOM 2601 C CA . GLU A 1 334 ? -28.332 3.985 19.964 1.00 42.56 334 GLU A CA 1
ATOM 2602 C C . GLU A 1 334 ? -27.480 4.467 21.159 1.00 42.56 334 GLU A C 1
ATOM 2604 O O . GLU A 1 334 ? -27.044 3.679 21.988 1.00 42.56 334 GLU A O 1
ATOM 2609 N N . GLU A 1 335 ? -27.227 5.773 21.289 1.00 40.06 335 GLU A N 1
ATOM 2610 C CA . GLU A 1 335 ? -26.471 6.331 22.432 1.00 40.06 335 GLU A CA 1
ATOM 2611 C C . GLU A 1 335 ? -27.368 6.678 23.647 1.00 40.06 335 GLU A C 1
ATOM 2613 O O . GLU A 1 335 ? -26.913 7.278 24.608 1.00 40.06 335 GLU A O 1
ATOM 2618 N N . GLY A 1 336 ? -28.655 6.308 23.650 1.00 37.75 336 GLY A N 1
ATOM 2619 C CA . GLY A 1 336 ? -29.631 6.896 24.582 1.00 37.75 336 GLY A CA 1
ATOM 2620 C C . GLY A 1 336 ? -29.939 6.164 25.896 1.00 37.75 336 GLY A C 1
ATOM 2621 O O . GLY A 1 336 ? -30.516 6.794 26.778 1.00 37.75 336 GLY A O 1
ATOM 2622 N N . SER A 1 337 ? -29.640 4.866 26.051 1.00 42.91 337 SER A N 1
ATOM 2623 C CA . SER A 1 337 ? -30.156 4.087 27.202 1.00 42.91 337 SER A CA 1
ATOM 2624 C C . SER A 1 337 ? -29.105 3.514 28.151 1.00 42.91 337 SER A C 1
ATOM 2626 O O . SER A 1 337 ? -29.432 3.240 29.299 1.00 42.91 337 SER A O 1
ATOM 2628 N N . GLU A 1 338 ? -27.858 3.311 27.716 1.00 50.78 338 GLU A N 1
ATOM 2629 C CA . GLU A 1 338 ? -26.835 2.698 28.578 1.00 50.78 338 GLU A CA 1
ATOM 2630 C C . GLU A 1 338 ? -26.047 3.697 29.437 1.00 50.78 338 GLU A C 1
ATOM 2632 O O . GLU A 1 338 ? -25.556 3.297 30.494 1.00 50.78 338 GLU A O 1
ATOM 2637 N N . GLU A 1 339 ? -25.917 4.961 29.019 1.00 54.19 339 GLU A N 1
ATOM 2638 C CA . GLU A 1 339 ? -25.163 5.987 29.764 1.00 54.19 339 GLU A CA 1
ATOM 2639 C C . GLU A 1 339 ? -25.801 6.284 31.128 1.00 54.19 339 GLU A C 1
ATOM 2641 O O . GLU A 1 339 ? -25.106 6.305 32.144 1.00 54.19 339 GLU A O 1
ATOM 2646 N N . SER A 1 340 ? -27.134 6.392 31.188 1.00 55.88 340 SER A N 1
ATOM 2647 C CA . SER A 1 340 ? -27.847 6.715 32.430 1.00 55.88 340 SER A CA 1
ATOM 2648 C C . SER A 1 340 ? -27.699 5.651 33.520 1.00 55.88 340 SER A C 1
ATOM 2650 O O . SER A 1 340 ? -27.652 5.985 34.701 1.00 55.88 340 SER A O 1
ATOM 2652 N N . ASP A 1 341 ? -27.604 4.373 33.148 1.00 70.75 341 ASP A N 1
ATOM 2653 C CA . ASP A 1 341 ? -27.449 3.282 34.118 1.00 70.75 341 ASP A CA 1
ATOM 2654 C C . ASP A 1 341 ? -26.035 3.236 34.708 1.00 70.75 341 ASP A C 1
ATOM 2656 O O . ASP A 1 341 ? -25.846 2.858 35.866 1.00 70.75 341 ASP A O 1
ATOM 2660 N N . VAL A 1 342 ? -25.022 3.613 33.925 1.00 77.81 342 VAL A N 1
ATOM 2661 C CA . VAL A 1 342 ? -23.623 3.590 34.368 1.00 77.81 342 VAL A CA 1
ATOM 2662 C C . VAL A 1 342 ? -23.346 4.692 35.377 1.00 77.81 342 VAL A C 1
ATOM 2664 O O . VAL A 1 342 ? -22.713 4.418 36.398 1.00 77.81 342 VAL A O 1
ATOM 2667 N N . ASP A 1 343 ? -23.875 5.890 35.148 1.00 79.06 343 ASP A N 1
ATOM 2668 C CA . ASP A 1 343 ? -23.698 7.019 36.060 1.00 79.06 343 ASP A CA 1
ATOM 2669 C C . ASP A 1 343 ? -24.314 6.749 37.437 1.00 79.06 343 ASP A C 1
ATOM 2671 O O . ASP A 1 343 ? -23.688 7.022 38.463 1.00 79.06 343 ASP A O 1
ATOM 2675 N N . VAL A 1 344 ? -25.499 6.128 37.481 1.00 83.31 344 VAL A N 1
ATOM 2676 C CA . VAL A 1 344 ? -26.145 5.726 38.744 1.00 83.31 344 VAL A CA 1
ATOM 2677 C C . VAL A 1 344 ? -25.304 4.682 39.481 1.00 83.31 344 VAL A C 1
ATOM 2679 O O . VAL A 1 344 ? -25.088 4.794 40.690 1.00 83.31 344 VAL A O 1
ATOM 2682 N N . MET A 1 345 ? -24.786 3.676 38.767 1.00 82.94 345 MET A N 1
ATOM 2683 C CA . MET A 1 345 ? -23.900 2.672 39.369 1.00 82.94 345 MET A CA 1
ATOM 2684 C C . MET A 1 345 ? -22.603 3.295 39.899 1.00 82.94 345 MET A C 1
ATOM 2686 O O . MET A 1 345 ? -22.125 2.894 40.962 1.00 82.94 345 MET A O 1
ATOM 2690 N N . TRP A 1 346 ? -22.031 4.260 39.176 1.00 85.06 346 TRP A N 1
ATOM 2691 C CA . TRP A 1 346 ? -20.796 4.931 39.569 1.00 85.06 346 TRP A CA 1
ATOM 2692 C C . TRP A 1 346 ? -20.985 5.803 40.810 1.00 85.06 346 TRP A C 1
ATOM 2694 O O . TRP A 1 346 ? -20.169 5.722 41.727 1.00 85.06 346 TRP A O 1
ATOM 2704 N N . GLN A 1 347 ? -22.084 6.560 40.889 1.00 84.00 347 GLN A N 1
ATOM 2705 C CA . GLN A 1 347 ? -22.429 7.347 42.078 1.00 84.00 347 GLN A CA 1
ATOM 2706 C C . GLN A 1 347 ? -22.496 6.474 43.337 1.00 84.00 347 GLN A C 1
ATOM 2708 O O . GLN A 1 347 ? -21.903 6.816 44.359 1.00 84.00 347 GLN A O 1
ATOM 2713 N N . GLU A 1 348 ? -23.131 5.301 43.258 1.00 84.12 348 GLU A N 1
ATOM 2714 C CA . GLU A 1 348 ? -23.220 4.387 44.403 1.00 84.12 348 GLU A CA 1
ATOM 2715 C C . GLU A 1 348 ? -21.846 3.834 44.825 1.00 84.12 348 GLU A C 1
ATOM 2717 O O . GLU A 1 348 ? -21.581 3.648 46.017 1.00 84.12 348 GLU A O 1
ATOM 2722 N N . VAL A 1 349 ? -20.952 3.565 43.868 1.00 84.81 349 VAL A N 1
ATOM 2723 C CA . VAL A 1 349 ? -19.572 3.155 44.172 1.00 84.81 349 VAL A CA 1
ATOM 2724 C C . VAL A 1 349 ? -18.793 4.296 44.820 1.00 84.81 349 VAL A C 1
ATOM 2726 O O . VAL A 1 349 ? -18.140 4.066 45.841 1.00 84.81 349 VAL A O 1
ATOM 2729 N N . ALA A 1 350 ? -18.896 5.510 44.278 1.00 85.56 350 ALA A N 1
ATOM 2730 C CA . ALA A 1 350 ? -18.220 6.691 44.802 1.00 85.56 350 ALA A CA 1
ATOM 2731 C C . ALA A 1 350 ? -18.631 6.979 46.254 1.00 85.56 350 ALA A C 1
ATOM 2733 O O . ALA A 1 350 ? -17.767 7.197 47.105 1.00 85.56 350 ALA A O 1
ATOM 2734 N N . GLU A 1 351 ? -19.925 6.876 46.570 1.00 84.94 351 GLU A N 1
ATOM 2735 C CA . GLU A 1 351 ? -20.438 7.020 47.937 1.00 84.94 351 GLU A CA 1
ATOM 2736 C C . GLU A 1 351 ? -19.904 5.934 48.879 1.00 84.94 351 GLU A C 1
ATOM 2738 O O . GLU A 1 351 ? -19.439 6.235 49.980 1.00 84.94 351 GLU A O 1
ATOM 2743 N N . ARG A 1 352 ? -19.933 4.658 48.465 1.00 83.56 352 ARG A N 1
ATOM 2744 C CA . ARG A 1 352 ? -19.494 3.545 49.328 1.00 83.56 352 ARG A CA 1
ATOM 2745 C C . ARG A 1 352 ? -17.995 3.519 49.592 1.00 83.56 352 ARG A C 1
ATOM 2747 O O . ARG A 1 352 ? -17.585 3.007 50.632 1.00 83.56 352 ARG A O 1
ATOM 2754 N N . LEU A 1 353 ? -17.196 4.013 48.653 1.00 83.69 353 LEU A N 1
ATOM 2755 C CA . LEU A 1 353 ? -15.740 4.067 48.770 1.00 83.69 353 LEU A CA 1
ATOM 2756 C C . LEU A 1 353 ? -15.228 5.425 49.268 1.00 83.69 353 LEU A C 1
ATOM 2758 O O . LEU A 1 353 ? -14.017 5.586 49.391 1.00 83.69 353 LEU A O 1
ATOM 2762 N N . ALA A 1 354 ? -16.124 6.373 49.571 1.00 84.00 354 ALA A N 1
ATOM 2763 C CA . ALA A 1 354 ? -15.786 7.741 49.966 1.00 84.00 354 ALA A CA 1
ATOM 2764 C C . ALA A 1 354 ? -14.829 8.431 48.970 1.00 84.00 354 ALA A C 1
ATOM 2766 O O . ALA A 1 354 ? -13.846 9.062 49.363 1.00 84.00 354 ALA A O 1
ATOM 2767 N N . MET A 1 355 ? -15.108 8.274 47.673 1.00 84.06 355 MET A N 1
ATOM 2768 C CA . MET A 1 355 ? -14.355 8.926 46.599 1.00 84.06 355 MET A CA 1
ATOM 2769 C C . MET A 1 355 ? -14.699 10.418 46.515 1.00 84.06 355 MET A C 1
ATOM 2771 O O . MET A 1 355 ? -15.779 10.847 46.921 1.00 84.06 355 MET A O 1
ATOM 2775 N N . ASP A 1 356 ? -13.782 11.212 45.963 1.00 82.12 356 ASP A N 1
ATOM 2776 C CA . ASP A 1 356 ? -14.045 12.619 45.658 1.00 82.12 356 ASP A CA 1
ATOM 2777 C C . ASP A 1 356 ? -15.150 12.728 44.589 1.00 82.12 356 ASP A C 1
ATOM 2779 O O . ASP A 1 356 ? -15.101 12.050 43.561 1.00 82.12 356 ASP A O 1
ATOM 2783 N N . ALA A 1 357 ? -16.143 13.591 44.829 1.00 76.38 357 ALA A N 1
ATOM 2784 C CA . ALA A 1 357 ? -17.290 13.803 43.944 1.00 76.38 357 ALA A CA 1
ATOM 2785 C C . ALA A 1 357 ? -16.915 14.372 42.561 1.00 76.38 357 ALA A C 1
ATOM 2787 O O . ALA A 1 357 ? -17.752 14.394 41.660 1.00 76.38 357 ALA A O 1
ATOM 2788 N N . SER A 1 358 ? -15.679 14.846 42.391 1.00 80.12 358 SER A N 1
ATOM 2789 C CA . SER A 1 358 ? -15.141 15.294 41.104 1.00 80.12 358 SER A CA 1
ATOM 2790 C C . SER A 1 358 ? -14.726 14.155 40.169 1.00 80.12 358 SER A C 1
ATOM 2792 O O . SER A 1 358 ? -14.590 14.405 38.975 1.00 80.12 358 SER A O 1
ATOM 2794 N N . VAL A 1 359 ? -14.554 12.924 40.669 1.00 84.62 359 VAL A N 1
ATOM 2795 C CA . VAL A 1 359 ? -14.117 11.780 39.854 1.00 84.62 359 VAL A CA 1
ATOM 2796 C C . VAL A 1 359 ? -15.308 11.157 39.130 1.00 84.62 359 VAL A C 1
ATOM 2798 O O . VAL A 1 359 ? -16.163 10.498 39.731 1.00 84.62 359 VAL A O 1
ATOM 2801 N N . THR A 1 360 ? -15.349 11.329 37.816 1.00 86.88 360 THR A N 1
ATOM 2802 C CA . THR A 1 360 ? -16.400 10.786 36.951 1.00 86.88 360 THR A CA 1
ATOM 2803 C C . THR A 1 360 ? -16.086 9.364 36.487 1.00 86.88 360 THR A C 1
ATOM 2805 O O . THR A 1 360 ? -14.950 8.889 36.567 1.00 86.88 360 THR A O 1
ATOM 2808 N N . PHE A 1 361 ? -17.099 8.665 35.964 1.00 84.94 361 PHE A N 1
ATOM 2809 C CA . PHE A 1 361 ? -16.871 7.370 35.325 1.00 84.94 361 PHE A CA 1
ATOM 2810 C C . PHE A 1 361 ? -15.971 7.505 34.090 1.00 84.94 361 PHE A C 1
ATOM 2812 O O . PHE A 1 361 ? -15.163 6.616 33.840 1.00 84.94 361 PHE A O 1
ATOM 2819 N N . GLU A 1 362 ? -16.055 8.617 33.351 1.00 84.56 362 GLU A N 1
ATOM 2820 C CA . GLU A 1 362 ? -15.181 8.860 32.198 1.00 84.56 362 GLU A CA 1
ATOM 2821 C C . GLU A 1 362 ? -13.717 9.020 32.629 1.00 84.56 362 GLU A C 1
ATOM 2823 O O . GLU A 1 362 ? -12.842 8.433 31.998 1.00 84.56 362 GLU A O 1
ATOM 2828 N N . ASP A 1 363 ? -13.437 9.675 33.761 1.00 84.62 363 ASP A N 1
ATOM 2829 C CA . ASP A 1 363 ? -12.078 9.709 34.328 1.00 84.62 363 ASP A CA 1
ATOM 2830 C C . ASP A 1 363 ? -11.597 8.292 34.661 1.00 84.62 363 ASP A C 1
ATOM 2832 O O . ASP A 1 363 ? -10.456 7.909 34.382 1.00 84.62 363 ASP A O 1
ATOM 2836 N N . PHE A 1 364 ? -12.503 7.462 35.190 1.00 85.12 364 PHE A N 1
ATOM 2837 C CA . PHE A 1 364 ? -12.236 6.045 35.370 1.00 85.12 364 PHE A CA 1
ATOM 2838 C C . PHE A 1 364 ? -12.175 5.272 34.061 1.00 85.12 364 PHE A C 1
ATOM 2840 O O . PHE A 1 364 ? -11.696 4.163 34.139 1.00 85.12 364 PHE A O 1
ATOM 2847 N N . VAL A 1 365 ? -12.572 5.765 32.885 1.00 84.88 365 VAL A N 1
ATOM 2848 C CA . VAL A 1 365 ? -12.370 5.122 31.562 1.00 84.88 365 VAL A CA 1
ATOM 2849 C C . VAL A 1 365 ? -11.065 5.562 30.905 1.00 84.88 365 VAL A C 1
ATOM 2851 O O . VAL A 1 365 ? -10.407 4.755 30.240 1.00 84.88 365 VAL A O 1
ATOM 2854 N N . GLU A 1 366 ? -10.644 6.795 31.160 1.00 84.88 366 GLU A N 1
ATOM 2855 C CA . GLU A 1 366 ? -9.457 7.411 30.570 1.00 84.88 366 GLU A CA 1
ATOM 2856 C C . GLU A 1 366 ? -8.228 7.398 31.493 1.00 84.88 366 GLU A C 1
ATOM 2858 O O . GLU A 1 366 ? -7.171 7.892 31.104 1.00 84.88 366 GLU A O 1
ATOM 2863 N N . CYS A 1 367 ? -8.305 6.783 32.682 1.00 83.38 367 CYS A N 1
ATOM 2864 C CA . CYS A 1 367 ? -7.208 6.802 33.665 1.00 83.38 367 CYS A CA 1
ATOM 2865 C C . CYS A 1 367 ? -5.859 6.229 33.175 1.00 83.38 367 CYS A C 1
ATOM 2867 O O . CYS A 1 367 ? -4.839 6.437 33.819 1.00 83.38 367 CYS A O 1
ATOM 2869 N N . ASP A 1 368 ? -5.847 5.470 32.076 1.00 82.19 368 ASP A N 1
ATOM 2870 C CA . ASP A 1 368 ? -4.657 4.875 31.452 1.00 82.19 368 ASP A CA 1
ATOM 2871 C C . ASP A 1 368 ? -4.320 5.529 30.100 1.00 82.19 368 ASP A C 1
ATOM 2873 O O . ASP A 1 368 ? -3.583 4.956 29.302 1.00 82.19 368 ASP A O 1
ATOM 2877 N N . SER A 1 369 ? -4.890 6.697 29.801 1.00 76.31 369 SER A N 1
ATOM 2878 C CA . SER A 1 369 ? -4.651 7.420 28.545 1.00 76.31 369 SER A CA 1
ATOM 2879 C C . SER A 1 369 ? -3.186 7.826 28.353 1.00 76.31 369 SER A C 1
ATOM 2881 O O . SER A 1 369 ? -2.722 7.881 27.217 1.00 76.31 369 SER A O 1
ATOM 2883 N N . GLU A 1 370 ? -2.448 8.041 29.445 1.00 72.38 370 GLU A N 1
ATOM 2884 C CA . GLU A 1 370 ? -1.013 8.363 29.440 1.00 72.38 370 GLU A CA 1
ATOM 2885 C C . GLU A 1 370 ? -0.106 7.127 29.597 1.00 72.38 370 GLU A C 1
ATOM 2887 O O . GLU A 1 370 ? 1.118 7.254 29.639 1.00 72.38 370 GLU A O 1
ATOM 2892 N N . ALA A 1 371 ? -0.673 5.918 29.693 1.00 72.25 371 ALA A N 1
ATOM 2893 C CA . ALA A 1 371 ? 0.121 4.702 29.829 1.00 72.25 371 ALA A CA 1
ATOM 2894 C C . ALA A 1 371 ? 0.830 4.363 28.506 1.00 72.25 371 ALA A C 1
ATOM 2896 O O . ALA A 1 371 ? 0.200 4.265 27.452 1.00 72.25 371 ALA A O 1
ATOM 2897 N N . TYR A 1 372 ? 2.144 4.136 28.565 1.00 57.16 372 TYR A N 1
ATOM 2898 C CA . TYR A 1 372 ? 2.925 3.701 27.408 1.00 57.16 372 TYR A CA 1
ATOM 2899 C C . TYR A 1 372 ? 2.462 2.313 26.938 1.00 57.16 372 TYR A C 1
ATOM 2901 O O . TYR A 1 372 ? 2.532 1.336 27.680 1.00 57.16 372 TYR A O 1
ATOM 2909 N N . THR A 1 373 ? 1.992 2.220 25.693 1.00 60.28 373 THR A N 1
ATOM 2910 C CA . THR A 1 373 ? 1.511 0.970 25.069 1.00 60.28 373 THR A CA 1
ATOM 2911 C C . THR A 1 373 ? 2.584 0.243 24.256 1.00 60.28 373 THR A C 1
ATOM 2913 O O . THR A 1 373 ? 2.371 -0.889 23.824 1.00 60.28 373 THR A O 1
ATOM 2916 N N . LEU A 1 374 ? 3.738 0.880 24.057 1.00 53.16 374 LEU A N 1
ATOM 2917 C CA . LEU A 1 374 ? 4.898 0.341 23.359 1.00 53.16 374 LEU A CA 1
ATOM 2918 C C . LEU A 1 374 ? 6.052 0.260 24.357 1.00 53.16 374 LEU A C 1
ATOM 2920 O O . LEU A 1 374 ? 6.526 1.286 24.839 1.00 53.16 374 LEU A O 1
ATOM 2924 N N . ALA A 1 375 ? 6.490 -0.956 24.675 1.00 53.22 375 ALA A N 1
ATOM 2925 C CA . ALA A 1 375 ? 7.773 -1.146 25.330 1.00 53.22 375 ALA A CA 1
ATOM 2926 C C . ALA A 1 375 ? 8.866 -0.975 24.267 1.00 53.22 375 ALA A C 1
ATOM 2928 O O . ALA A 1 375 ? 8.919 -1.746 23.307 1.00 53.22 375 ALA A O 1
ATOM 2929 N N . GLU A 1 376 ? 9.724 0.034 24.416 1.00 51.19 376 GLU A N 1
ATOM 2930 C CA . GLU A 1 376 ? 11.009 0.046 23.719 1.00 51.19 376 GLU A CA 1
ATOM 2931 C C . GLU A 1 376 ? 11.855 -1.067 24.342 1.00 51.19 376 GLU A C 1
ATOM 2933 O O . GLU A 1 376 ? 12.424 -0.895 25.417 1.00 51.19 376 GLU A O 1
ATOM 2938 N N . LEU A 1 377 ? 11.873 -2.243 23.709 1.00 55.72 377 LEU A N 1
ATOM 2939 C CA . LEU A 1 377 ? 12.814 -3.292 24.086 1.00 55.72 377 LEU A CA 1
ATOM 2940 C C . LEU A 1 377 ? 14.217 -2.752 23.827 1.00 55.72 377 LEU A C 1
ATOM 2942 O O . LEU A 1 377 ? 14.553 -2.386 22.696 1.00 55.72 377 LEU A O 1
ATOM 2946 N N . THR A 1 378 ? 15.030 -2.673 24.873 1.00 72.81 378 THR A N 1
ATOM 2947 C CA . THR A 1 378 ? 16.428 -2.290 24.718 1.00 72.81 378 THR A CA 1
ATOM 2948 C C . THR A 1 378 ? 17.171 -3.376 23.940 1.00 72.81 378 THR A C 1
ATOM 2950 O O . THR A 1 378 ? 16.733 -4.525 23.845 1.00 72.81 378 THR A O 1
ATOM 2953 N N . ILE A 1 379 ? 18.326 -3.030 23.366 1.00 63.06 379 ILE A N 1
ATOM 2954 C CA . ILE A 1 379 ? 19.185 -4.017 22.693 1.00 63.06 379 ILE A CA 1
ATOM 2955 C C . ILE A 1 379 ? 19.525 -5.170 23.657 1.00 63.06 379 ILE A C 1
ATOM 2957 O O . ILE A 1 379 ? 19.575 -6.317 23.223 1.00 63.06 379 ILE A O 1
ATOM 2961 N N . ASP A 1 380 ? 19.666 -4.893 24.956 1.00 72.00 380 ASP A N 1
ATOM 2962 C CA . ASP A 1 380 ? 19.916 -5.900 25.991 1.00 72.00 380 ASP A CA 1
ATOM 2963 C C . ASP A 1 380 ? 18.696 -6.804 26.259 1.00 72.00 380 ASP A C 1
ATOM 2965 O O . ASP A 1 380 ? 18.860 -8.013 26.437 1.00 72.00 380 ASP A O 1
ATOM 2969 N N . ASP A 1 381 ? 17.468 -6.278 26.188 1.00 74.00 381 ASP A N 1
ATOM 2970 C CA . ASP A 1 381 ? 16.231 -7.078 26.282 1.00 74.00 381 ASP A CA 1
ATOM 2971 C C . ASP A 1 381 ? 16.066 -8.017 25.074 1.00 74.00 381 ASP A C 1
ATOM 2973 O O . ASP A 1 381 ? 15.609 -9.154 25.193 1.00 74.00 381 ASP A O 1
ATOM 2977 N N . ILE A 1 382 ? 16.484 -7.568 23.887 1.00 67.56 382 ILE A N 1
ATOM 2978 C CA . ILE A 1 382 ? 16.474 -8.391 22.669 1.00 67.56 382 ILE A CA 1
ATOM 2979 C C . ILE A 1 382 ? 17.570 -9.458 22.746 1.00 67.56 382 ILE A C 1
ATOM 2981 O O . ILE A 1 382 ? 17.338 -10.618 22.405 1.00 67.56 382 ILE A O 1
ATOM 2985 N N . LEU A 1 383 ? 18.770 -9.081 23.198 1.00 64.69 383 LEU A N 1
ATOM 2986 C CA . LEU A 1 383 ? 19.893 -10.003 23.343 1.00 64.69 383 LEU A CA 1
ATOM 2987 C C . LEU A 1 383 ? 19.611 -11.072 24.399 1.00 64.69 383 LEU A C 1
ATOM 2989 O O . LEU A 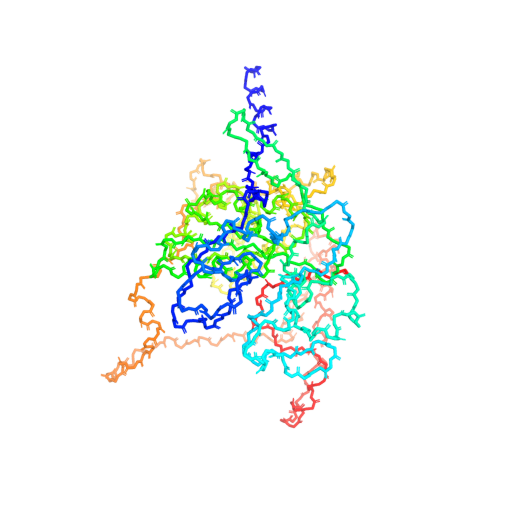1 383 ? 19.931 -12.230 24.152 1.00 64.69 383 LEU A O 1
ATOM 2993 N N . SER A 1 384 ? 18.990 -10.724 25.526 1.00 70.62 384 SER A N 1
ATOM 2994 C CA . SER A 1 384 ? 18.600 -11.694 26.558 1.00 70.62 384 SER A CA 1
ATOM 2995 C C . SER A 1 384 ? 17.505 -12.652 26.076 1.00 70.62 384 SER A C 1
ATOM 2997 O O . SER A 1 384 ? 17.609 -13.852 26.309 1.00 70.62 384 SER A O 1
ATOM 2999 N N . ALA A 1 385 ? 16.521 -12.175 25.306 1.00 66.25 385 ALA A N 1
ATOM 3000 C CA . ALA A 1 385 ? 15.488 -13.031 24.716 1.00 66.25 385 ALA A CA 1
ATOM 3001 C C . ALA A 1 385 ? 16.023 -13.999 23.637 1.00 66.25 385 ALA A C 1
ATOM 3003 O O . ALA A 1 385 ? 15.465 -15.079 23.440 1.00 66.25 385 ALA A O 1
ATOM 3004 N N . VAL A 1 386 ? 17.089 -13.621 22.921 1.00 63.16 386 VAL A N 1
ATOM 3005 C CA . VAL A 1 386 ? 17.712 -14.442 21.862 1.00 63.16 386 VAL A CA 1
ATOM 3006 C C . VAL A 1 386 ? 18.782 -15.389 22.412 1.00 63.16 386 VAL A C 1
ATOM 3008 O O . VAL A 1 386 ? 18.961 -16.476 21.867 1.00 63.16 386 VAL A O 1
ATOM 3011 N N . ARG A 1 387 ? 19.476 -15.012 23.491 1.00 62.09 387 ARG A N 1
ATOM 3012 C CA . ARG A 1 387 ? 20.511 -15.822 24.163 1.00 62.09 387 ARG A CA 1
ATOM 3013 C C . ARG A 1 387 ? 19.947 -16.847 25.153 1.00 62.09 387 ARG A C 1
ATOM 3015 O O . ARG A 1 387 ? 20.680 -17.234 26.053 1.00 62.09 387 ARG A O 1
ATOM 3022 N N . GLY A 1 388 ? 18.670 -17.217 25.007 1.00 50.00 388 GLY A N 1
ATOM 3023 C CA . GLY A 1 388 ? 17.875 -17.950 25.997 1.00 50.00 388 GLY A CA 1
ATOM 3024 C C . GLY A 1 388 ? 18.690 -18.837 26.934 1.00 50.00 388 GLY A C 1
ATOM 3025 O O . GLY A 1 388 ? 19.314 -19.767 26.450 1.00 50.00 388 GLY A O 1
ATOM 3026 N N . ASP A 1 389 ? 18.676 -18.510 28.231 1.00 52.03 389 ASP A N 1
ATOM 3027 C CA . ASP A 1 389 ? 19.164 -19.309 29.368 1.00 52.03 389 ASP A CA 1
ATOM 3028 C C . ASP A 1 389 ? 20.246 -20.365 29.054 1.00 52.03 389 ASP A C 1
ATOM 3030 O O . ASP A 1 389 ? 20.094 -21.540 29.383 1.00 52.03 389 ASP A O 1
ATOM 3034 N N . GLU A 1 390 ? 21.365 -19.964 28.440 1.00 48.53 390 GLU A N 1
ATOM 3035 C CA . GLU A 1 390 ? 22.552 -20.832 28.343 1.00 48.53 390 GLU A CA 1
ATOM 3036 C C . GLU A 1 390 ? 23.528 -20.659 29.521 1.00 48.53 390 GLU A C 1
ATOM 3038 O O . GLU A 1 390 ? 24.520 -21.372 29.584 1.00 48.53 390 GLU A O 1
ATOM 3043 N N . ASP A 1 391 ? 23.219 -19.810 30.507 1.00 43.84 391 ASP A N 1
ATOM 3044 C CA . ASP A 1 391 ? 24.044 -19.629 31.709 1.00 43.84 391 ASP A CA 1
ATOM 3045 C C . ASP A 1 391 ? 23.193 -19.685 32.993 1.00 43.84 391 ASP A C 1
ATOM 3047 O O . ASP A 1 391 ? 22.983 -18.683 33.676 1.00 43.84 391 ASP A O 1
ATOM 3051 N N . ALA A 1 392 ? 22.701 -20.876 33.338 1.00 42.22 392 ALA A N 1
ATOM 3052 C CA . ALA A 1 392 ? 22.198 -21.171 34.682 1.00 42.22 392 ALA A CA 1
ATOM 3053 C C . ALA A 1 392 ? 22.611 -22.584 35.126 1.00 42.22 392 ALA A C 1
ATOM 3055 O O . ALA A 1 392 ? 21.783 -23.414 35.498 1.00 42.22 392 ALA A O 1
ATOM 3056 N N . ASP A 1 393 ? 23.916 -22.855 35.094 1.00 40.31 393 ASP A N 1
ATOM 3057 C CA . ASP A 1 393 ? 24.499 -23.953 35.860 1.00 40.31 393 ASP A CA 1
ATOM 3058 C C . ASP A 1 393 ? 24.710 -23.502 37.318 1.00 40.31 393 ASP A C 1
ATOM 3060 O O . ASP A 1 393 ? 25.663 -22.793 37.634 1.00 40.31 393 ASP A O 1
ATOM 3064 N N . GLY A 1 394 ? 23.824 -23.975 38.199 1.00 40.75 394 GLY A N 1
ATOM 3065 C CA . GLY A 1 394 ? 24.145 -24.339 39.582 1.00 40.75 394 GLY A CA 1
ATOM 3066 C C . GLY A 1 394 ? 24.077 -23.252 40.659 1.00 40.75 394 GLY A C 1
ATOM 3067 O O . GLY A 1 394 ? 25.077 -22.616 40.957 1.00 40.75 394 GLY A O 1
ATOM 3068 N N . GLU A 1 395 ? 22.951 -23.195 41.372 1.00 35.09 395 GLU A N 1
ATOM 3069 C CA . GLU A 1 395 ? 22.926 -23.467 42.819 1.00 35.09 395 GLU A CA 1
ATOM 3070 C C . GLU A 1 395 ? 21.489 -23.803 43.257 1.00 35.09 395 GLU A C 1
ATOM 3072 O O . GLU A 1 395 ? 20.532 -23.094 42.951 1.00 35.09 395 GLU A O 1
ATOM 3077 N N . ASP A 1 396 ? 21.352 -24.959 43.913 1.00 42.44 396 ASP A N 1
ATOM 3078 C CA . ASP A 1 396 ? 20.132 -25.442 44.552 1.00 42.44 396 ASP A CA 1
ATOM 3079 C C . ASP A 1 396 ? 19.687 -24.459 45.645 1.00 42.44 396 ASP A C 1
ATOM 3081 O O . ASP A 1 396 ? 20.136 -24.560 46.783 1.00 42.44 396 ASP A O 1
ATOM 3085 N N . ASP A 1 397 ? 18.742 -23.579 45.332 1.00 35.03 397 ASP A N 1
ATOM 3086 C CA . ASP A 1 397 ? 17.829 -23.022 46.328 1.00 35.03 397 ASP A CA 1
ATOM 3087 C C . ASP A 1 397 ? 16.399 -23.292 45.867 1.00 35.03 397 ASP A C 1
ATOM 3089 O O . ASP A 1 397 ? 15.743 -22.515 45.171 1.00 35.03 397 ASP A O 1
ATOM 3093 N N . ALA A 1 398 ? 15.912 -24.466 46.265 1.00 38.84 398 ALA A N 1
ATOM 3094 C CA . ALA A 1 398 ? 14.504 -24.809 46.238 1.00 38.84 398 ALA A CA 1
ATOM 3095 C C . ALA A 1 398 ? 13.741 -23.927 47.244 1.00 38.84 398 ALA A C 1
ATOM 3097 O O . ALA A 1 398 ? 13.271 -24.401 48.280 1.00 38.84 398 ALA A O 1
ATOM 3098 N N . GLU A 1 399 ? 13.562 -22.645 46.928 1.00 40.41 399 GLU A N 1
ATOM 3099 C CA . GLU A 1 399 ? 12.397 -21.926 47.418 1.00 40.41 399 GLU A CA 1
ATOM 3100 C C . GLU A 1 399 ? 11.183 -22.567 46.751 1.00 40.41 399 GLU A C 1
ATOM 3102 O O . GLU A 1 399 ? 10.875 -22.348 45.581 1.00 40.41 399 GLU A O 1
ATOM 3107 N N . THR A 1 400 ? 10.524 -23.445 47.506 1.00 38.19 400 THR A N 1
ATOM 3108 C CA . THR A 1 400 ? 9.203 -23.990 47.205 1.00 38.19 400 THR A CA 1
ATOM 3109 C C . THR A 1 400 ? 8.287 -22.871 46.718 1.00 38.19 400 THR A C 1
ATOM 3111 O O . THR A 1 400 ? 7.691 -22.149 47.519 1.00 38.19 400 THR A O 1
ATOM 3114 N N . ALA A 1 401 ? 8.142 -22.757 45.395 1.00 36.78 401 ALA A N 1
ATOM 3115 C CA . ALA A 1 401 ? 7.030 -22.053 44.789 1.00 36.78 401 ALA A CA 1
ATOM 3116 C C . ALA A 1 401 ? 5.755 -22.586 45.462 1.00 36.78 401 ALA A C 1
ATOM 3118 O O . ALA A 1 401 ? 5.618 -23.810 45.602 1.00 36.78 401 ALA A O 1
ATOM 3119 N N . PRO A 1 402 ? 4.842 -21.720 45.934 1.00 40.00 402 PRO A N 1
ATOM 3120 C CA . PRO A 1 402 ? 3.610 -22.193 46.534 1.00 40.00 402 PRO A CA 1
ATOM 3121 C C . PRO A 1 402 ? 2.928 -23.106 45.517 1.00 40.00 402 PRO A C 1
ATOM 3123 O O . PRO A 1 402 ? 2.607 -22.674 44.409 1.00 40.00 402 PRO A O 1
ATOM 3126 N N . MET A 1 403 ? 2.776 -24.385 45.884 1.00 35.84 403 MET A N 1
ATOM 3127 C CA . MET A 1 403 ? 2.005 -25.370 45.133 1.00 35.84 403 MET A CA 1
ATOM 3128 C C . MET A 1 403 ? 0.746 -24.684 44.605 1.00 35.84 403 MET A C 1
ATOM 3130 O O . MET A 1 403 ? -0.050 -24.176 45.399 1.00 35.84 403 MET A O 1
ATOM 3134 N N . CYS A 1 404 ? 0.578 -24.660 43.278 1.00 35.56 404 CYS A N 1
ATOM 3135 C CA . CYS A 1 404 ? -0.691 -24.287 42.669 1.00 35.56 404 CYS A CA 1
ATOM 3136 C C . CYS A 1 404 ? -1.778 -25.105 43.365 1.00 35.56 404 CYS A C 1
ATOM 3138 O O . CYS A 1 404 ? -1.766 -26.337 43.313 1.00 35.56 404 CYS A O 1
ATOM 3140 N N . GLN A 1 405 ? -2.673 -24.415 44.072 1.00 38.00 405 GLN A N 1
ATOM 3141 C CA . GLN A 1 405 ? -3.842 -25.053 44.652 1.00 38.00 405 GLN A CA 1
ATOM 3142 C C . GLN A 1 405 ? -4.585 -25.767 43.512 1.00 38.00 405 GLN A C 1
ATOM 3144 O O . GLN A 1 405 ? -4.686 -25.193 42.423 1.00 38.00 405 GLN A O 1
ATOM 3149 N N . PRO A 1 406 ? -5.068 -27.004 43.713 1.00 45.75 406 PRO A N 1
ATOM 3150 C CA . PRO A 1 406 ? -5.870 -27.677 42.704 1.00 45.75 406 PRO A CA 1
ATOM 3151 C C . PRO A 1 406 ? -7.045 -26.765 42.341 1.00 45.75 406 PRO A C 1
ATOM 3153 O O . PRO A 1 406 ? -7.808 -26.389 43.230 1.00 45.75 406 PRO A O 1
ATOM 3156 N N . GLU A 1 407 ? -7.185 -26.377 41.069 1.00 51.28 407 GLU A N 1
ATOM 3157 C CA . GLU A 1 407 ? -8.434 -25.761 40.616 1.00 51.28 407 GLU A CA 1
ATOM 3158 C C . GLU A 1 407 ? -9.562 -26.747 40.949 1.00 51.28 407 GLU A C 1
ATOM 3160 O O . GLU A 1 407 ? -9.520 -27.903 40.524 1.00 51.28 407 GLU A O 1
ATOM 3165 N N . GLU A 1 408 ? -10.541 -26.324 41.754 1.00 58.50 408 GLU A N 1
ATOM 3166 C CA . GLU A 1 408 ? -11.712 -27.143 42.065 1.00 58.50 408 GLU A CA 1
ATOM 3167 C C . GLU A 1 408 ? -12.408 -27.530 40.749 1.00 58.50 408 GLU A C 1
ATOM 3169 O O . GLU A 1 408 ? -13.022 -26.703 40.071 1.00 58.50 408 GLU A O 1
ATOM 3174 N N . SER A 1 409 ? -12.285 -28.796 40.344 1.00 58.75 409 SER A N 1
ATOM 3175 C CA . SER A 1 409 ? -12.926 -29.301 39.132 1.00 58.75 409 SER A CA 1
ATOM 3176 C C . SER A 1 409 ? -14.423 -29.473 39.393 1.00 58.75 409 SER A C 1
ATOM 3178 O O . SER A 1 409 ? -14.834 -30.430 40.050 1.00 58.75 409 SER A O 1
ATOM 3180 N N . LEU A 1 410 ? -15.235 -28.549 38.881 1.00 73.31 410 LEU A N 1
ATOM 3181 C CA . LEU A 1 410 ? -16.698 -28.625 38.932 1.00 73.31 410 LEU A CA 1
ATOM 3182 C C . LEU A 1 410 ? -17.206 -29.774 38.049 1.00 73.31 410 LEU A C 1
ATOM 3184 O O . LEU A 1 410 ? -16.858 -29.862 36.869 1.00 73.31 410 LEU A O 1
ATOM 3188 N N . SER A 1 411 ? -18.050 -30.650 38.599 1.00 82.25 411 SER A N 1
ATOM 3189 C CA . SER A 1 411 ? -18.684 -31.721 37.825 1.00 82.25 411 SER A CA 1
ATOM 3190 C C . SER A 1 411 ? -19.933 -31.227 37.084 1.00 82.25 411 SER A C 1
ATOM 3192 O O . SER A 1 411 ? -20.572 -30.248 37.472 1.00 82.25 411 SER A O 1
ATOM 3194 N N . ASN A 1 412 ? -20.361 -31.955 36.046 1.00 80.19 412 ASN A N 1
ATOM 3195 C CA . ASN A 1 412 ? -21.631 -31.668 35.361 1.00 80.19 412 ASN A CA 1
ATOM 3196 C C . ASN A 1 412 ? -22.842 -31.724 36.314 1.00 80.19 412 ASN A C 1
ATOM 3198 O O . ASN A 1 412 ? -23.822 -31.014 36.095 1.00 80.19 412 ASN A O 1
ATOM 3202 N N . ALA A 1 413 ? -22.781 -32.534 37.379 1.00 81.19 413 ALA A N 1
ATOM 3203 C CA . ALA A 1 413 ? -23.826 -32.584 38.400 1.00 81.19 413 ALA A CA 1
ATOM 3204 C C . ALA A 1 413 ? -23.868 -31.290 39.230 1.00 81.19 413 ALA A C 1
ATOM 3206 O O . ALA A 1 413 ? -24.952 -30.761 39.479 1.00 81.19 413 ALA A O 1
ATOM 3207 N N . ASP A 1 414 ? -22.703 -30.739 39.579 1.00 84.06 414 ASP A N 1
ATOM 3208 C CA . ASP A 1 414 ? -22.598 -29.463 40.296 1.00 84.06 414 ASP A CA 1
ATOM 3209 C C . ASP A 1 414 ? -23.138 -28.307 39.444 1.00 84.06 414 ASP A C 1
ATOM 3211 O O . ASP A 1 414 ? -23.868 -27.447 39.938 1.00 84.06 414 ASP A O 1
ATOM 3215 N N . ILE A 1 415 ? -22.852 -28.325 38.138 1.00 82.12 415 ILE A N 1
ATOM 3216 C CA . ILE A 1 415 ? -23.371 -27.339 37.180 1.00 82.12 415 ILE A CA 1
ATOM 3217 C C . ILE A 1 415 ? -24.903 -27.413 37.095 1.00 82.12 415 ILE A C 1
ATOM 3219 O O . ILE A 1 415 ? -25.571 -26.380 37.166 1.00 82.12 415 ILE A O 1
ATOM 3223 N N . MET A 1 416 ? -25.480 -28.614 36.993 1.00 84.19 416 MET A N 1
ATOM 3224 C CA . MET A 1 416 ? -26.939 -28.784 36.961 1.00 84.19 416 MET A CA 1
ATOM 3225 C C . MET A 1 416 ? -27.606 -28.353 38.274 1.00 84.19 416 MET A C 1
ATOM 3227 O O . MET A 1 416 ? -28.692 -27.767 38.255 1.00 84.19 416 MET A O 1
ATOM 3231 N N . GLU A 1 417 ? -26.954 -28.566 39.419 1.00 87.19 417 GLU A N 1
ATOM 3232 C CA . GLU A 1 417 ? -27.445 -28.054 40.701 1.00 87.19 417 GLU A CA 1
ATOM 3233 C C . GLU A 1 417 ? -27.401 -26.517 40.754 1.00 87.19 417 GLU A C 1
ATOM 3235 O O . GLU A 1 417 ? -28.335 -25.885 41.259 1.00 87.19 417 GLU A O 1
ATOM 3240 N N . CYS A 1 418 ? -26.377 -25.888 40.174 1.00 86.00 418 CYS A N 1
ATOM 3241 C CA . CYS A 1 418 ? -26.332 -24.435 39.997 1.00 86.00 418 CYS A CA 1
ATOM 3242 C C . CYS A 1 418 ? -27.477 -23.930 39.104 1.00 86.00 418 CYS A C 1
ATOM 3244 O O . CYS A 1 418 ? -28.165 -22.985 39.493 1.00 86.00 418 CYS A O 1
ATOM 3246 N N . VAL A 1 419 ? -27.761 -24.590 37.976 1.00 87.00 419 VAL A N 1
ATOM 3247 C CA . VAL A 1 419 ? -28.906 -24.262 37.098 1.00 87.00 419 VAL A CA 1
ATOM 3248 C C . VAL A 1 419 ? -30.233 -24.352 37.857 1.00 87.00 419 VAL A C 1
ATOM 3250 O O . VAL A 1 419 ? -31.072 -23.449 37.775 1.00 87.00 419 VAL A O 1
ATOM 3253 N N . ARG A 1 420 ? -30.418 -25.398 38.671 1.00 87.00 420 ARG A N 1
ATOM 3254 C CA . ARG A 1 420 ? -31.618 -25.564 39.505 1.00 87.00 420 ARG A CA 1
ATOM 3255 C C . ARG A 1 420 ? -31.767 -24.429 40.523 1.00 87.00 420 ARG A C 1
ATOM 3257 O O . ARG A 1 420 ? -32.870 -23.900 40.715 1.00 87.00 420 ARG A O 1
ATOM 3264 N N . LYS A 1 421 ? -30.664 -24.029 41.164 1.00 89.62 421 LYS A N 1
ATOM 3265 C CA . LYS A 1 421 ? -30.632 -22.874 42.075 1.00 89.62 421 LYS A CA 1
ATOM 3266 C C . LYS A 1 421 ? -30.965 -21.573 41.340 1.00 89.62 421 LYS A C 1
ATOM 3268 O O . LYS A 1 421 ? -31.775 -20.804 41.854 1.00 89.62 421 LYS A O 1
ATOM 3273 N N . MET A 1 422 ? -30.437 -21.364 40.131 1.00 87.44 422 MET A N 1
ATOM 3274 C CA . MET A 1 422 ? -30.745 -20.195 39.294 1.00 87.44 422 MET A CA 1
ATOM 3275 C C . MET A 1 422 ? -32.234 -20.126 38.931 1.00 87.44 422 MET A C 1
ATOM 3277 O O . MET A 1 422 ? -32.849 -19.083 39.135 1.00 87.44 422 MET A O 1
ATOM 3281 N N . ARG A 1 423 ? -32.864 -21.233 38.508 1.00 86.50 423 ARG A N 1
ATOM 3282 C CA . ARG A 1 423 ? -34.325 -21.274 38.271 1.00 86.50 423 ARG A CA 1
ATOM 3283 C C . ARG A 1 423 ? -35.134 -20.933 39.515 1.00 86.50 423 ARG A C 1
ATOM 3285 O O . ARG A 1 423 ? -36.099 -20.177 39.441 1.00 86.50 423 ARG A O 1
ATOM 3292 N N . THR A 1 424 ? -34.739 -21.490 40.659 1.00 87.75 424 THR A N 1
ATOM 3293 C CA . THR A 1 424 ? -35.418 -21.229 41.936 1.00 87.75 424 THR A CA 1
ATOM 3294 C C . THR A 1 424 ? -35.309 -19.755 42.326 1.00 87.75 424 THR A C 1
ATOM 3296 O O . THR A 1 424 ? -36.260 -19.193 42.864 1.00 87.75 424 THR A O 1
ATOM 3299 N N . TYR A 1 425 ? -34.163 -19.128 42.053 1.00 87.12 425 TYR A N 1
ATOM 3300 C CA . TYR A 1 425 ? -33.953 -17.702 42.271 1.00 87.12 425 TYR A CA 1
ATOM 3301 C C . TYR A 1 425 ? -34.821 -16.854 41.334 1.00 87.12 425 TYR A C 1
ATOM 3303 O O . TYR A 1 425 ? -35.583 -16.026 41.825 1.00 87.12 425 TYR A O 1
ATOM 3311 N N . LEU A 1 426 ? -34.797 -17.122 40.023 1.00 86.00 426 LEU A N 1
ATOM 3312 C CA . LEU A 1 426 ? -35.610 -16.392 39.042 1.00 86.00 426 LEU A CA 1
ATOM 3313 C C . LEU A 1 426 ? -37.110 -16.483 39.349 1.00 86.00 426 LEU A C 1
ATOM 3315 O O . LEU A 1 426 ? -37.798 -15.472 39.317 1.00 86.00 426 LEU A O 1
ATOM 3319 N N . GLY A 1 427 ? -37.606 -17.653 39.766 1.00 81.56 427 GLY A N 1
ATOM 3320 C CA . GLY A 1 427 ? -39.010 -17.823 40.164 1.00 81.56 427 GLY A CA 1
ATOM 3321 C C . GLY A 1 427 ? -39.433 -17.033 41.413 1.00 81.56 427 GLY A C 1
ATOM 3322 O O . GLY A 1 427 ? -40.625 -16.934 41.693 1.00 81.56 427 GLY A O 1
ATOM 3323 N N . ARG A 1 428 ? -38.483 -16.479 42.180 1.00 85.50 428 ARG A N 1
ATOM 3324 C CA . ARG A 1 428 ? -38.742 -15.596 43.333 1.00 85.50 428 ARG A CA 1
ATOM 3325 C C . ARG A 1 428 ? -38.592 -14.112 42.994 1.00 85.50 428 ARG A C 1
ATOM 3327 O O . ARG A 1 428 ? -39.001 -13.275 43.796 1.00 85.50 428 ARG A O 1
ATOM 3334 N N . CYS A 1 429 ? -38.003 -13.781 41.849 1.00 83.94 429 CYS A N 1
ATOM 3335 C CA . CYS A 1 429 ? -37.789 -12.412 41.404 1.00 83.94 429 CYS A CA 1
ATOM 3336 C C . CYS A 1 429 ? -39.029 -11.912 40.653 1.00 83.94 429 CYS A C 1
ATOM 3338 O O . CYS A 1 429 ? -39.352 -12.408 39.581 1.00 83.94 429 CYS A O 1
ATOM 3340 N N . SER A 1 430 ? -39.713 -10.898 41.189 1.00 71.25 430 SER A N 1
ATOM 3341 C CA . SER A 1 430 ? -40.894 -10.295 40.548 1.00 71.25 430 SER A CA 1
ATOM 3342 C C . SER A 1 430 ? -40.576 -9.492 39.279 1.00 71.25 430 SER A C 1
ATOM 3344 O O . SER A 1 430 ? -41.489 -9.106 38.558 1.00 71.25 430 SER A O 1
ATOM 3346 N N . ASN A 1 431 ? -39.295 -9.228 39.019 1.00 80.81 431 ASN A N 1
ATOM 3347 C CA . ASN A 1 431 ? -38.777 -8.427 37.913 1.00 80.81 431 ASN A CA 1
ATOM 3348 C C . ASN A 1 431 ? -37.948 -9.234 36.898 1.00 80.81 431 ASN A C 1
ATOM 3350 O O . ASN A 1 431 ? -37.323 -8.627 36.033 1.00 80.81 431 ASN A O 1
ATOM 3354 N N . ALA A 1 432 ? -37.895 -10.565 37.011 1.00 78.31 432 ALA A N 1
ATOM 3355 C CA . ALA A 1 432 ? -37.225 -11.392 36.011 1.00 78.31 432 ALA A CA 1
ATOM 3356 C C . ALA A 1 432 ? -37.988 -11.319 34.679 1.00 78.31 432 ALA A C 1
ATOM 3358 O O . ALA A 1 432 ? -39.211 -11.471 34.652 1.00 78.31 432 ALA A O 1
ATOM 3359 N N . THR A 1 433 ? -37.280 -11.072 33.579 1.00 83.81 433 THR A N 1
ATOM 3360 C CA . THR A 1 433 ? -37.858 -11.043 32.234 1.00 83.81 433 THR A CA 1
ATOM 3361 C C . THR A 1 433 ? -37.822 -12.436 31.604 1.00 83.81 433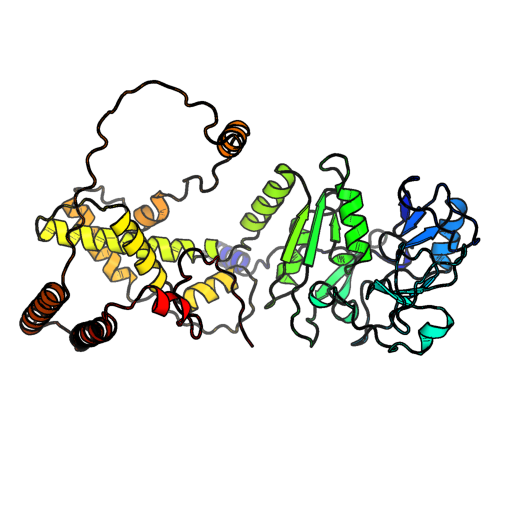 THR A C 1
ATOM 3363 O O . THR A 1 433 ? -37.066 -13.328 32.005 1.00 83.81 433 THR A O 1
ATOM 3366 N N . ASP A 1 434 ? -38.611 -12.630 30.546 1.00 83.31 434 ASP A N 1
ATOM 3367 C CA . ASP A 1 434 ? -38.593 -13.872 29.764 1.00 83.31 434 ASP A CA 1
ATOM 3368 C C . ASP A 1 434 ? -37.197 -14.190 29.193 1.00 83.31 434 ASP A C 1
ATOM 3370 O O . ASP A 1 434 ? -36.900 -15.347 28.883 1.00 83.31 434 ASP A O 1
ATOM 3374 N N . GLN A 1 435 ? -36.327 -13.184 29.041 1.00 85.19 435 GLN A N 1
ATOM 3375 C CA . GLN A 1 435 ? -34.983 -13.371 28.509 1.00 85.19 435 GLN A CA 1
ATOM 3376 C C . GLN A 1 435 ? -34.051 -14.068 29.507 1.00 85.19 435 GLN A C 1
ATOM 3378 O O . GLN A 1 435 ? -33.303 -14.956 29.095 1.00 85.19 435 GLN A O 1
ATOM 3383 N N . GLU A 1 436 ? -34.097 -13.745 30.806 1.00 84.25 436 GLU A N 1
ATOM 3384 C CA . GLU A 1 436 ? -33.273 -14.452 31.797 1.00 84.25 436 GLU A CA 1
ATOM 3385 C C . GLU A 1 436 ? -33.673 -15.926 31.904 1.00 84.25 436 GLU A C 1
ATO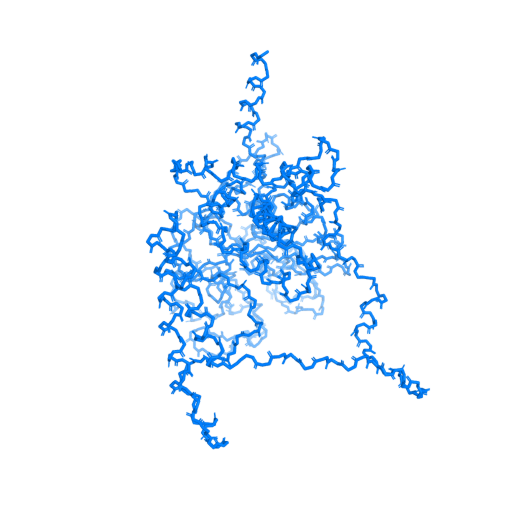M 3387 O O . GLU A 1 436 ? -32.802 -16.794 31.984 1.00 84.25 436 GLU A O 1
ATOM 3392 N N . HIS A 1 437 ? -34.974 -16.221 31.829 1.00 84.81 437 HIS A N 1
ATOM 3393 C CA . HIS A 1 437 ? -35.471 -17.596 31.801 1.00 84.81 437 HIS A CA 1
ATOM 3394 C C . HIS A 1 437 ? -34.948 -18.365 30.577 1.00 84.81 437 HIS A C 1
ATOM 3396 O O . HIS A 1 437 ? -34.371 -19.443 30.735 1.00 84.81 437 HIS A O 1
ATOM 3402 N N . LYS A 1 438 ? -35.036 -17.775 29.376 1.00 85.25 438 LYS A N 1
ATOM 3403 C CA . LYS A 1 438 ? -34.490 -18.371 28.140 1.00 85.25 438 LYS A CA 1
ATOM 3404 C C . LYS A 1 438 ? -32.977 -18.593 28.200 1.00 85.25 438 LYS A C 1
ATOM 3406 O O . LYS A 1 438 ? -32.489 -19.596 27.682 1.00 85.25 438 LYS A O 1
ATOM 3411 N N . ASN A 1 439 ? -32.227 -17.687 28.828 1.00 87.31 439 ASN A N 1
ATOM 3412 C CA . ASN A 1 439 ? -30.776 -17.826 28.976 1.00 87.31 439 ASN A CA 1
ATOM 3413 C C . ASN A 1 439 ? -30.413 -19.039 29.851 1.00 87.31 439 ASN A C 1
ATOM 3415 O O . ASN A 1 439 ? -29.500 -19.791 29.504 1.00 87.31 439 ASN A O 1
ATOM 3419 N N . VAL A 1 440 ? -31.142 -19.256 30.952 1.00 86.69 440 VAL A N 1
ATOM 3420 C CA . VAL A 1 440 ? -30.947 -20.428 31.823 1.00 86.69 440 VAL A CA 1
ATOM 3421 C C . VAL A 1 440 ? -31.319 -21.724 31.099 1.00 86.69 440 VAL A C 1
ATOM 3423 O O . VAL A 1 440 ? -30.572 -22.696 31.198 1.00 86.69 440 VAL A O 1
ATOM 3426 N N . ASP A 1 441 ? -32.406 -21.737 30.325 1.00 85.25 441 ASP A N 1
ATOM 3427 C CA . ASP A 1 441 ? -32.813 -22.911 29.537 1.00 85.25 441 ASP A CA 1
ATOM 3428 C C . ASP A 1 441 ? -31.788 -23.261 28.446 1.00 85.25 441 ASP A C 1
ATOM 3430 O O . ASP A 1 441 ? -31.460 -24.430 28.242 1.00 85.25 441 ASP A O 1
ATOM 3434 N N . SER A 1 442 ? -31.233 -22.248 27.774 1.00 87.00 442 SER A N 1
ATOM 3435 C CA . SER A 1 442 ? -30.156 -22.421 26.793 1.00 87.00 442 SER A CA 1
ATOM 3436 C C . SER A 1 442 ? -28.913 -23.055 27.427 1.00 87.00 442 SER A C 1
ATOM 3438 O O . SER A 1 442 ? -28.336 -24.000 26.883 1.00 87.00 442 SER A O 1
ATOM 3440 N N . PHE A 1 443 ? -28.532 -22.586 28.619 1.00 82.75 443 PHE A N 1
ATOM 3441 C CA . PHE A 1 443 ? -27.398 -23.142 29.351 1.00 82.75 443 PHE A CA 1
ATOM 3442 C C . PHE A 1 443 ? -27.672 -24.571 29.844 1.00 82.75 443 PHE A C 1
ATOM 3444 O O . PHE A 1 443 ? -26.800 -25.432 29.738 1.00 82.75 443 PHE A O 1
ATOM 3451 N N . GLU A 1 444 ? -28.888 -24.868 30.311 1.00 85.56 444 GLU A N 1
ATOM 3452 C CA . GLU A 1 444 ? -29.284 -26.232 30.680 1.00 85.56 444 GLU A CA 1
ATOM 3453 C C . GLU A 1 444 ? -29.222 -27.182 29.478 1.00 85.56 444 GLU A C 1
ATOM 3455 O O . GLU A 1 444 ? -28.698 -28.284 29.601 1.00 85.56 444 GLU A O 1
ATOM 3460 N N . ALA A 1 445 ? -29.690 -26.757 28.302 1.00 84.69 445 ALA A N 1
ATOM 3461 C CA . ALA A 1 445 ? -29.647 -27.562 27.081 1.00 84.69 445 ALA A CA 1
ATOM 3462 C C . ALA A 1 445 ? -28.215 -27.828 26.577 1.00 84.69 445 ALA A C 1
ATOM 3464 O O . ALA A 1 445 ? -27.979 -28.819 25.878 1.00 84.69 445 ALA A O 1
ATOM 3465 N N . PHE A 1 446 ? -27.257 -26.970 26.936 1.00 83.44 446 PHE A N 1
ATOM 3466 C CA . PHE A 1 446 ? -25.847 -27.123 26.584 1.00 83.44 446 PHE A CA 1
ATOM 3467 C C . PHE A 1 446 ? -25.151 -28.245 27.377 1.00 83.44 446 PHE A C 1
ATOM 3469 O O . PHE A 1 446 ? -24.335 -28.977 26.813 1.00 83.44 446 PHE A O 1
ATOM 3476 N N . VAL A 1 447 ? -25.490 -28.444 28.658 1.00 81.25 447 VAL A N 1
ATOM 3477 C CA . VAL A 1 447 ? -24.811 -29.424 29.536 1.00 81.25 447 VAL A CA 1
ATOM 3478 C C . VAL A 1 447 ? -24.948 -30.880 29.036 1.00 81.25 447 VAL A C 1
ATOM 3480 O O . VAL A 1 447 ? -23.927 -31.570 28.940 1.00 81.25 447 VAL A O 1
ATOM 3483 N N . PRO A 1 448 ? -26.136 -31.379 28.626 1.00 75.44 448 PRO A N 1
ATOM 3484 C CA . PRO A 1 448 ? -26.282 -32.721 28.060 1.00 75.44 448 PRO A CA 1
ATOM 3485 C C . PRO A 1 448 ? -25.489 -32.954 26.770 1.00 75.44 448 PRO A C 1
ATOM 3487 O O . PRO A 1 448 ? -25.062 -34.081 26.516 1.00 75.44 448 PRO A O 1
ATOM 3490 N N . GLN A 1 449 ? -25.249 -31.913 25.965 1.00 72.69 449 GLN A N 1
ATOM 3491 C CA . GLN A 1 449 ? -24.468 -32.039 24.729 1.00 72.69 449 GLN A CA 1
ATOM 3492 C C . GLN A 1 449 ? -23.005 -32.403 25.033 1.00 72.69 449 GLN A C 1
ATOM 3494 O O . GLN A 1 449 ? -22.407 -33.188 24.297 1.00 72.69 449 GLN A O 1
ATOM 3499 N N . GLN A 1 450 ? -22.462 -31.950 26.168 1.00 69.00 450 GLN A N 1
ATOM 3500 C CA . GLN A 1 450 ? -21.104 -32.282 26.618 1.00 69.00 450 GLN A CA 1
ATOM 3501 C C . GLN A 1 450 ? -20.988 -33.701 27.203 1.00 69.00 450 GLN A C 1
ATOM 3503 O O . GLN A 1 450 ? -19.924 -34.315 27.137 1.00 69.00 450 GLN A O 1
ATOM 3508 N N . LEU A 1 451 ? -22.086 -34.271 27.716 1.00 63.41 451 LEU A N 1
ATOM 3509 C CA . LEU A 1 451 ? -22.127 -35.666 28.185 1.00 63.41 451 LEU A CA 1
ATOM 3510 C C . LEU A 1 451 ? -22.040 -36.681 27.034 1.00 63.41 451 LEU A C 1
ATOM 3512 O O . LEU A 1 451 ? -21.619 -37.817 27.243 1.00 63.41 451 LEU A O 1
ATOM 3516 N N . SER A 1 452 ? -22.416 -36.286 25.814 1.00 57.19 452 SER A N 1
ATOM 3517 C CA . SER A 1 452 ? -22.415 -37.181 24.647 1.00 57.19 452 SER A CA 1
ATOM 3518 C C . SER A 1 452 ? -21.017 -37.468 24.066 1.00 57.19 452 SER A C 1
ATOM 3520 O O . SER A 1 452 ? -20.869 -38.401 23.275 1.00 57.19 452 SER A O 1
ATOM 3522 N N . GLY A 1 453 ? -19.988 -36.714 24.480 1.00 52.75 453 GLY A N 1
ATOM 3523 C CA . GLY A 1 453 ? -18.619 -36.802 23.952 1.00 52.75 453 GLY A CA 1
ATOM 3524 C C . GLY A 1 453 ? -17.600 -37.552 24.822 1.00 52.75 453 GLY A C 1
ATOM 3525 O O . GLY A 1 453 ? -16.512 -37.864 24.342 1.00 52.75 453 GLY A O 1
ATOM 3526 N N . THR A 1 454 ? -17.909 -37.893 26.075 1.00 48.91 454 THR A N 1
ATOM 3527 C CA . THR A 1 454 ? -16.943 -38.517 27.002 1.00 48.91 454 THR A CA 1
ATOM 3528 C C . THR A 1 454 ? -16.966 -40.047 26.929 1.00 48.91 454 THR A C 1
ATOM 3530 O O . THR A 1 454 ? -17.227 -40.748 27.904 1.00 48.91 454 THR A O 1
ATOM 3533 N N . ARG A 1 455 ? -16.662 -40.611 25.755 1.00 51.75 455 ARG A N 1
ATOM 3534 C CA . ARG A 1 455 ? -16.260 -42.026 25.653 1.00 51.75 455 ARG A CA 1
ATOM 3535 C C . ARG A 1 455 ? -14.742 -42.117 25.737 1.00 51.75 455 ARG A C 1
ATOM 3537 O O . ARG A 1 455 ? -14.046 -41.454 24.977 1.00 51.75 455 ARG A O 1
ATOM 3544 N N . GLN A 1 456 ? -14.229 -42.967 26.627 1.00 44.25 456 GLN A N 1
ATOM 3545 C CA . GLN A 1 456 ? -12.813 -43.331 26.649 1.00 44.25 456 GLN A CA 1
ATOM 3546 C C . GLN A 1 456 ? -12.433 -43.934 25.289 1.00 44.25 456 GLN A C 1
ATOM 3548 O O . GLN A 1 456 ? -12.836 -45.048 24.955 1.00 44.25 456 GLN A O 1
ATOM 3553 N N . ALA A 1 457 ? -11.702 -43.167 24.487 1.00 56.50 457 ALA A N 1
ATOM 3554 C CA . ALA A 1 457 ? -11.227 -43.577 23.176 1.00 56.50 457 ALA A CA 1
ATOM 3555 C C . ALA A 1 457 ? -9.836 -44.215 23.310 1.00 56.50 457 ALA A C 1
ATOM 3557 O O . ALA A 1 457 ? -9.052 -43.845 24.189 1.00 56.50 457 ALA A O 1
ATOM 3558 N N . LYS A 1 458 ? -9.509 -45.197 22.464 1.00 63.25 458 LYS A N 1
ATOM 3559 C CA . LYS A 1 458 ? -8.151 -45.761 22.434 1.00 63.25 458 LYS A CA 1
ATOM 3560 C C . LYS A 1 458 ? -7.201 -44.717 21.841 1.00 63.25 458 LYS A C 1
ATOM 3562 O O . LYS A 1 458 ? -7.611 -43.909 21.016 1.00 63.25 458 LYS A O 1
ATOM 3567 N N . ILE A 1 459 ? -5.905 -44.773 22.161 1.00 55.38 459 ILE A N 1
ATOM 3568 C CA . ILE A 1 459 ? -4.890 -43.910 21.515 1.00 55.38 459 ILE A CA 1
ATOM 3569 C C . ILE A 1 459 ? -4.897 -44.042 19.979 1.00 55.38 459 ILE A C 1
ATOM 3571 O O . ILE A 1 459 ? -4.528 -43.128 19.256 1.00 55.38 459 ILE A O 1
ATOM 3575 N N . THR A 1 460 ? -5.383 -45.171 19.459 1.00 57.06 460 THR A N 1
ATOM 3576 C CA . THR A 1 460 ? -5.571 -45.405 18.023 1.00 57.06 460 THR A CA 1
ATOM 3577 C C . THR A 1 460 ? -6.766 -44.667 17.427 1.00 57.06 460 THR A C 1
ATOM 3579 O O . THR A 1 460 ? -6.830 -44.523 16.210 1.00 57.06 460 THR A O 1
ATOM 3582 N N . ASP A 1 461 ? -7.701 -44.193 18.245 1.00 57.25 461 ASP A N 1
ATOM 3583 C CA . ASP A 1 461 ? -8.827 -43.376 17.805 1.00 57.25 461 ASP A CA 1
ATOM 3584 C C . ASP A 1 461 ? -8.412 -41.902 17.653 1.00 57.25 461 ASP A C 1
ATOM 3586 O O . ASP A 1 461 ? -8.923 -41.240 16.760 1.00 57.25 461 ASP A O 1
ATOM 3590 N N . PHE A 1 462 ? -7.387 -41.429 18.382 1.00 51.16 462 PHE A N 1
ATOM 3591 C CA . PHE A 1 462 ? -6.761 -40.107 18.177 1.00 51.16 462 PHE A CA 1
ATOM 3592 C C . PHE A 1 462 ? -6.268 -39.908 16.733 1.00 51.16 462 PHE A C 1
ATOM 3594 O O . PHE A 1 462 ? -6.437 -38.842 16.147 1.00 51.16 462 PHE A O 1
ATOM 3601 N N . PHE A 1 463 ? -5.727 -40.962 16.117 1.00 50.06 463 PHE A N 1
ATOM 3602 C CA . PHE A 1 463 ? -5.226 -40.923 14.739 1.00 50.06 463 PHE A CA 1
ATOM 3603 C C . PHE A 1 463 ? -6.301 -41.172 13.668 1.00 50.06 463 PHE A C 1
ATOM 3605 O O . PHE A 1 463 ? -6.002 -41.084 12.478 1.00 50.06 463 PHE A O 1
ATOM 3612 N N . LYS A 1 464 ? -7.544 -41.493 14.055 1.00 50.00 464 LYS A N 1
ATOM 3613 C CA . LYS A 1 464 ? -8.659 -41.714 13.115 1.00 50.00 464 LYS A CA 1
ATOM 3614 C C . LYS A 1 464 ? -9.535 -40.477 12.928 1.00 50.00 464 LYS A C 1
ATOM 3616 O O . LYS A 1 464 ? -10.187 -40.363 11.893 1.00 50.00 464 LYS A O 1
ATOM 3621 N N . THR A 1 465 ? -9.551 -39.556 13.891 1.00 42.72 465 THR A N 1
ATOM 3622 C CA . THR A 1 465 ? -10.452 -38.389 13.893 1.00 42.72 465 THR A CA 1
ATOM 3623 C C . THR A 1 465 ? -9.911 -37.169 13.138 1.00 42.72 465 THR A C 1
ATOM 3625 O O . THR A 1 465 ? -10.557 -36.128 13.119 1.00 42.72 465 THR A O 1
ATOM 3628 N N . THR A 1 466 ? -8.784 -37.271 12.425 1.00 41.12 466 THR A N 1
ATOM 3629 C CA . THR A 1 466 ? -8.240 -36.200 11.556 1.00 41.12 466 THR A CA 1
ATOM 3630 C C . THR A 1 466 ? -8.973 -36.044 10.217 1.00 41.12 466 THR A C 1
ATOM 3632 O O . THR A 1 466 ? -8.414 -35.594 9.216 1.00 41.12 466 THR A O 1
ATOM 3635 N N . LYS A 1 467 ? -10.270 -36.354 10.189 1.00 42.12 467 LYS A N 1
ATOM 3636 C CA . LYS A 1 467 ? -11.197 -35.805 9.202 1.00 42.12 467 LYS A CA 1
ATOM 3637 C C . LYS A 1 467 ? -12.392 -35.220 9.942 1.00 42.12 467 LYS A C 1
ATOM 3639 O O . LYS A 1 467 ? -13.197 -35.968 10.489 1.00 42.12 467 LYS A O 1
ATOM 3644 N N . SER A 1 468 ? -12.514 -33.897 9.827 1.00 38.53 468 SER A N 1
ATOM 3645 C CA . SER A 1 468 ? -13.572 -32.994 10.318 1.00 38.53 468 SER A CA 1
ATOM 3646 C C . SER A 1 468 ? -13.151 -32.226 11.570 1.00 38.53 468 SER A C 1
ATOM 3648 O O . SER A 1 468 ? -12.902 -32.802 12.621 1.00 38.53 468 SER A O 1
ATOM 3650 N N . GLY A 1 469 ? -12.988 -30.914 11.392 1.00 43.75 469 GLY A N 1
ATOM 3651 C CA . GLY A 1 469 ? -12.282 -30.025 12.301 1.00 43.75 469 GLY A CA 1
ATOM 3652 C C . GLY A 1 469 ? -12.915 -29.864 13.677 1.00 43.75 469 GLY A C 1
ATOM 3653 O O . GLY A 1 469 ? -14.129 -29.771 13.805 1.00 43.75 469 GLY A O 1
ATOM 3654 N N . LEU A 1 470 ? -12.045 -29.777 14.679 1.00 38.53 470 LEU A N 1
ATOM 3655 C CA . LEU A 1 470 ? -12.013 -28.791 15.762 1.00 38.53 470 LEU A CA 1
ATOM 3656 C C . LEU A 1 470 ? -10.835 -29.166 16.675 1.00 38.53 470 LEU A C 1
ATOM 3658 O O . LEU A 1 470 ? -10.507 -30.340 16.809 1.00 38.53 470 LEU A O 1
ATOM 3662 N N . ILE A 1 471 ? -10.227 -28.154 17.299 1.00 33.72 471 ILE A N 1
ATOM 3663 C CA . ILE A 1 471 ? -9.021 -28.194 18.154 1.00 33.72 471 ILE A CA 1
ATOM 3664 C C . ILE A 1 471 ? -7.699 -27.982 17.390 1.00 33.72 471 ILE A C 1
ATOM 3666 O O . ILE A 1 471 ? -6.797 -28.810 17.348 1.00 33.72 471 ILE A O 1
ATOM 3670 N N . LEU A 1 472 ? -7.583 -26.784 16.823 1.00 30.75 472 LEU A N 1
ATOM 3671 C CA . LEU A 1 472 ? -6.352 -25.988 16.804 1.00 30.75 472 LEU A CA 1
ATOM 3672 C C . LEU A 1 472 ? -6.822 -24.539 16.935 1.00 30.75 472 LEU A C 1
ATOM 3674 O O . LEU A 1 472 ? -7.063 -23.843 15.955 1.00 30.75 472 LEU A O 1
ATOM 3678 N N . GLY A 1 473 ? -7.142 -24.162 18.169 1.00 33.78 473 GLY A N 1
ATOM 3679 C CA . GLY A 1 473 ? -7.870 -22.938 18.474 1.00 33.78 473 GLY A CA 1
ATOM 3680 C C . GLY A 1 473 ? -7.376 -22.283 19.748 1.00 33.78 473 GLY A C 1
ATOM 3681 O O . GLY A 1 473 ? -8.193 -21.975 20.593 1.00 33.78 473 GLY A O 1
ATOM 3682 N N . TYR A 1 474 ? -6.065 -22.096 19.883 1.00 31.34 474 TYR A N 1
ATOM 3683 C CA . TYR A 1 474 ? -5.472 -21.018 20.675 1.00 31.34 474 TYR A CA 1
ATOM 3684 C C . TYR A 1 474 ? -4.188 -20.603 19.947 1.00 31.34 474 TYR A C 1
ATOM 3686 O O . TYR A 1 474 ? -3.380 -21.458 19.603 1.00 31.34 474 TYR A O 1
ATOM 3694 N N . PHE A 1 475 ? -4.068 -19.304 19.658 1.00 28.70 475 PHE A N 1
ATOM 3695 C CA . PHE A 1 475 ? -3.172 -18.659 18.681 1.00 28.70 475 PHE A CA 1
ATOM 3696 C C . PHE A 1 475 ? -3.611 -18.733 17.211 1.00 28.70 475 PHE A C 1
ATOM 3698 O O . PHE A 1 475 ? -2.938 -19.291 16.351 1.00 28.70 475 PHE A O 1
ATOM 3705 N N . ALA A 1 476 ? -4.723 -18.060 16.905 1.00 27.14 476 ALA A N 1
ATOM 3706 C CA . ALA A 1 476 ? -4.961 -17.515 15.573 1.00 27.14 476 ALA A CA 1
ATOM 3707 C C . ALA A 1 476 ? -4.852 -15.986 15.644 1.00 27.14 476 ALA A C 1
ATOM 3709 O O . ALA A 1 476 ? -5.668 -15.319 16.276 1.00 27.14 476 ALA A O 1
ATOM 3710 N N . PHE A 1 477 ? -3.817 -15.451 14.997 1.00 25.75 477 PHE A N 1
ATOM 3711 C CA . PHE A 1 477 ? -3.747 -14.054 14.585 1.00 25.75 477 PHE A CA 1
ATOM 3712 C C . PHE A 1 477 ? -5.029 -13.687 13.822 1.00 25.75 477 PHE A C 1
ATOM 3714 O O . PHE A 1 477 ? -5.413 -14.376 12.875 1.00 25.75 477 PHE A O 1
ATOM 3721 N N . CYS A 1 478 ? -5.670 -12.586 14.212 1.00 24.00 478 CYS A N 1
ATOM 3722 C CA . CYS A 1 478 ? -6.758 -11.974 13.458 1.00 24.00 478 CYS A CA 1
ATOM 3723 C C . CYS A 1 478 ? -6.252 -11.512 12.083 1.00 24.00 478 CYS A C 1
ATOM 3725 O O . CYS A 1 478 ? -5.751 -10.401 11.935 1.00 24.00 478 CYS A O 1
ATOM 3727 N N . VAL A 1 479 ? -6.421 -12.348 11.060 1.00 23.45 479 VAL A N 1
ATOM 3728 C CA . VAL A 1 479 ? -6.430 -11.919 9.659 1.00 23.45 479 VAL A CA 1
ATOM 3729 C C . VAL A 1 479 ? -7.886 -11.915 9.214 1.00 23.45 479 VAL A C 1
ATOM 3731 O O . VAL A 1 479 ? -8.468 -12.958 8.927 1.00 23.45 479 VAL A O 1
ATOM 3734 N N . PHE A 1 480 ? -8.492 -10.729 9.183 1.00 25.58 480 PHE A N 1
ATOM 3735 C CA . PHE A 1 480 ? -9.793 -10.534 8.554 1.00 25.58 480 PHE A CA 1
ATOM 3736 C C . PHE A 1 480 ? -9.650 -10.741 7.041 1.00 25.58 480 PHE A C 1
ATOM 3738 O O . PHE A 1 480 ? -9.105 -9.898 6.332 1.00 25.58 480 PHE A O 1
ATOM 3745 N N . SER A 1 481 ? -10.158 -11.866 6.544 1.00 22.61 481 SER A N 1
ATOM 3746 C CA . SER A 1 481 ? -10.523 -12.055 5.141 1.00 22.61 481 SER A CA 1
ATOM 3747 C C . SER A 1 481 ? -12.047 -12.012 5.078 1.00 22.61 481 SER A C 1
ATOM 3749 O O . SER A 1 481 ? -12.717 -12.930 5.541 1.00 22.61 481 SER A O 1
ATOM 3751 N N . GLN A 1 482 ? -12.602 -10.911 4.565 1.00 25.42 482 GLN A N 1
ATOM 3752 C CA . GLN A 1 482 ? -14.005 -10.879 4.162 1.00 25.42 482 GLN A CA 1
ATOM 3753 C C . GLN A 1 482 ? -14.142 -11.655 2.853 1.00 25.42 482 GLN A C 1
ATOM 3755 O O . GLN A 1 482 ? -13.534 -11.303 1.842 1.00 25.42 482 GLN A O 1
ATOM 3760 N N . SER A 1 483 ? -14.933 -12.720 2.897 1.00 23.89 483 SER A N 1
ATOM 3761 C CA . SER A 1 483 ? -15.456 -13.407 1.727 1.00 23.89 483 SER A CA 1
ATOM 3762 C C . SER A 1 483 ? -16.578 -12.586 1.095 1.00 23.89 483 SER A C 1
ATOM 3764 O O . SER A 1 483 ? -17.589 -12.289 1.733 1.00 23.89 483 SER A O 1
ATOM 3766 N N . SER A 1 484 ? -16.405 -12.260 -0.181 1.00 28.88 484 SER A N 1
ATOM 3767 C CA . SER A 1 484 ? -17.468 -12.134 -1.181 1.00 28.88 484 SER A CA 1
ATOM 3768 C C . SER A 1 484 ? -16.928 -12.685 -2.490 1.00 28.88 484 SER A C 1
ATOM 3770 O O . SER A 1 484 ? -15.816 -12.252 -2.878 1.00 28.88 484 SER A O 1
#

InterPro domains:
  IPR001206 Diacylglycerol kinase, catalytic domain [PF00781] (184-259)
  IPR001206 Diacylglycerol kinase, catalytic domain [PS50146] (179-261)
  IPR0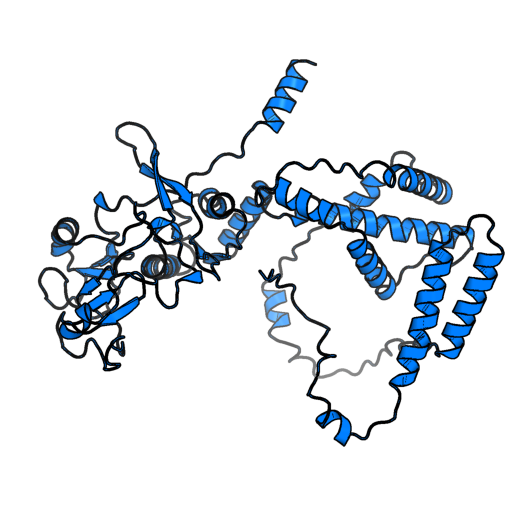01206 Diacylglycerol kinase, catalytic domain [SM00046] (183-307)
  IPR002219 Protein kinase C-like, phorbol ester/diacylglycerol-binding domain [PF00130] (90-142)
  IPR002219 Protein kinase C-like, phorbol ester/diacylglycerol-binding domain [PS00479] (90-140)
  IPR002219 Protein kinase C-like, phorbol ester/diacylglycerol-binding domain [PS50081] (29-78)
  IPR002219 Protein kinase C-like, phorbol ester/diacylglycerol-binding domain [PS50081] (89-140)
  IPR002219 Protein kinase C-like, phorbol ester/diacylglycerol-binding domain [SM00109] (30-78)
  IPR002219 Protein kinase C-like, phorbol ester/diacylglycerol-binding domain [SM00109] (90-140)
  IPR016064 NAD kinase/diacylglycerol kinase-like domain superfamily [SSF111331] (182-258)
  IPR017438 Inorganic polyphosphate/ATP-NAD kinase, N-terminal [G3DSA:3.40.50.10330] (179-271)
  IPR037607 Diacylglycerol kinase [PTHR11255] (28-261)
  IPR046349 C1-like domain superfamily [SSF57889] (84-144)

pLDDT: mean 78.07, std 18.42, range [22.61, 96.62]

Sequence (484 aa):
MLLFIIFLIWRCFKKPPIYEIPAWDITKGHRWSVTDILSRTGYCSVCENLIVDGLFCDCCGICVDHGCCGVADRNFACKTLSSSGDSISHHWVKGNTSPNSRCAVCGQLCGLEAALSDFRCCWCQRTVHTGCTGKLAEVCDLGRHRACVVPPYCVRLRMVGWKGRRHLVVRSVNPPSYSPWSPLIVVANRRSGNNDGEHVLSAFRGILNPAQVVDLNDLPPESALEWCHLIKGHTCRIIVAGGDGTINWIFTVIDRLKLQPLDQGVIRSVKAHYRKRPVQRLLINLRLKLPTSISVRQAAEIVAGAWWNVTAINIQNCWRKAGLVSIPHEVDSEEGSEESDVDVMWQEVAERLAMDASVTFEDFVECDSEAYTLAELTIDDILSAVRGDEDADGEDDAETAPMCQPEESLSNADIMECVRKMRTYLGRCSNATDQEHKNVDSFEAFVPQQLSGTRQAKITDFFKTTKSGLILGYFAFCVFSQSS

Secondary structure (DSSP, 8-state):
-HHHHHHHHHHHH-PPP----EEP-GGG---EEEPPTTT--EE-TTT-PEESS-EEETTT--EE-GGGHHHHHHHS----S--SSS--B--EEES-PPTT-BBTTT-PBS--SSSS-SEEETTT--EE-GGGGGGS-SB---GGGTTT---GGGEEEEEES-TT--EEEEEEEPPPS-SS---EEEEE-TTSTTTHHHHHHHHHHHHS-GGGEEETTTS-HHHHHHHHHHSTTS--EEEEES-HHHHHHHHHHHHHTT--GGGGTHHHHHHHHHHHHHHHHHHHHHHHT------HHHHHHHHHHHHHTS-HHHHHHHHHHTTS-----------SSSHHHHHHHHHHHHHHTT--TT--HHHHHHTTTTS--S----HHHHHHHHSTT---------------PPP----HHHHHHHHHHHHHHHTT-TT--HHHHHHHHHHHHHHHHHHTT-----HHHHTT--SS-----S----------

Radius of gyration: 31.97 Å; chains: 1; bounding box: 72×79×84 Å

Organism: Rhipicephalus microplus (NCBI:txid6941)